Protein AF-A0A416W6F5-F1 (afdb_monomer_lite)

Structure (mmCIF, N/CA/C/O backbone):
data_AF-A0A416W6F5-F1
#
_entry.id   AF-A0A416W6F5-F1
#
loop_
_atom_site.group_PDB
_atom_site.id
_atom_site.type_symbol
_atom_site.label_atom_id
_atom_site.label_alt_id
_atom_site.label_comp_id
_atom_site.label_asym_id
_atom_site.label_entity_id
_atom_site.label_seq_id
_atom_site.pdbx_PDB_ins_code
_atom_site.Cartn_x
_atom_site.Cartn_y
_atom_site.Cartn_z
_atom_site.occupancy
_atom_site.B_iso_or_equiv
_atom_site.auth_seq_id
_atom_site.auth_comp_id
_atom_site.auth_asym_id
_atom_site.auth_atom_id
_atom_site.pdbx_PDB_model_num
ATOM 1 N N . MET A 1 1 ? 25.056 21.861 11.283 1.00 52.28 1 MET A N 1
ATOM 2 C CA . MET A 1 1 ? 23.736 22.136 10.680 1.00 52.28 1 MET A CA 1
ATOM 3 C C . MET A 1 1 ? 23.470 21.045 9.670 1.00 52.28 1 MET A C 1
ATOM 5 O O . MET A 1 1 ? 24.350 20.784 8.857 1.00 52.28 1 MET A O 1
ATOM 9 N N . THR A 1 2 ? 22.323 20.380 9.765 1.00 74.88 2 THR A N 1
ATOM 10 C CA . THR A 1 2 ? 21.880 19.419 8.751 1.00 74.88 2 THR A CA 1
ATOM 11 C C . THR A 1 2 ? 21.651 20.170 7.442 1.00 74.88 2 THR A C 1
ATOM 13 O O . THR A 1 2 ? 21.053 21.245 7.451 1.00 74.88 2 THR A O 1
ATOM 16 N N . ARG A 1 3 ? 22.188 19.660 6.330 1.00 89.06 3 ARG A N 1
ATOM 17 C CA . ARG A 1 3 ? 21.991 20.269 5.010 1.00 89.06 3 ARG A CA 1
ATOM 18 C C . ARG A 1 3 ? 20.520 20.140 4.618 1.00 89.06 3 ARG A C 1
ATOM 20 O O . ARG A 1 3 ? 19.964 19.050 4.715 1.00 89.06 3 ARG A O 1
ATOM 27 N N . LEU A 1 4 ? 19.943 21.233 4.132 1.00 92.75 4 LEU A N 1
ATOM 28 C CA . LEU A 1 4 ? 18.636 21.233 3.489 1.00 92.75 4 LEU A CA 1
ATOM 29 C C . LEU A 1 4 ? 18.836 21.306 1.976 1.00 92.75 4 LEU A C 1
ATOM 31 O O . LEU A 1 4 ? 19.620 22.122 1.491 1.00 92.75 4 LEU A O 1
ATOM 35 N N . PHE A 1 5 ? 18.185 20.401 1.257 1.00 96.81 5 PHE A N 1
ATOM 36 C CA . PHE A 1 5 ? 18.238 20.298 -0.200 1.00 96.81 5 PHE A CA 1
ATOM 37 C C . PHE A 1 5 ? 17.055 21.037 -0.842 1.00 96.81 5 PHE A C 1
ATOM 39 O O . PHE A 1 5 ? 16.103 21.410 -0.155 1.00 96.81 5 PHE A O 1
ATOM 46 N N . THR A 1 6 ? 17.101 21.222 -2.160 1.00 96.69 6 THR A N 1
ATOM 47 C CA . THR A 1 6 ? 15.914 21.569 -2.960 1.00 96.69 6 THR A CA 1
ATOM 48 C C . THR A 1 6 ? 15.275 20.307 -3.542 1.00 96.69 6 THR A C 1
ATOM 50 O O . THR A 1 6 ? 15.926 19.262 -3.647 1.00 96.69 6 THR A O 1
ATOM 53 N N . ILE A 1 7 ? 14.015 20.396 -3.977 1.00 96.88 7 ILE A N 1
ATOM 54 C CA . ILE A 1 7 ? 13.319 19.279 -4.638 1.00 96.88 7 ILE A CA 1
ATOM 55 C C . ILE A 1 7 ? 14.081 18.807 -5.889 1.00 96.88 7 ILE A C 1
ATOM 57 O O . ILE A 1 7 ? 14.289 17.607 -6.074 1.00 96.88 7 ILE A O 1
ATOM 61 N N . SER A 1 8 ? 14.557 19.740 -6.720 1.00 96.75 8 SER A N 1
ATOM 62 C CA . SER A 1 8 ? 15.319 19.424 -7.938 1.00 96.75 8 SER A CA 1
ATOM 63 C C . SER A 1 8 ? 16.635 18.695 -7.633 1.00 96.75 8 SER A C 1
ATOM 65 O O . SER A 1 8 ? 16.950 17.688 -8.273 1.00 96.75 8 SER A O 1
ATOM 67 N N . GLU A 1 9 ? 17.369 19.133 -6.600 1.00 96.94 9 GLU A N 1
ATOM 68 C CA . GLU A 1 9 ? 18.589 18.448 -6.153 1.00 96.94 9 GLU A CA 1
ATOM 69 C C . GLU A 1 9 ? 18.305 17.004 -5.721 1.00 96.94 9 GLU A C 1
ATOM 71 O O . GLU A 1 9 ? 19.034 16.094 -6.117 1.00 96.94 9 GLU A O 1
ATOM 76 N N . ILE A 1 10 ? 17.246 16.780 -4.936 1.00 96.81 10 ILE A N 1
ATOM 77 C CA . ILE A 1 10 ? 16.865 15.436 -4.486 1.00 96.81 10 ILE A CA 1
ATOM 78 C C . ILE A 1 10 ? 16.499 14.554 -5.677 1.00 96.81 10 ILE A C 1
ATOM 80 O O . ILE A 1 10 ? 17.023 13.447 -5.784 1.00 96.81 10 ILE A O 1
ATOM 84 N N . LYS A 1 11 ? 15.644 15.030 -6.592 1.00 96.31 11 LYS A N 1
ATOM 85 C CA . LYS A 1 11 ? 15.244 14.253 -7.778 1.00 96.31 11 LYS A CA 1
ATOM 86 C C . LYS A 1 11 ? 16.457 13.826 -8.600 1.00 96.31 11 LYS A C 1
ATOM 88 O O . LYS A 1 11 ? 16.520 12.677 -9.032 1.00 96.31 11 LYS A O 1
ATOM 93 N N . HIS A 1 12 ? 17.441 14.710 -8.764 1.00 96.19 12 HIS A N 1
ATOM 94 C CA . HIS A 1 12 ? 18.685 14.377 -9.451 1.00 96.19 12 HIS A CA 1
ATOM 95 C C . HIS A 1 12 ? 19.497 13.301 -8.710 1.00 96.19 12 HIS A C 1
ATOM 97 O O . HIS A 1 12 ? 19.846 12.290 -9.315 1.00 96.19 12 HIS A O 1
ATOM 103 N N . LEU A 1 13 ? 19.744 13.469 -7.404 1.00 95.88 13 LEU A N 1
ATOM 104 C CA . LEU A 1 13 ? 20.517 12.507 -6.602 1.00 95.88 13 LEU A CA 1
ATOM 105 C C . LEU A 1 13 ? 19.870 11.115 -6.580 1.00 95.88 13 LEU A C 1
ATOM 107 O O . LEU A 1 13 ? 20.551 10.105 -6.750 1.00 95.88 13 LEU A O 1
ATOM 111 N N . VAL A 1 14 ? 18.547 11.058 -6.413 1.00 94.62 14 VAL A N 1
ATOM 112 C CA . VAL A 1 14 ? 17.799 9.795 -6.423 1.00 94.62 14 VAL A CA 1
ATOM 113 C C . VAL A 1 14 ? 17.828 9.148 -7.803 1.00 94.62 14 VAL A C 1
ATOM 115 O O . VAL A 1 14 ? 18.012 7.932 -7.888 1.00 94.62 14 VAL A O 1
ATOM 118 N N . LYS A 1 15 ? 17.682 9.931 -8.882 1.00 92.50 15 LYS A N 1
ATOM 119 C CA . LYS A 1 15 ? 17.741 9.415 -10.255 1.00 92.50 15 LYS A CA 1
ATOM 120 C C . LYS A 1 15 ? 19.101 8.789 -10.559 1.00 92.50 15 LYS A C 1
ATOM 122 O O . LYS A 1 15 ? 19.134 7.654 -11.028 1.00 92.50 15 LYS A O 1
ATOM 127 N N . GLU A 1 16 ? 20.200 9.487 -10.274 1.00 92.12 16 GLU A N 1
ATOM 128 C CA . GLU A 1 16 ? 21.546 8.965 -10.547 1.00 92.12 16 GLU A CA 1
ATOM 129 C C . GLU A 1 16 ? 21.831 7.706 -9.725 1.00 92.12 16 GLU A C 1
ATOM 131 O O . GLU A 1 16 ? 22.212 6.680 -10.285 1.00 92.12 16 GLU A O 1
ATOM 136 N N . SER A 1 17 ? 21.502 7.717 -8.430 1.00 91.75 17 SER A N 1
ATOM 137 C CA . SER A 1 17 ? 21.695 6.531 -7.594 1.00 91.75 17 SER A CA 1
ATOM 138 C C . SER A 1 17 ? 20.823 5.349 -8.047 1.00 91.75 17 SER A C 1
ATOM 140 O O . SER A 1 17 ? 21.248 4.193 -8.026 1.00 91.75 17 SER A O 1
ATOM 142 N N . THR A 1 18 ? 19.595 5.608 -8.502 1.00 91.06 18 THR A N 1
ATOM 143 C CA . THR A 1 18 ? 18.739 4.564 -9.086 1.00 91.06 18 THR A CA 1
ATOM 144 C C . THR A 1 18 ? 19.380 3.989 -10.347 1.00 91.06 18 THR A C 1
ATOM 146 O O . THR A 1 18 ? 19.485 2.769 -10.459 1.00 91.06 18 THR A O 1
ATOM 149 N N . ARG A 1 19 ? 19.874 4.847 -11.253 1.00 90.31 19 ARG A N 1
ATOM 150 C CA . ARG A 1 19 ? 20.526 4.445 -12.509 1.00 90.31 19 ARG A CA 1
ATOM 151 C C . ARG A 1 19 ? 21.710 3.506 -12.271 1.00 90.31 19 ARG A C 1
ATOM 153 O O . ARG A 1 19 ? 21.832 2.516 -12.982 1.00 90.31 19 ARG A O 1
ATOM 160 N N . GLU A 1 20 ? 22.533 3.754 -11.257 1.00 90.00 20 GLU A N 1
ATOM 161 C CA . GLU A 1 20 ? 23.692 2.906 -10.925 1.00 90.00 20 GLU A CA 1
ATOM 162 C C . GLU A 1 20 ? 23.318 1.482 -10.481 1.00 90.00 20 GLU A C 1
ATOM 164 O O . GLU A 1 20 ? 24.139 0.571 -10.581 1.00 90.00 20 GLU A O 1
ATOM 169 N N . ARG A 1 21 ? 22.080 1.270 -10.011 1.00 89.56 21 ARG A N 1
ATOM 170 C CA . ARG A 1 21 ? 21.567 -0.043 -9.575 1.00 89.56 21 ARG A CA 1
ATOM 171 C C . ARG A 1 21 ? 20.670 -0.723 -10.602 1.00 89.56 21 ARG A C 1
ATOM 173 O O . ARG A 1 21 ? 20.240 -1.852 -10.371 1.00 89.56 21 ARG A O 1
ATOM 180 N N . LEU A 1 22 ? 20.379 -0.059 -11.716 1.00 88.38 22 LEU A N 1
ATOM 181 C CA . LEU A 1 22 ? 19.685 -0.674 -12.837 1.00 88.38 22 LEU A CA 1
ATOM 182 C C . LEU A 1 22 ? 20.607 -1.654 -13.567 1.00 88.38 22 LEU A C 1
ATOM 184 O O . LEU A 1 22 ? 21.832 -1.487 -13.603 1.00 88.38 22 LEU A O 1
ATOM 188 N N . LEU A 1 23 ? 20.004 -2.667 -14.193 1.00 83.50 23 LEU A N 1
ATOM 189 C CA . LEU A 1 23 ? 20.734 -3.574 -15.074 1.00 83.50 23 LEU A CA 1
ATOM 190 C C . LEU A 1 23 ? 21.365 -2.780 -16.219 1.00 83.50 23 LEU A C 1
ATOM 192 O O . LEU A 1 23 ? 20.811 -1.779 -16.660 1.00 83.50 23 LEU A O 1
ATOM 196 N N . PHE A 1 24 ? 22.509 -3.234 -16.736 1.00 81.31 24 PHE A N 1
ATOM 197 C CA . PHE A 1 24 ? 23.293 -2.479 -17.725 1.00 81.31 24 PHE A CA 1
ATOM 198 C C . PHE A 1 24 ? 22.464 -1.991 -18.928 1.00 81.31 24 PHE A C 1
ATOM 200 O O . PHE A 1 24 ? 22.608 -0.851 -19.367 1.00 81.31 24 PHE A O 1
ATOM 207 N N . TYR A 1 25 ? 21.543 -2.820 -19.430 1.00 80.38 25 TYR A N 1
ATOM 208 C CA . TYR A 1 25 ? 20.679 -2.446 -20.550 1.00 80.38 25 TYR A CA 1
ATOM 209 C C . TYR A 1 25 ? 19.592 -1.419 -20.174 1.00 80.38 25 TYR A C 1
ATOM 211 O O . TYR A 1 25 ? 19.029 -0.802 -21.066 1.00 80.38 25 TYR A O 1
ATOM 219 N N . GLU A 1 26 ? 19.312 -1.181 -18.895 1.00 82.88 26 GLU A N 1
ATOM 220 C CA . GLU A 1 26 ? 18.326 -0.210 -18.387 1.00 82.88 26 GLU A CA 1
ATOM 221 C C . GLU A 1 26 ? 18.980 1.119 -17.964 1.00 82.88 26 GLU A C 1
ATOM 223 O O . GLU A 1 26 ? 18.292 2.059 -17.576 1.00 82.88 26 GLU A O 1
ATOM 228 N N . GLN A 1 27 ? 20.311 1.242 -18.031 1.00 85.50 27 GLN A N 1
ATOM 229 C CA . GLN A 1 27 ? 21.011 2.450 -17.568 1.00 85.50 27 GLN A CA 1
ATOM 230 C C . GLN A 1 27 ? 20.898 3.635 -18.536 1.00 85.50 27 GLN A C 1
ATOM 232 O O . GLN A 1 27 ? 21.020 4.787 -18.114 1.00 85.50 27 GLN A O 1
ATOM 237 N N . SER A 1 28 ? 20.676 3.375 -19.828 1.00 87.31 28 SER A N 1
ATOM 238 C CA . SER A 1 28 ? 20.566 4.438 -20.831 1.00 87.31 28 SER A CA 1
ATOM 239 C C . SER A 1 28 ? 19.187 5.101 -20.801 1.00 87.31 28 SER A C 1
ATOM 241 O O . SER A 1 28 ? 18.170 4.418 -20.687 1.00 87.31 28 SER A O 1
ATOM 243 N N . ASP A 1 29 ? 19.141 6.426 -20.973 1.00 86.44 29 ASP A N 1
ATOM 244 C CA . ASP A 1 29 ? 17.873 7.175 -21.005 1.00 86.44 29 ASP A CA 1
ATOM 245 C C . ASP A 1 29 ? 16.937 6.687 -22.125 1.00 86.44 29 ASP A C 1
ATOM 247 O O . ASP A 1 29 ? 15.725 6.638 -21.942 1.00 86.44 29 ASP A O 1
ATOM 251 N N . ILE A 1 30 ? 17.497 6.262 -23.264 1.00 88.44 30 ILE A N 1
ATOM 252 C CA . ILE A 1 30 ? 16.727 5.708 -24.387 1.00 88.44 30 ILE A CA 1
ATOM 253 C C . ILE A 1 30 ? 16.018 4.419 -23.967 1.00 88.44 30 ILE A C 1
ATOM 255 O O . ILE A 1 30 ? 14.827 4.265 -24.217 1.00 88.44 30 ILE A O 1
ATOM 259 N N . ASN A 1 31 ? 16.723 3.500 -23.305 1.00 85.75 31 ASN A N 1
ATOM 260 C CA . ASN A 1 31 ? 16.126 2.232 -22.892 1.00 85.75 31 ASN A CA 1
ATOM 261 C C . ASN A 1 31 ? 15.125 2.416 -21.748 1.00 85.75 31 ASN A C 1
ATOM 263 O O . ASN A 1 31 ? 14.120 1.712 -21.714 1.00 85.75 31 ASN A O 1
ATOM 267 N N . GLN A 1 32 ? 15.357 3.382 -20.854 1.00 83.38 32 GLN A N 1
ATOM 268 C CA . GLN A 1 32 ? 14.374 3.761 -19.835 1.00 83.38 32 GLN A CA 1
ATOM 269 C C . GLN A 1 32 ? 13.100 4.306 -20.476 1.00 83.38 32 GLN A C 1
ATOM 271 O O . GLN A 1 32 ? 12.011 3.881 -20.105 1.00 83.38 32 GLN A O 1
ATOM 276 N N . GLN A 1 33 ? 13.223 5.182 -21.478 1.00 86.44 33 GLN A N 1
ATOM 277 C CA . GLN A 1 33 ? 12.061 5.694 -22.199 1.00 86.44 33 GLN A CA 1
ATOM 278 C C . GLN A 1 33 ? 11.308 4.574 -22.923 1.00 86.44 33 GLN A C 1
ATOM 280 O O . GLN A 1 33 ? 10.092 4.493 -22.814 1.00 86.44 33 GLN A O 1
ATOM 285 N N . ILE A 1 34 ? 12.023 3.658 -23.584 1.00 87.88 34 ILE A N 1
ATOM 286 C CA . ILE A 1 34 ? 11.416 2.479 -24.217 1.00 87.88 34 ILE A CA 1
ATOM 287 C C . ILE A 1 34 ? 10.666 1.626 -23.181 1.00 87.88 34 ILE A C 1
ATOM 289 O O . ILE A 1 34 ? 9.560 1.169 -23.450 1.00 87.88 34 ILE A O 1
ATOM 293 N N . ALA A 1 35 ? 11.234 1.402 -21.995 1.00 83.56 35 ALA A N 1
ATOM 294 C CA . ALA A 1 35 ? 10.545 0.661 -20.940 1.00 83.56 35 ALA A CA 1
ATOM 295 C C . ALA A 1 35 ? 9.256 1.371 -20.488 1.00 83.56 35 ALA A C 1
ATOM 297 O O . ALA A 1 35 ? 8.227 0.712 -20.357 1.00 83.56 35 ALA A O 1
ATOM 298 N N . LEU A 1 36 ? 9.297 2.697 -20.318 1.00 84.12 36 LEU A N 1
ATOM 299 C CA . LEU A 1 36 ? 8.137 3.517 -19.949 1.00 84.12 36 LEU A CA 1
ATOM 300 C C . LEU A 1 36 ? 7.042 3.501 -21.025 1.00 84.12 36 LEU A C 1
ATOM 302 O O . LEU A 1 36 ? 5.870 3.333 -20.701 1.00 84.12 36 LEU A O 1
ATOM 306 N N . ASP A 1 37 ? 7.409 3.611 -22.304 1.00 87.62 37 ASP A N 1
ATOM 307 C CA . ASP A 1 37 ? 6.463 3.622 -23.432 1.00 87.62 37 ASP A CA 1
ATOM 308 C C . ASP A 1 37 ? 5.710 2.287 -23.593 1.00 87.62 37 ASP A C 1
ATOM 310 O O . ASP A 1 37 ? 4.645 2.229 -24.215 1.00 87.62 37 ASP A O 1
ATOM 314 N N . HIS A 1 38 ? 6.265 1.206 -23.041 1.00 87.31 38 HIS A N 1
ATOM 315 C CA . HIS A 1 38 ? 5.719 -0.147 -23.101 1.00 87.31 38 HIS A CA 1
ATOM 316 C C . HIS A 1 38 ? 5.168 -0.656 -21.754 1.00 87.31 38 HIS A C 1
ATOM 318 O O . HIS A 1 38 ? 4.710 -1.801 -21.689 1.00 87.31 38 HIS A O 1
ATOM 324 N N . GLU A 1 39 ? 5.182 0.163 -20.698 1.00 85.50 39 GLU A N 1
ATOM 325 C CA . GLU A 1 39 ? 4.667 -0.205 -19.377 1.00 85.50 39 GLU A CA 1
ATOM 326 C C . GLU A 1 39 ? 3.134 -0.366 -19.412 1.00 85.50 39 GLU A C 1
ATOM 328 O O . GLU A 1 39 ? 2.397 0.493 -19.896 1.00 85.50 39 GLU A O 1
ATOM 333 N N . LEU A 1 40 ? 2.629 -1.481 -18.871 1.00 88.38 40 LEU A N 1
ATOM 334 C CA . LEU A 1 40 ? 1.183 -1.707 -18.715 1.00 88.38 40 LEU A CA 1
ATOM 335 C C . LEU A 1 40 ? 0.622 -1.104 -17.417 1.00 88.38 40 LEU A C 1
ATOM 337 O O . LEU A 1 40 ? -0.576 -0.858 -17.328 1.00 88.38 40 LEU A O 1
ATOM 341 N N . GLY A 1 41 ? 1.481 -0.844 -16.432 1.00 90.62 41 GLY A N 1
ATOM 342 C CA . GLY A 1 41 ? 1.151 -0.234 -15.143 1.00 90.62 41 GLY A CA 1
ATOM 343 C C . GLY A 1 41 ? 1.293 -1.205 -13.974 1.00 90.62 41 GLY A C 1
ATOM 344 O O . GLY A 1 41 ? 1.845 -0.831 -12.944 1.00 90.62 41 GLY A O 1
ATOM 345 N N . PHE A 1 42 ? 0.834 -2.452 -14.133 1.00 94.31 42 PHE A N 1
ATOM 346 C CA . PHE A 1 42 ? 0.965 -3.486 -13.106 1.00 94.31 42 PHE A CA 1
ATOM 347 C C . PHE A 1 42 ? 1.390 -4.829 -13.690 1.00 94.31 42 PHE A C 1
ATOM 349 O O . PHE A 1 42 ? 0.870 -5.262 -14.719 1.00 94.31 42 PHE A O 1
ATOM 356 N N . GLU A 1 43 ? 2.268 -5.544 -12.989 1.00 94.69 43 GLU A N 1
ATOM 357 C CA . GLU A 1 43 ? 2.624 -6.920 -13.335 1.00 94.69 43 GLU A CA 1
ATOM 358 C C . GLU A 1 43 ? 2.043 -7.922 -12.335 1.00 94.69 43 GLU A C 1
ATOM 360 O O . GLU A 1 43 ? 2.193 -7.791 -11.120 1.00 94.69 43 GLU A O 1
ATOM 365 N N . ALA A 1 44 ? 1.416 -8.976 -12.858 1.00 95.75 44 ALA A N 1
ATOM 366 C CA . ALA A 1 44 ? 1.064 -10.152 -12.081 1.00 95.75 44 ALA A CA 1
ATOM 367 C C . ALA A 1 44 ? 2.321 -10.995 -11.790 1.00 95.75 44 ALA A C 1
ATOM 369 O O . ALA A 1 44 ? 2.913 -11.576 -12.702 1.00 95.75 44 ALA A O 1
ATOM 370 N N . ILE A 1 45 ? 2.698 -11.091 -10.515 1.00 94.62 45 ILE A N 1
ATOM 371 C CA . ILE A 1 45 ? 3.901 -11.794 -10.042 1.00 94.62 45 ILE A CA 1
ATOM 372 C C . ILE A 1 45 ? 3.505 -12.919 -9.091 1.00 94.62 45 ILE A C 1
ATOM 374 O O . ILE A 1 45 ? 2.717 -12.702 -8.173 1.00 94.62 45 ILE A O 1
ATOM 378 N N . LEU A 1 46 ? 4.091 -14.105 -9.261 1.00 95.38 46 LEU A N 1
ATOM 379 C CA . LEU A 1 46 ? 3.889 -15.230 -8.347 1.00 95.38 46 LEU A CA 1
ATOM 380 C C . LEU A 1 46 ? 4.569 -14.987 -6.996 1.00 95.38 46 LEU A C 1
ATOM 382 O O . LEU A 1 46 ? 5.761 -14.660 -6.930 1.00 95.38 46 LEU A O 1
ATOM 386 N N . THR A 1 47 ? 3.833 -15.235 -5.911 1.00 91.75 47 THR A N 1
ATOM 387 C CA . THR A 1 47 ? 4.345 -15.081 -4.539 1.00 91.75 47 THR A CA 1
ATOM 388 C C . THR A 1 47 ? 5.232 -16.249 -4.103 1.00 91.75 47 THR A C 1
ATOM 390 O O . THR A 1 47 ? 5.996 -16.131 -3.146 1.00 91.75 47 THR A O 1
ATOM 393 N N . GLY A 1 48 ? 5.169 -17.379 -4.812 1.00 88.50 48 GLY A N 1
ATOM 394 C CA . GLY A 1 48 ? 5.804 -18.641 -4.419 1.00 88.50 48 GLY A CA 1
ATOM 395 C C . GLY A 1 48 ? 4.921 -19.522 -3.526 1.00 88.50 48 GLY A C 1
ATOM 396 O O . GLY A 1 48 ? 5.308 -20.649 -3.231 1.00 88.50 48 GLY A O 1
ATOM 397 N N . ASN A 1 49 ? 3.729 -19.051 -3.145 1.00 89.81 49 ASN A N 1
ATOM 398 C CA . ASN A 1 49 ? 2.716 -19.845 -2.451 1.00 89.81 49 ASN A CA 1
ATOM 399 C C . ASN A 1 49 ? 1.721 -20.424 -3.467 1.00 89.81 49 ASN A C 1
ATOM 401 O O . ASN A 1 49 ? 0.631 -19.893 -3.668 1.00 89.81 49 ASN A O 1
ATOM 405 N N . GLY A 1 50 ? 2.110 -21.511 -4.137 1.00 92.38 50 GLY A N 1
ATOM 406 C CA . GLY A 1 50 ? 1.292 -22.101 -5.200 1.00 92.38 50 GLY A CA 1
ATOM 407 C C . GLY A 1 50 ? 1.136 -21.147 -6.389 1.00 92.38 50 GLY A C 1
ATOM 408 O O . GLY A 1 50 ? 2.128 -20.621 -6.891 1.00 92.38 50 GLY A O 1
ATOM 409 N N . ASP A 1 51 ? -0.100 -20.929 -6.837 1.00 94.75 51 ASP A N 1
ATOM 410 C CA . ASP A 1 51 ? -0.441 -20.020 -7.935 1.00 94.75 51 ASP A CA 1
ATOM 411 C C . ASP A 1 51 ? -0.902 -18.629 -7.459 1.00 94.75 51 ASP A C 1
ATOM 413 O O . ASP A 1 51 ? -1.434 -17.863 -8.266 1.00 94.75 51 ASP A O 1
ATOM 417 N N . GLU A 1 52 ? -0.706 -18.283 -6.181 1.00 96.38 52 GLU A N 1
ATOM 418 C CA . GLU A 1 52 ? -1.038 -16.957 -5.647 1.00 96.38 52 GLU A CA 1
ATOM 419 C C . GLU A 1 52 ? -0.183 -15.879 -6.323 1.00 96.38 52 GLU A C 1
ATOM 421 O O . GLU A 1 52 ? 1.039 -16.010 -6.475 1.00 96.38 52 GLU A O 1
ATOM 426 N N . LYS A 1 53 ? -0.841 -14.794 -6.735 1.00 95.94 53 LYS A N 1
ATOM 427 C CA . LYS A 1 53 ? -0.231 -13.675 -7.450 1.00 95.94 53 LYS A CA 1
ATOM 428 C C . LYS A 1 53 ? -0.469 -12.366 -6.710 1.00 95.94 53 LYS A C 1
ATOM 430 O O . LYS A 1 53 ? -1.540 -12.139 -6.157 1.00 95.94 53 LYS A O 1
ATOM 435 N N . ILE A 1 54 ? 0.504 -11.471 -6.767 1.00 95.00 54 ILE A N 1
ATOM 436 C CA . ILE A 1 54 ? 0.330 -10.051 -6.437 1.00 95.00 54 ILE A CA 1
ATOM 437 C C . ILE A 1 54 ? 0.305 -9.226 -7.725 1.00 95.00 54 ILE A C 1
ATOM 439 O O . ILE A 1 54 ? 0.836 -9.662 -8.746 1.00 95.00 54 ILE A O 1
ATOM 443 N N . LEU A 1 55 ? -0.283 -8.033 -7.664 1.00 95.38 55 LEU A N 1
ATOM 444 C CA . LEU A 1 55 ? -0.275 -7.059 -8.756 1.00 95.38 55 LEU A CA 1
ATOM 445 C C . LEU A 1 55 ? 0.707 -5.932 -8.407 1.00 95.38 55 LEU A C 1
ATOM 447 O O . LEU A 1 55 ? 0.346 -4.969 -7.731 1.00 95.38 55 LEU A O 1
ATOM 451 N N . LEU A 1 56 ? 1.966 -6.094 -8.813 1.00 93.50 56 LEU A N 1
ATOM 452 C CA . LEU A 1 56 ? 3.066 -5.180 -8.497 1.00 93.50 56 LEU A CA 1
ATOM 453 C C . LEU A 1 56 ? 2.904 -3.857 -9.278 1.00 93.50 56 LEU A C 1
ATOM 455 O O . LEU A 1 56 ? 2.677 -3.934 -10.480 1.00 93.50 56 LEU A O 1
ATOM 459 N N . PRO A 1 57 ? 3.039 -2.668 -8.655 1.00 88.19 57 PRO A N 1
ATOM 460 C CA . PRO A 1 57 ? 2.812 -1.348 -9.283 1.00 88.19 57 PRO A CA 1
ATOM 461 C C . PRO A 1 57 ? 3.894 -0.873 -10.273 1.00 88.19 57 PRO A C 1
ATOM 463 O O . PRO A 1 57 ? 3.972 0.316 -10.590 1.00 88.19 57 PRO A O 1
ATOM 466 N N . GLU A 1 58 ? 4.763 -1.781 -10.709 1.00 78.81 58 GLU A N 1
ATOM 467 C CA . GLU A 1 58 ? 5.920 -1.503 -11.555 1.00 78.81 58 GLU A CA 1
ATOM 468 C C . GLU A 1 58 ? 6.111 -2.679 -12.518 1.00 78.81 58 GLU A C 1
ATOM 470 O O . GLU A 1 58 ? 6.029 -3.839 -12.104 1.00 78.81 58 GLU A O 1
ATOM 475 N N . ASP A 1 59 ? 6.416 -2.387 -13.782 1.00 64.62 59 ASP A N 1
ATOM 476 C CA . ASP A 1 59 ? 6.819 -3.402 -14.767 1.00 64.62 59 ASP A CA 1
ATOM 477 C C . ASP A 1 59 ? 8.348 -3.692 -14.713 1.00 64.62 59 ASP A C 1
ATOM 479 O O . ASP A 1 59 ? 8.864 -4.589 -15.380 1.00 64.62 59 ASP A O 1
ATOM 483 N N . GLY A 1 60 ? 9.091 -2.960 -13.866 1.00 67.62 60 GLY A N 1
ATOM 484 C CA . GLY A 1 60 ? 10.557 -2.988 -13.747 1.00 67.62 60 GLY A CA 1
ATOM 485 C C . GLY A 1 60 ? 11.110 -3.349 -12.358 1.00 67.62 60 GLY A C 1
ATOM 486 O O . GLY A 1 60 ? 10.427 -3.917 -11.504 1.00 67.62 60 GLY A O 1
ATOM 487 N N . THR A 1 61 ? 12.396 -3.055 -12.140 1.00 74.75 61 THR A N 1
ATOM 488 C CA . THR A 1 61 ? 13.096 -3.344 -10.876 1.00 74.75 61 THR A CA 1
ATOM 489 C C . THR A 1 61 ? 12.836 -2.252 -9.838 1.00 74.75 61 THR A C 1
ATOM 491 O O . THR A 1 61 ? 13.197 -1.095 -10.032 1.00 74.75 61 THR A O 1
ATOM 494 N N . VAL A 1 62 ? 12.285 -2.632 -8.683 1.00 83.88 62 VAL A N 1
ATOM 495 C CA . VAL A 1 62 ? 12.061 -1.716 -7.555 1.00 83.88 62 VAL A CA 1
ATOM 496 C C . VAL A 1 62 ? 13.368 -1.497 -6.788 1.00 83.88 62 VAL A C 1
ATOM 498 O O . VAL A 1 62 ? 13.752 -2.320 -5.955 1.00 83.88 62 VAL A O 1
ATOM 501 N N . ILE A 1 63 ? 14.055 -0.384 -7.059 1.00 88.19 63 ILE A N 1
ATOM 502 C CA . ILE A 1 63 ? 15.319 -0.035 -6.384 1.00 88.19 63 ILE A CA 1
ATOM 503 C C . ILE A 1 63 ? 15.065 0.629 -5.028 1.00 88.19 63 ILE A C 1
ATOM 505 O O . ILE A 1 63 ? 15.627 0.218 -4.007 1.00 88.19 63 ILE A O 1
ATOM 509 N N . TYR A 1 64 ? 14.199 1.642 -5.023 1.00 91.50 64 TYR A N 1
ATOM 510 C CA . TYR A 1 64 ? 13.832 2.410 -3.843 1.00 91.50 64 TYR A CA 1
ATOM 511 C C . TYR A 1 64 ? 12.319 2.497 -3.697 1.00 91.50 64 TYR A C 1
ATOM 513 O O . TYR A 1 64 ? 11.580 2.596 -4.672 1.00 91.50 64 TYR A O 1
ATOM 521 N N . LEU A 1 65 ? 11.887 2.496 -2.445 1.00 94.31 65 LEU A N 1
ATOM 522 C CA . LEU A 1 65 ? 10.571 2.926 -2.018 1.00 94.31 65 LEU A CA 1
ATOM 523 C C . LEU A 1 65 ? 10.724 4.210 -1.213 1.00 94.31 65 LEU A C 1
ATOM 525 O O . LEU A 1 65 ? 11.705 4.401 -0.491 1.00 94.31 65 LEU A O 1
ATOM 529 N N . PHE A 1 66 ? 9.736 5.078 -1.325 1.00 95.88 66 PHE A N 1
ATOM 530 C CA . PHE A 1 66 ? 9.771 6.434 -0.823 1.00 95.88 66 PHE A CA 1
ATOM 531 C C . PHE A 1 66 ? 8.659 6.667 0.187 1.00 95.88 66 PHE A C 1
ATOM 533 O O . PHE A 1 66 ? 7.565 6.109 0.085 1.00 95.88 66 PHE A O 1
ATOM 540 N N . ARG A 1 67 ? 8.928 7.551 1.143 1.00 95.50 67 ARG A N 1
ATOM 541 C CA . ARG A 1 67 ? 7.904 8.151 1.996 1.00 95.50 67 ARG A CA 1
ATOM 542 C C . ARG A 1 67 ? 8.231 9.617 2.192 1.00 95.50 67 ARG A C 1
ATOM 544 O O . ARG A 1 67 ? 9.277 9.935 2.749 1.00 95.50 67 ARG A O 1
ATOM 551 N N . GLY A 1 68 ? 7.339 10.493 1.760 1.00 96.00 68 GLY A N 1
ATOM 552 C CA . GLY A 1 68 ? 7.452 11.919 2.020 1.00 96.00 68 GLY A CA 1
ATOM 553 C C . GLY A 1 68 ? 6.583 12.346 3.194 1.00 96.00 68 GLY A C 1
ATOM 554 O O . GLY A 1 68 ? 5.505 11.789 3.407 1.00 96.00 68 GLY A O 1
ATOM 555 N N . GLN A 1 69 ? 7.075 13.298 3.985 1.00 93.94 69 GLN A N 1
ATOM 556 C CA . GLN A 1 69 ? 6.320 13.921 5.069 1.00 93.94 69 GLN A CA 1
ATOM 557 C C . GLN A 1 69 ? 6.625 15.419 5.135 1.00 93.94 69 GLN A C 1
ATOM 559 O O . GLN A 1 69 ? 7.783 15.824 5.041 1.00 93.94 69 GLN A O 1
ATOM 564 N N . ASN A 1 70 ? 5.580 16.219 5.349 1.00 92.19 70 ASN A N 1
ATOM 565 C CA . ASN A 1 70 ? 5.666 17.669 5.559 1.00 92.19 70 ASN A CA 1
ATOM 566 C C . ASN A 1 70 ? 6.218 18.059 6.940 1.00 92.19 70 ASN A C 1
ATOM 568 O O . ASN A 1 70 ? 6.384 19.233 7.242 1.00 92.19 70 ASN A O 1
ATOM 572 N N . GLN A 1 71 ? 6.469 17.073 7.799 1.00 86.12 71 GLN A N 1
ATOM 573 C CA . GLN A 1 71 ? 7.204 17.230 9.043 1.00 86.12 71 GLN A CA 1
ATOM 574 C C . GLN A 1 71 ? 7.823 15.896 9.460 1.00 86.12 71 GLN A C 1
ATOM 576 O O . GLN A 1 71 ? 7.272 14.815 9.217 1.00 86.12 71 GLN A O 1
ATOM 581 N N . GLU A 1 72 ? 8.965 15.971 10.136 1.00 84.75 72 GLU A N 1
ATOM 582 C CA . GLU A 1 72 ? 9.648 14.797 10.661 1.00 84.75 72 GLU A CA 1
ATOM 583 C C . GLU A 1 72 ? 9.003 14.342 11.977 1.00 84.75 72 GLU A C 1
ATOM 585 O O . GLU A 1 72 ? 9.130 14.977 13.024 1.00 84.75 72 GLU A O 1
ATOM 590 N N . HIS A 1 73 ? 8.323 13.198 11.939 1.00 80.75 73 HIS A N 1
ATOM 591 C CA . HIS A 1 73 ? 7.814 12.545 13.140 1.00 80.75 73 HIS A CA 1
ATOM 592 C C . HIS A 1 73 ? 8.876 11.595 13.692 1.00 80.75 73 HIS A C 1
ATOM 594 O O . HIS A 1 73 ? 9.078 10.514 13.144 1.00 80.75 73 HIS A O 1
ATOM 600 N N . MET A 1 74 ? 9.551 11.984 14.775 1.00 80.88 74 MET A N 1
ATOM 601 C CA . MET A 1 74 ? 10.610 11.178 15.389 1.00 80.88 74 MET A CA 1
ATOM 602 C C . MET A 1 74 ? 10.081 10.359 16.582 1.00 80.88 74 MET A C 1
ATOM 604 O O . MET A 1 74 ? 9.587 10.959 17.537 1.00 80.88 74 MET A O 1
ATOM 608 N N . PRO A 1 75 ? 10.229 9.017 16.596 1.00 79.44 75 PRO A N 1
ATOM 609 C CA . PRO A 1 75 ? 10.662 8.148 15.495 1.00 79.44 75 PRO A CA 1
ATOM 610 C C . PRO A 1 75 ? 9.554 7.934 14.446 1.00 79.44 75 PRO A C 1
ATOM 612 O O . PRO A 1 75 ? 8.365 7.980 14.768 1.00 79.44 75 PRO A O 1
ATOM 615 N N . CYS A 1 76 ? 9.943 7.630 13.201 1.00 79.69 76 CYS A N 1
ATOM 616 C CA . CYS A 1 76 ? 8.989 7.360 12.120 1.00 79.69 76 CYS A CA 1
ATOM 617 C C . CYS A 1 76 ? 8.223 6.054 12.399 1.00 79.69 76 CYS A C 1
ATOM 619 O O . CYS A 1 76 ? 8.762 4.952 12.253 1.00 79.69 76 CYS A O 1
ATOM 621 N N . TYR A 1 77 ? 6.975 6.192 12.858 1.00 83.44 77 TYR A N 1
ATOM 622 C CA . TYR A 1 77 ? 6.114 5.089 13.282 1.00 83.44 77 TYR A CA 1
ATOM 623 C C . TYR A 1 77 ? 4.784 5.021 12.528 1.00 83.44 77 TYR A C 1
ATOM 625 O O . TYR A 1 77 ? 4.197 6.067 12.207 1.00 83.44 77 TYR A O 1
ATOM 633 N N . PRO A 1 78 ? 4.245 3.793 12.364 1.00 84.75 78 PRO A N 1
ATOM 634 C CA . PRO A 1 78 ? 2.859 3.580 11.978 1.00 84.75 78 PRO A CA 1
ATOM 635 C C . PRO A 1 78 ? 1.905 4.339 12.889 1.00 84.75 78 PRO A C 1
ATOM 637 O O . PRO A 1 78 ? 2.158 4.493 14.089 1.00 84.75 78 PRO A O 1
ATOM 640 N N . SER A 1 79 ? 0.778 4.767 12.329 1.00 81.19 79 SER A N 1
ATOM 641 C CA . SER A 1 79 ? -0.228 5.565 13.032 1.00 81.19 79 SER A CA 1
ATOM 642 C C . SER A 1 79 ? -0.722 4.892 14.325 1.00 81.19 79 SER A C 1
ATOM 644 O O . SER A 1 79 ? -0.908 5.576 15.329 1.00 81.19 79 SER A O 1
ATOM 646 N N . LEU A 1 80 ? -0.811 3.555 14.354 1.00 86.44 80 LEU A N 1
ATOM 647 C CA . LEU A 1 80 ? -1.191 2.758 15.531 1.00 86.44 80 LEU A CA 1
ATOM 648 C C . LEU A 1 80 ? -0.214 2.859 16.717 1.00 86.44 80 LEU A C 1
ATOM 650 O O . LEU A 1 80 ? -0.605 2.613 17.859 1.00 86.44 80 LEU A O 1
ATOM 654 N N . TYR A 1 81 ? 1.058 3.175 16.465 1.00 85.25 81 TYR A N 1
ATOM 655 C CA . TYR A 1 81 ? 2.117 3.197 17.482 1.00 85.25 81 TYR A CA 1
ATOM 656 C C . TYR A 1 81 ? 2.707 4.585 17.720 1.00 85.25 81 TYR A C 1
ATOM 658 O O . TYR A 1 81 ? 3.673 4.704 18.474 1.00 85.25 81 TYR A O 1
ATOM 666 N N . ARG A 1 82 ? 2.134 5.632 17.114 1.00 80.69 82 ARG A N 1
ATOM 667 C CA . ARG A 1 82 ? 2.557 7.012 17.368 1.00 80.69 82 ARG A CA 1
ATOM 668 C C . ARG A 1 82 ? 2.384 7.365 18.844 1.00 80.69 82 ARG A C 1
ATOM 670 O O . ARG A 1 82 ? 1.433 6.952 19.503 1.00 80.69 82 ARG A O 1
ATOM 677 N N . GLU A 1 83 ? 3.331 8.146 19.350 1.00 76.12 83 GLU A N 1
ATOM 678 C CA . GLU A 1 83 ? 3.387 8.537 20.762 1.00 76.12 83 GLU A CA 1
ATOM 679 C C . GLU A 1 83 ? 2.667 9.868 21.036 1.00 76.12 83 GLU A C 1
ATOM 681 O O . GLU A 1 83 ? 2.558 10.279 22.186 1.00 76.12 83 GLU A O 1
ATOM 686 N N . THR A 1 84 ? 2.130 10.525 20.003 1.00 67.75 84 THR A N 1
ATOM 687 C CA . THR A 1 84 ? 1.454 11.828 20.093 1.00 67.75 84 THR A CA 1
ATOM 688 C C . THR A 1 84 ? -0.054 11.676 19.838 1.00 67.75 84 THR A C 1
ATOM 690 O O . THR A 1 84 ? -0.418 11.103 18.811 1.00 67.75 84 THR A O 1
ATOM 693 N N . PRO A 1 85 ? -0.946 12.183 20.719 1.00 76.69 85 PRO A N 1
ATOM 694 C CA . PRO A 1 85 ? -0.660 12.894 21.974 1.00 76.69 85 PRO A CA 1
ATOM 695 C C . PRO A 1 85 ? -0.216 11.971 23.123 1.00 76.69 85 PRO A C 1
ATOM 697 O O . PRO A 1 85 ? 0.358 12.447 24.097 1.00 76.69 85 PRO A O 1
ATOM 700 N N . ARG A 1 86 ? -0.485 10.664 23.021 1.00 89.25 86 ARG A N 1
ATOM 701 C CA . ARG A 1 86 ? 0.055 9.621 23.903 1.00 89.25 86 ARG A CA 1
ATOM 702 C C . ARG A 1 86 ? 0.088 8.273 23.175 1.00 89.25 86 ARG A C 1
ATOM 704 O O . ARG A 1 86 ? -0.721 8.070 22.269 1.00 89.25 86 ARG A O 1
ATOM 711 N N . PRO A 1 87 ? 0.916 7.313 23.616 1.00 87.38 87 PRO A N 1
ATOM 712 C CA . PRO A 1 87 ? 0.819 5.935 23.151 1.00 87.38 87 PRO A CA 1
ATOM 713 C C . PRO A 1 87 ? -0.553 5.312 23.455 1.00 87.38 87 PRO A C 1
ATOM 715 O O . PRO A 1 87 ? -1.146 5.555 24.515 1.00 87.38 87 PRO A O 1
ATOM 718 N N . LEU A 1 88 ? -1.027 4.451 22.551 1.00 91.25 88 LEU A N 1
ATOM 719 C CA . LEU A 1 88 ? -2.238 3.657 22.763 1.00 91.25 88 LEU A CA 1
ATOM 720 C C . LEU A 1 88 ? -2.015 2.529 23.787 1.00 91.25 88 LEU A C 1
ATOM 722 O O . LEU A 1 88 ? -0.961 1.872 23.819 1.00 91.25 88 LEU A O 1
ATOM 726 N N . THR A 1 89 ? -3.034 2.265 24.606 1.00 92.62 89 THR A N 1
ATOM 727 C CA . THR A 1 89 ? -3.074 1.128 25.532 1.00 92.62 89 THR A CA 1
ATOM 728 C C . THR A 1 89 ? -3.138 -0.198 24.762 1.00 92.62 89 THR A C 1
ATOM 730 O O . THR A 1 89 ? -3.373 -0.255 23.554 1.00 92.62 89 THR A O 1
ATOM 733 N N . ILE A 1 90 ? -2.919 -1.317 25.459 1.00 93.31 90 ILE A N 1
ATOM 734 C CA . ILE A 1 90 ? -3.062 -2.648 24.845 1.00 93.31 90 ILE A CA 1
ATOM 735 C C . ILE A 1 90 ? -4.505 -2.887 24.373 1.00 93.31 90 ILE A C 1
ATOM 737 O O . ILE A 1 90 ? -4.698 -3.499 23.325 1.00 93.31 90 ILE A O 1
ATOM 741 N N . SER A 1 91 ? -5.500 -2.425 25.130 1.00 95.06 91 SER A N 1
ATOM 742 C CA . SER A 1 91 ? -6.919 -2.557 24.795 1.00 95.06 91 SER A CA 1
ATOM 743 C C . SER A 1 91 ? -7.330 -1.637 23.646 1.00 95.06 91 SER A C 1
ATOM 745 O O . SER A 1 91 ? -8.010 -2.115 22.746 1.00 95.06 91 SER A O 1
ATOM 747 N N . GLU A 1 92 ? -6.808 -0.411 23.559 1.00 95.19 92 GLU A N 1
ATOM 748 C CA . GLU A 1 92 ? -7.021 0.473 22.404 1.00 95.19 92 GLU A CA 1
ATOM 749 C C . GLU A 1 92 ? -6.431 -0.121 21.120 1.00 95.19 92 GLU A C 1
ATOM 751 O O . GLU A 1 92 ? -7.101 -0.169 20.089 1.00 95.19 92 GLU A O 1
ATOM 756 N N . ILE A 1 93 ? -5.200 -0.645 21.185 1.00 95.19 93 ILE A N 1
ATOM 757 C CA . ILE A 1 93 ? -4.584 -1.359 20.055 1.00 95.19 93 ILE A CA 1
ATOM 758 C C . ILE A 1 93 ? -5.446 -2.562 19.661 1.00 95.19 93 ILE A C 1
ATOM 760 O O . ILE A 1 93 ? -5.685 -2.789 18.478 1.00 95.19 93 ILE A O 1
ATOM 764 N N . PHE A 1 94 ? -5.931 -3.330 20.639 1.00 96.69 94 PHE A N 1
ATOM 765 C CA . PHE A 1 94 ? -6.798 -4.473 20.375 1.00 96.69 94 PHE A CA 1
ATOM 766 C C . PHE A 1 94 ? -8.140 -4.057 19.751 1.00 96.69 94 PHE A C 1
ATOM 768 O O . PHE A 1 94 ? -8.630 -4.742 18.860 1.00 96.69 94 PHE A O 1
ATOM 775 N N . THR A 1 95 ? -8.702 -2.911 20.136 1.00 97.06 95 THR A N 1
ATOM 776 C CA . THR A 1 95 ? -9.900 -2.334 19.509 1.00 97.06 95 THR A CA 1
ATOM 777 C C . THR A 1 95 ? -9.670 -2.031 18.031 1.00 97.06 95 THR A C 1
ATOM 779 O O . THR A 1 95 ? -10.504 -2.386 17.201 1.00 97.06 95 THR A O 1
ATOM 782 N N . TRP A 1 96 ? -8.517 -1.466 17.659 1.00 96.75 96 TRP A N 1
ATOM 783 C CA . TRP A 1 96 ? -8.159 -1.285 16.245 1.00 96.75 96 TRP A CA 1
ATOM 784 C C . TRP A 1 96 ? -7.968 -2.612 15.501 1.00 96.75 96 TRP A C 1
ATOM 786 O O . TRP A 1 96 ? -8.366 -2.722 14.345 1.00 96.75 96 TRP A O 1
ATOM 796 N N . ARG A 1 97 ? -7.466 -3.661 16.167 1.00 96.62 97 ARG A N 1
ATOM 797 C CA . ARG A 1 97 ? -7.423 -5.020 15.594 1.00 96.62 97 ARG A CA 1
ATOM 798 C C . ARG A 1 97 ? -8.816 -5.617 15.375 1.00 96.62 97 ARG A C 1
ATOM 800 O O . ARG A 1 97 ? -9.035 -6.269 14.356 1.00 96.62 97 ARG A O 1
ATOM 807 N N . MET A 1 98 ? -9.772 -5.356 16.269 1.00 97.31 98 MET A N 1
ATOM 808 C CA . MET A 1 98 ? -11.169 -5.752 16.050 1.00 97.31 98 MET A CA 1
ATOM 809 C C . MET A 1 98 ? -11.769 -5.001 14.856 1.00 97.31 98 MET A C 1
ATOM 811 O O . MET A 1 98 ? -12.421 -5.616 14.020 1.00 97.31 98 MET A O 1
ATOM 815 N N . LYS A 1 99 ? -11.482 -3.700 14.709 1.00 97.75 99 LYS A N 1
ATOM 816 C CA . LYS A 1 99 ? -11.894 -2.905 13.536 1.00 97.75 99 LYS A CA 1
ATOM 817 C C . LYS A 1 99 ? -11.298 -3.438 12.231 1.00 97.75 99 LYS A C 1
ATOM 819 O O . LYS A 1 99 ? -12.024 -3.570 11.254 1.00 97.75 99 LYS A O 1
ATOM 824 N N . LEU A 1 100 ? -10.017 -3.812 12.227 1.00 97.12 100 LEU A N 1
ATOM 825 C CA . LEU A 1 100 ? -9.380 -4.475 11.084 1.00 97.12 100 LEU A CA 1
ATOM 826 C C . LEU A 1 100 ? -10.060 -5.813 10.746 1.00 97.12 100 LEU A C 1
ATOM 828 O O . LEU A 1 100 ? -10.253 -6.122 9.576 1.00 97.12 100 LEU A O 1
ATOM 832 N N . THR A 1 101 ? -10.458 -6.586 11.759 1.00 96.69 101 THR A N 1
ATOM 833 C CA . THR A 1 101 ? -11.192 -7.847 11.559 1.00 96.69 101 THR A CA 1
ATOM 834 C C . THR A 1 101 ? -12.547 -7.597 10.892 1.00 96.69 101 THR A C 1
ATOM 836 O O . THR A 1 101 ? -12.856 -8.240 9.895 1.00 96.69 101 THR A O 1
ATOM 839 N N . LEU A 1 102 ? -13.308 -6.597 11.355 1.00 97.12 102 LEU A N 1
ATOM 840 C CA . LEU A 1 102 ? -14.569 -6.203 10.712 1.00 97.12 102 LEU A CA 1
ATOM 841 C C . LEU A 1 102 ? -14.364 -5.692 9.278 1.00 97.12 102 LEU A C 1
ATOM 843 O O . LEU A 1 102 ? -15.166 -5.992 8.399 1.00 97.12 102 LEU A O 1
ATOM 847 N N . PHE A 1 103 ? -13.288 -4.940 9.028 1.00 97.81 103 PHE A N 1
ATOM 848 C CA . PHE A 1 103 ? -12.929 -4.473 7.687 1.00 97.81 103 PHE A CA 1
ATOM 849 C C . PHE A 1 103 ? -12.651 -5.641 6.736 1.00 97.81 103 PHE A C 1
ATOM 851 O O . PHE A 1 103 ? -13.149 -5.637 5.613 1.00 97.81 103 PHE A O 1
ATOM 858 N N . ARG A 1 104 ? -11.912 -6.659 7.193 1.00 96.69 104 ARG A N 1
ATOM 859 C CA . ARG A 1 104 ? -11.661 -7.892 6.431 1.00 96.69 104 ARG A CA 1
ATOM 860 C C . ARG A 1 104 ? -12.959 -8.620 6.105 1.00 96.69 104 ARG A C 1
ATOM 862 O O . ARG A 1 104 ? -13.233 -8.848 4.932 1.00 96.69 104 ARG A O 1
ATOM 869 N N . ASP A 1 105 ? -13.783 -8.878 7.120 1.00 95.31 105 ASP A N 1
ATOM 870 C CA . ASP A 1 105 ? -15.068 -9.567 6.955 1.00 95.31 105 ASP A CA 1
ATOM 871 C C . ASP A 1 105 ? -15.984 -8.847 5.958 1.00 95.31 105 ASP A C 1
ATOM 873 O O . ASP A 1 105 ? -16.633 -9.475 5.127 1.00 95.31 105 ASP A O 1
ATOM 877 N N . MET A 1 106 ? -16.044 -7.517 6.033 1.00 97.19 106 MET A N 1
ATOM 878 C CA . MET A 1 106 ? -16.816 -6.702 5.105 1.00 97.19 106 MET A CA 1
ATOM 879 C C . MET A 1 106 ? -16.248 -6.796 3.684 1.00 97.19 106 MET A C 1
ATOM 881 O O . MET A 1 106 ? -17.000 -7.047 2.740 1.00 97.19 106 MET A O 1
ATOM 885 N N . LEU A 1 107 ? -14.939 -6.586 3.521 1.00 97.50 107 LEU A N 1
ATOM 886 C CA . LEU A 1 107 ? -14.286 -6.551 2.215 1.00 97.50 107 LEU A CA 1
ATOM 887 C C . LEU A 1 107 ? -14.342 -7.914 1.511 1.00 97.50 107 LEU A C 1
ATOM 889 O O . LEU A 1 107 ? -14.527 -7.959 0.298 1.00 97.50 107 LEU A O 1
ATOM 893 N N . ASP A 1 108 ? -14.300 -9.014 2.263 1.00 96.06 108 ASP A N 1
ATOM 894 C CA . ASP A 1 108 ? -14.449 -10.380 1.747 1.00 96.06 108 ASP A CA 1
ATOM 895 C C . ASP A 1 108 ? -15.782 -10.647 1.047 1.00 96.06 108 ASP A C 1
ATOM 897 O O . ASP A 1 108 ? -15.864 -11.551 0.211 1.00 96.06 108 ASP A O 1
ATOM 901 N N . THR A 1 109 ? -16.814 -9.863 1.372 1.00 95.56 109 THR A N 1
ATOM 902 C CA . THR A 1 109 ? -18.140 -9.942 0.740 1.00 95.56 109 THR A CA 1
ATOM 903 C C . THR A 1 109 ? -18.284 -9.047 -0.491 1.00 95.56 109 THR A C 1
ATOM 905 O O . THR A 1 109 ? -19.329 -9.074 -1.146 1.00 95.56 109 THR A O 1
ATOM 908 N N . TYR A 1 110 ? -17.273 -8.232 -0.810 1.00 97.56 110 TYR A N 1
ATOM 909 C CA . TYR A 1 110 ? -17.316 -7.343 -1.965 1.00 97.56 110 TYR A CA 1
ATOM 910 C C . TYR A 1 110 ? -17.214 -8.160 -3.266 1.00 97.56 110 TYR A C 1
ATOM 912 O O . TYR A 1 110 ? -16.295 -8.970 -3.389 1.00 97.56 110 TYR A O 1
ATOM 920 N N . PRO A 1 111 ? -18.089 -7.960 -4.273 1.00 97.06 111 PRO A N 1
ATOM 921 C CA . PRO A 1 111 ? -18.149 -8.845 -5.438 1.00 97.06 111 PRO A CA 1
ATOM 922 C C . PRO A 1 111 ? -16.848 -8.934 -6.233 1.00 97.06 111 PRO A C 1
ATOM 924 O O . PRO A 1 111 ? -16.544 -9.988 -6.779 1.00 97.06 111 PRO A O 1
ATOM 927 N N . ILE A 1 112 ? -16.059 -7.858 -6.285 1.00 97.81 112 ILE A N 1
ATOM 928 C CA . ILE A 1 112 ? -14.780 -7.864 -7.007 1.00 97.81 112 ILE A CA 1
ATOM 929 C C . ILE A 1 112 ? -13.741 -8.696 -6.249 1.00 97.81 112 ILE A C 1
ATOM 931 O O . ILE A 1 112 ? -12.983 -9.447 -6.858 1.00 97.81 112 ILE A O 1
ATOM 935 N N . VAL A 1 113 ? -13.753 -8.647 -4.915 1.00 98.00 113 VAL A N 1
ATOM 936 C CA . VAL A 1 113 ? -12.921 -9.528 -4.084 1.00 98.00 113 VAL A CA 1
ATOM 937 C C . VAL A 1 113 ? -13.354 -10.978 -4.282 1.00 98.00 113 VAL A C 1
ATOM 939 O O . VAL A 1 113 ? -12.554 -11.830 -4.667 1.00 98.00 113 VAL A O 1
ATOM 942 N N . ASP A 1 114 ? -14.639 -11.247 -4.065 1.00 96.75 114 ASP A N 1
ATOM 943 C CA . ASP A 1 114 ? -15.176 -12.600 -4.013 1.00 96.75 114 ASP A CA 1
ATOM 944 C C . ASP A 1 114 ? -15.176 -13.307 -5.373 1.00 96.75 114 ASP A C 1
ATOM 946 O O . ASP A 1 114 ? -14.756 -14.457 -5.481 1.00 96.75 114 ASP A O 1
ATOM 950 N N . LYS A 1 115 ? -15.609 -12.615 -6.432 1.00 96.62 115 LYS A N 1
ATOM 951 C CA . LYS A 1 115 ? -15.836 -13.224 -7.747 1.00 96.62 115 LYS A CA 1
ATOM 952 C C . LYS A 1 115 ? -14.688 -13.009 -8.736 1.00 96.62 115 LYS A C 1
ATOM 954 O O . LYS A 1 115 ? -14.621 -13.790 -9.686 1.00 96.62 115 LYS A O 1
ATOM 959 N N . PHE A 1 116 ? -13.808 -12.019 -8.545 1.00 97.31 116 PHE A N 1
ATOM 960 C CA . PHE A 1 116 ? -12.672 -11.747 -9.444 1.00 97.31 116 PHE A CA 1
ATOM 961 C C . PHE A 1 116 ? -11.313 -12.046 -8.793 1.00 97.31 116 PHE A C 1
ATOM 963 O O . PHE A 1 116 ? -10.599 -12.919 -9.284 1.00 97.31 116 PHE A O 1
ATOM 970 N N . PHE A 1 117 ? -10.965 -11.413 -7.666 1.00 97.69 117 PHE A N 1
ATOM 971 C CA . PHE A 1 117 ? -9.654 -11.621 -7.026 1.00 97.69 117 PHE A CA 1
ATOM 972 C C . PHE A 1 117 ? -9.437 -13.079 -6.610 1.00 97.69 117 PHE A C 1
ATOM 974 O O . PHE A 1 117 ? -8.423 -13.669 -6.980 1.00 97.69 117 PHE A O 1
ATOM 981 N N . LYS A 1 118 ? -10.413 -13.698 -5.927 1.00 96.62 118 LYS A N 1
ATOM 982 C CA . LYS A 1 118 ? -10.324 -15.120 -5.545 1.00 96.62 118 LYS A CA 1
ATOM 983 C C . LYS A 1 118 ? -10.241 -16.047 -6.764 1.00 96.62 118 LYS A C 1
ATOM 985 O O . LYS A 1 118 ? -9.488 -17.013 -6.735 1.00 96.62 118 LYS A O 1
ATOM 990 N N . ARG A 1 119 ? -10.966 -15.743 -7.851 1.00 95.75 119 ARG A N 1
ATOM 991 C CA . ARG A 1 119 ? -10.968 -16.547 -9.093 1.00 95.75 119 ARG A CA 1
ATOM 992 C C . ARG A 1 119 ? -9.595 -16.576 -9.767 1.00 95.75 119 ARG A C 1
ATOM 994 O O . ARG A 1 119 ? -9.188 -17.621 -10.259 1.00 95.75 119 ARG A O 1
ATOM 1001 N N . HIS A 1 120 ? -8.893 -15.443 -9.779 1.00 96.06 120 HIS A N 1
ATOM 1002 C CA . HIS A 1 120 ? -7.564 -15.303 -10.399 1.00 96.06 120 HIS A CA 1
ATOM 1003 C C . HIS A 1 120 ? -6.398 -15.594 -9.443 1.00 96.06 120 HIS A C 1
ATOM 1005 O O . HIS A 1 120 ? -5.225 -15.536 -9.836 1.00 96.06 120 HIS A O 1
ATOM 1011 N N . ASN A 1 121 ? -6.730 -15.925 -8.195 1.00 97.06 121 ASN A N 1
ATOM 1012 C CA . ASN A 1 121 ? -5.818 -16.049 -7.068 1.00 97.06 121 ASN A CA 1
ATOM 1013 C C . ASN A 1 121 ? -4.912 -14.813 -6.899 1.00 97.06 121 ASN A C 1
ATOM 1015 O O . ASN A 1 121 ? -3.694 -14.921 -6.745 1.00 97.06 121 ASN A O 1
ATOM 1019 N N . PHE A 1 122 ? -5.514 -13.621 -6.990 1.00 97.19 122 PHE A N 1
ATOM 1020 C CA . PHE A 1 122 ? -4.858 -12.362 -6.650 1.00 97.19 122 PHE A CA 1
ATOM 1021 C C . PHE A 1 122 ? -4.961 -12.106 -5.149 1.00 97.19 122 PHE A C 1
ATOM 1023 O O . PHE A 1 122 ? -6.055 -12.071 -4.581 1.00 97.19 122 PHE A O 1
ATOM 1030 N N . LYS A 1 123 ? -3.814 -11.882 -4.511 1.00 95.50 123 LYS A N 1
ATOM 1031 C CA . LYS A 1 123 ? -3.721 -11.580 -3.087 1.00 95.50 123 LYS A CA 1
ATOM 1032 C C . LYS A 1 123 ? -4.284 -10.190 -2.789 1.00 95.50 123 LYS A C 1
ATOM 1034 O O . LYS A 1 123 ? -3.848 -9.194 -3.367 1.00 95.50 123 LYS A O 1
ATOM 1039 N N . VAL A 1 124 ? -5.193 -10.129 -1.819 1.00 96.12 124 VAL A N 1
ATOM 1040 C CA . VAL A 1 124 ? -5.698 -8.874 -1.252 1.00 96.12 124 VAL A CA 1
ATOM 1041 C C . VAL A 1 124 ? -4.905 -8.534 0.010 1.00 96.12 124 VAL A C 1
ATOM 1043 O O . VAL A 1 124 ? -4.886 -9.315 0.964 1.00 96.12 124 VAL A O 1
ATOM 1046 N N . ASP A 1 125 ? -4.247 -7.373 0.040 1.00 94.81 125 ASP A N 1
ATOM 1047 C CA . ASP A 1 125 ? -3.583 -6.873 1.253 1.00 94.81 125 ASP A CA 1
ATOM 1048 C C . ASP A 1 125 ? -4.583 -6.078 2.102 1.00 94.81 125 ASP A C 1
ATOM 1050 O O . ASP A 1 125 ? -4.695 -4.855 2.004 1.00 94.81 125 ASP A O 1
ATOM 1054 N N . TYR A 1 126 ? -5.354 -6.789 2.928 1.00 95.44 126 TYR A N 1
ATOM 1055 C CA . TYR A 1 126 ? -6.391 -6.174 3.761 1.00 95.44 126 TYR A CA 1
ATOM 1056 C C . TYR A 1 126 ? -5.845 -5.155 4.763 1.00 95.44 126 TYR A C 1
ATOM 1058 O O . TYR A 1 126 ? -6.544 -4.200 5.088 1.00 95.44 126 TYR A O 1
ATOM 1066 N N . GLU A 1 127 ? -4.642 -5.371 5.302 1.00 94.12 127 GLU A N 1
ATOM 1067 C CA . GLU A 1 127 ? -4.068 -4.470 6.304 1.00 94.12 127 GLU A CA 1
ATOM 1068 C C . GLU A 1 127 ? -3.508 -3.206 5.646 1.00 94.12 127 GLU A C 1
ATOM 1070 O O . GLU A 1 127 ? -3.789 -2.108 6.125 1.00 94.12 127 GLU A O 1
ATOM 1075 N N . GLY A 1 128 ? -2.825 -3.347 4.503 1.00 93.75 128 GLY A N 1
ATOM 1076 C CA . GLY A 1 128 ? -2.415 -2.217 3.670 1.00 93.75 128 GLY A CA 1
ATOM 1077 C C . GLY A 1 128 ? -3.609 -1.403 3.163 1.00 93.75 128 GLY A C 1
ATOM 1078 O O . GLY A 1 128 ? -3.623 -0.181 3.282 1.00 93.75 128 GLY A O 1
ATOM 1079 N N . LEU A 1 129 ? -4.673 -2.060 2.684 1.00 95.19 129 LEU A N 1
ATOM 1080 C CA . LEU A 1 129 ? -5.912 -1.376 2.300 1.00 95.19 129 LEU A CA 1
ATOM 1081 C C . LEU A 1 129 ? -6.534 -0.626 3.479 1.00 95.19 129 LEU A C 1
ATOM 1083 O O . LEU A 1 129 ? -6.814 0.563 3.368 1.00 95.19 129 LEU A O 1
ATOM 1087 N N . ALA A 1 130 ? -6.715 -1.289 4.621 1.00 95.56 130 ALA A N 1
ATOM 1088 C CA . ALA A 1 130 ? -7.262 -0.659 5.819 1.00 95.56 130 ALA A CA 1
ATOM 1089 C C . ALA A 1 130 ? -6.494 0.618 6.206 1.00 95.56 130 ALA A C 1
ATOM 1091 O O . ALA A 1 130 ? -7.118 1.624 6.551 1.00 95.56 130 ALA A O 1
ATOM 1092 N N . GLN A 1 131 ? -5.163 0.593 6.106 1.00 93.44 131 GLN A N 1
ATOM 1093 C CA . GLN A 1 131 ? -4.300 1.746 6.354 1.00 93.44 131 GLN A CA 1
ATOM 1094 C C . GLN A 1 131 ? -4.558 2.892 5.356 1.00 93.44 131 GLN A C 1
ATOM 1096 O O . GLN A 1 131 ? -4.816 4.016 5.789 1.00 93.44 131 GLN A O 1
ATOM 1101 N N . HIS A 1 132 ? -4.591 2.613 4.046 1.00 92.25 132 HIS A N 1
ATOM 1102 C CA . HIS A 1 132 ? -4.872 3.608 2.991 1.00 92.25 132 HIS A CA 1
ATOM 1103 C C . HIS A 1 132 ? -6.270 4.255 3.091 1.00 92.25 132 HIS A C 1
ATOM 1105 O O . HIS A 1 132 ? -6.494 5.351 2.567 1.00 92.25 132 HIS A O 1
ATOM 1111 N N . TYR A 1 133 ? -7.223 3.586 3.748 1.00 93.88 133 TYR A N 1
ATOM 1112 C CA . TYR A 1 133 ? -8.572 4.107 4.008 1.00 93.88 133 TYR A CA 1
ATOM 1113 C C . TYR A 1 133 ? -8.761 4.652 5.434 1.00 93.88 133 TYR A C 1
ATOM 1115 O O . TYR A 1 133 ? -9.877 5.000 5.822 1.00 93.88 133 TYR A O 1
ATOM 1123 N N . GLY A 1 134 ? -7.677 4.788 6.205 1.00 91.19 134 GLY A N 1
ATOM 1124 C CA . GLY A 1 134 ? -7.657 5.557 7.451 1.00 91.19 134 GLY A CA 1
ATOM 1125 C C . GLY A 1 134 ? -7.885 4.763 8.740 1.00 91.19 134 GLY A C 1
ATOM 1126 O O . GLY A 1 134 ? -8.066 5.377 9.794 1.00 91.19 134 GLY A O 1
ATOM 1127 N N . LEU A 1 135 ? -7.862 3.424 8.718 1.00 94.62 135 LEU A N 1
ATOM 1128 C CA . LEU A 1 135 ? -7.757 2.658 9.966 1.00 94.62 135 LEU A CA 1
ATOM 1129 C C . LEU A 1 135 ? -6.341 2.764 10.534 1.00 94.62 135 LEU A C 1
ATOM 1131 O O . LEU A 1 135 ? -5.361 2.805 9.797 1.00 94.62 135 LEU A O 1
ATOM 1135 N N . LEU A 1 136 ? -6.218 2.773 11.864 1.00 93.88 136 LEU A N 1
ATOM 1136 C CA . LEU A 1 136 ? -4.902 2.696 12.496 1.00 93.88 136 LEU A CA 1
ATOM 1137 C C . LEU A 1 136 ? -4.374 1.260 12.424 1.00 93.88 136 LEU A C 1
ATOM 1139 O O . LEU A 1 136 ? -4.953 0.349 13.022 1.00 93.88 136 LEU A O 1
ATOM 1143 N N . THR A 1 137 ? -3.250 1.069 11.738 1.00 93.88 137 THR A N 1
ATOM 1144 C CA . THR A 1 137 ? -2.594 -0.235 11.559 1.00 93.88 137 THR A CA 1
ATOM 1145 C C . THR A 1 137 ? -1.086 -0.135 11.894 1.00 93.88 137 THR A C 1
ATOM 1147 O O . THR A 1 137 ? -0.568 0.970 12.092 1.00 93.88 137 THR A O 1
ATOM 1150 N N . PRO A 1 138 ? -0.342 -1.254 12.016 1.00 90.62 138 PRO A N 1
ATOM 1151 C CA . PRO A 1 138 ? 1.116 -1.248 12.172 1.00 90.62 138 PRO A CA 1
ATOM 1152 C C . PRO A 1 138 ? 1.864 -0.975 10.848 1.00 90.62 138 PRO A C 1
ATOM 1154 O O . PRO A 1 138 ? 3.076 -1.191 10.791 1.00 90.62 138 PRO A O 1
ATOM 1157 N N . VAL A 1 139 ? 1.163 -0.548 9.795 1.00 91.50 139 VAL A N 1
ATOM 1158 C CA . VAL A 1 139 ? 1.721 -0.295 8.465 1.00 91.50 139 VAL A CA 1
ATOM 1159 C C . VAL A 1 139 ? 2.117 1.174 8.316 1.00 91.50 139 VAL A C 1
ATOM 1161 O O . VAL A 1 139 ? 1.405 2.085 8.745 1.00 91.50 139 VAL A O 1
ATOM 1164 N N . LEU A 1 140 ? 3.272 1.405 7.698 1.00 90.75 140 LEU A N 1
ATOM 1165 C CA . LEU A 1 140 ? 3.638 2.675 7.084 1.00 90.75 140 LEU A CA 1
ATOM 1166 C C . LEU A 1 140 ? 3.434 2.592 5.574 1.00 90.75 140 LEU A C 1
ATOM 1168 O O . LEU A 1 140 ? 3.960 1.684 4.933 1.00 90.75 140 LEU A O 1
ATOM 1172 N N . ASP A 1 141 ? 2.742 3.583 5.023 1.00 92.44 141 ASP A N 1
ATOM 1173 C CA . ASP A 1 141 ? 2.575 3.710 3.578 1.00 92.44 141 ASP A CA 1
ATOM 1174 C C . ASP A 1 141 ? 3.890 4.172 2.942 1.00 92.44 141 ASP A C 1
ATOM 1176 O O . ASP A 1 141 ? 4.473 5.191 3.350 1.00 92.44 141 ASP A O 1
ATOM 1180 N N . LEU A 1 142 ? 4.346 3.400 1.960 1.00 94.44 142 LEU A N 1
ATOM 1181 C CA . LEU A 1 142 ? 5.444 3.709 1.055 1.00 94.44 142 LEU A CA 1
ATOM 1182 C C . LEU A 1 142 ? 4.915 3.761 -0.386 1.00 94.44 142 LEU A C 1
ATOM 1184 O O . LEU A 1 142 ? 3.880 3.176 -0.702 1.00 94.44 142 LEU A O 1
ATOM 1188 N N . THR A 1 143 ? 5.655 4.407 -1.278 1.00 95.94 143 THR A N 1
ATOM 1189 C CA . THR A 1 143 ? 5.365 4.444 -2.719 1.00 95.94 143 THR A CA 1
ATOM 1190 C C . THR A 1 143 ? 6.626 4.169 -3.529 1.00 95.94 143 THR A C 1
ATOM 1192 O O . THR A 1 143 ? 7.719 4.525 -3.098 1.00 95.94 143 THR A O 1
ATOM 1195 N N . SER A 1 144 ? 6.515 3.547 -4.702 1.00 94.56 144 SER A N 1
ATOM 1196 C CA . SER A 1 144 ? 7.649 3.433 -5.635 1.00 94.56 144 SER A CA 1
ATOM 1197 C C . SER A 1 144 ? 7.884 4.697 -6.471 1.00 94.56 144 SER A C 1
ATOM 1199 O O . SER A 1 144 ? 8.875 4.772 -7.190 1.00 94.56 144 SER A O 1
ATOM 1201 N N . ASN A 1 145 ? 7.025 5.718 -6.365 1.00 94.81 145 ASN A N 1
ATOM 1202 C CA . ASN A 1 145 ? 7.130 6.946 -7.152 1.00 94.81 145 ASN A CA 1
ATOM 1203 C C . ASN A 1 145 ? 7.559 8.147 -6.291 1.00 94.81 145 ASN A C 1
ATOM 1205 O O . ASN A 1 145 ? 6.895 8.511 -5.319 1.00 94.81 145 ASN A O 1
ATOM 1209 N N . ILE A 1 146 ? 8.662 8.795 -6.678 1.00 96.44 146 ILE A N 1
ATOM 1210 C CA . ILE A 1 146 ? 9.207 9.948 -5.952 1.00 96.44 146 ILE A CA 1
ATOM 1211 C C . ILE A 1 146 ? 8.267 11.161 -5.957 1.00 96.44 146 ILE A C 1
ATOM 1213 O O . ILE A 1 146 ? 8.176 11.843 -4.942 1.00 96.44 146 ILE A O 1
ATOM 1217 N N . ASP A 1 147 ? 7.539 11.416 -7.045 1.00 97.56 147 ASP A N 1
ATOM 1218 C CA . ASP A 1 147 ? 6.636 12.565 -7.150 1.00 97.56 147 ASP A CA 1
ATOM 1219 C C . ASP A 1 147 ? 5.397 12.387 -6.262 1.00 97.56 147 ASP A C 1
ATOM 1221 O O . ASP A 1 147 ? 4.960 13.336 -5.616 1.00 97.56 147 ASP A O 1
ATOM 1225 N N . ILE A 1 148 ? 4.891 11.155 -6.132 1.00 97.69 148 ILE A N 1
ATOM 1226 C CA . ILE A 1 148 ? 3.826 10.820 -5.170 1.00 97.69 148 ILE A CA 1
ATOM 1227 C C . ILE A 1 148 ? 4.317 11.036 -3.734 1.00 97.69 148 ILE A C 1
ATOM 1229 O O . ILE A 1 148 ? 3.603 11.597 -2.902 1.00 97.69 148 ILE A O 1
ATOM 1233 N N . ALA A 1 149 ? 5.546 10.616 -3.420 1.00 98.06 149 ALA A N 1
ATOM 1234 C CA . ALA A 1 149 ? 6.119 10.861 -2.101 1.00 98.06 149 ALA A CA 1
ATOM 1235 C C . ALA A 1 149 ? 6.278 12.363 -1.831 1.00 98.06 149 ALA A C 1
ATOM 1237 O O . ALA A 1 149 ? 5.934 12.820 -0.744 1.00 98.06 149 ALA A O 1
ATOM 1238 N N . LEU A 1 150 ? 6.758 13.129 -2.813 1.00 98.31 150 LEU A N 1
ATOM 1239 C CA . LEU A 1 150 ? 6.917 14.574 -2.695 1.00 98.31 150 LEU A CA 1
ATOM 1240 C C . LEU A 1 150 ? 5.571 15.280 -2.518 1.00 98.31 150 LEU A C 1
ATOM 1242 O O . LEU A 1 150 ? 5.490 16.110 -1.624 1.00 98.31 150 LEU A O 1
ATOM 1246 N N . PHE A 1 151 ? 4.502 14.866 -3.206 1.00 98.31 151 PHE A N 1
ATOM 1247 C CA . PHE A 1 151 ? 3.143 15.359 -2.938 1.00 98.31 151 PHE A CA 1
ATOM 1248 C C . PHE A 1 151 ? 2.757 15.221 -1.457 1.00 98.31 151 PHE A C 1
ATOM 1250 O O . PHE A 1 151 ? 2.338 16.188 -0.827 1.00 98.31 151 PHE A O 1
ATOM 1257 N N . PHE A 1 152 ? 2.964 14.047 -0.850 1.00 97.19 152 PHE A N 1
ATOM 1258 C CA . PHE A 1 152 ? 2.678 13.854 0.580 1.00 97.19 152 PHE A CA 1
ATOM 1259 C C . PHE A 1 152 ? 3.629 14.622 1.513 1.00 97.19 152 PHE A C 1
ATOM 1261 O O . PHE A 1 152 ? 3.327 14.790 2.698 1.00 97.19 152 PHE A O 1
ATOM 1268 N N . ALA A 1 153 ? 4.780 15.072 1.010 1.00 97.50 153 ALA A N 1
ATOM 1269 C CA . ALA A 1 153 ? 5.707 15.917 1.751 1.00 97.50 153 ALA A CA 1
ATOM 1270 C C . ALA A 1 153 ? 5.431 17.416 1.595 1.00 97.50 153 ALA A C 1
ATOM 1272 O O . ALA A 1 153 ? 5.787 18.180 2.486 1.00 97.50 153 ALA A O 1
ATOM 1273 N N . THR A 1 154 ? 4.820 17.841 0.491 1.00 97.88 154 THR A N 1
ATOM 1274 C CA . THR A 1 154 ? 4.610 19.255 0.165 1.00 97.88 154 THR A CA 1
ATOM 1275 C C . THR A 1 154 ? 3.157 19.689 0.284 1.00 97.88 154 THR A C 1
ATOM 1277 O O . THR A 1 154 ? 2.903 20.886 0.287 1.00 97.88 154 THR A O 1
ATOM 1280 N N . CYS A 1 155 ? 2.199 18.772 0.410 1.00 97.56 155 CYS A N 1
ATOM 1281 C CA . CYS A 1 155 ? 0.790 19.068 0.676 1.00 97.56 155 CYS A CA 1
ATOM 1282 C C . CYS A 1 155 ? 0.398 18.606 2.087 1.00 97.56 155 CYS A C 1
ATOM 1284 O O . CYS A 1 155 ? 0.993 17.686 2.655 1.00 97.56 155 CYS A O 1
ATOM 1286 N N . TRP A 1 156 ? -0.623 19.231 2.671 1.00 95.62 156 TRP A N 1
ATOM 1287 C CA . TRP A 1 156 ? -1.165 18.847 3.976 1.00 95.62 156 TRP A CA 1
ATOM 1288 C C . TRP A 1 156 ? -2.581 18.292 3.829 1.00 95.62 156 TRP A C 1
ATOM 1290 O O . TRP A 1 156 ? -3.304 18.641 2.902 1.00 95.62 156 TRP A O 1
ATOM 1300 N N . TYR A 1 157 ? -2.960 17.382 4.722 1.00 94.25 157 TYR A N 1
ATOM 1301 C CA . TYR A 1 157 ? -4.281 16.758 4.712 1.00 94.25 157 TYR A CA 1
ATOM 1302 C C . TYR A 1 157 ? -5.237 17.519 5.631 1.00 94.25 157 TYR A C 1
ATOM 1304 O O . TYR A 1 157 ? -4.931 17.707 6.812 1.00 94.25 157 TYR A O 1
ATOM 1312 N N . ASP A 1 158 ? -6.388 17.914 5.096 1.00 94.62 158 ASP A N 1
ATOM 1313 C CA . ASP A 1 158 ? -7.496 18.517 5.821 1.00 94.62 158 ASP A CA 1
ATOM 1314 C C . ASP A 1 158 ? -8.489 17.428 6.271 1.00 94.62 158 ASP A C 1
ATOM 1316 O O . ASP A 1 158 ? -9.207 16.857 5.445 1.00 94.62 158 ASP A O 1
ATOM 1320 N N . PRO A 1 159 ? -8.554 17.110 7.577 1.00 90.19 159 PRO A N 1
ATOM 1321 C CA . PRO A 1 159 ? -9.460 16.090 8.086 1.00 90.19 159 PRO A CA 1
ATOM 1322 C C . PRO A 1 159 ? -10.934 16.517 8.107 1.00 90.19 159 PRO A C 1
ATOM 1324 O O . PRO A 1 159 ? -11.787 15.636 8.227 1.00 90.19 159 PRO A O 1
ATOM 1327 N N . GLU A 1 160 ? -11.244 17.817 8.048 1.00 91.81 160 GLU A N 1
ATOM 1328 C CA . GLU A 1 160 ? -12.625 18.316 8.044 1.00 91.81 160 GLU A CA 1
ATOM 1329 C C . GLU A 1 160 ? -13.254 18.138 6.660 1.00 91.81 160 GLU A C 1
ATOM 1331 O O . GLU A 1 160 ? -14.369 17.626 6.551 1.00 91.81 160 GLU A O 1
ATOM 1336 N N . GLU A 1 161 ? -12.494 18.469 5.615 1.00 91.38 161 GLU A N 1
ATOM 1337 C CA . GLU A 1 161 ? -12.917 18.362 4.212 1.00 91.38 161 GLU A CA 1
ATOM 1338 C C . GLU A 1 161 ? -12.548 17.012 3.556 1.00 91.38 161 GLU A C 1
ATOM 1340 O O . GLU A 1 161 ? -12.979 16.730 2.440 1.00 91.38 161 GLU A O 1
ATOM 1345 N N . ASP A 1 162 ? -11.777 16.152 4.241 1.00 90.81 162 ASP A N 1
ATOM 1346 C CA . ASP A 1 162 ? -11.271 14.859 3.733 1.00 90.81 162 ASP A CA 1
ATOM 1347 C C . ASP A 1 162 ? -10.531 14.988 2.388 1.00 90.81 162 ASP A C 1
ATOM 1349 O O . ASP A 1 162 ? -10.727 14.206 1.454 1.00 90.81 162 ASP A O 1
ATOM 1353 N N . CYS A 1 163 ? -9.666 15.997 2.285 1.00 94.25 163 CYS A N 1
ATOM 1354 C CA . CYS A 1 163 ? -8.893 16.284 1.081 1.00 94.25 163 CYS A CA 1
ATOM 1355 C C . CYS A 1 163 ? -7.483 16.784 1.410 1.00 94.25 163 CYS A C 1
ATOM 1357 O O . CYS A 1 163 ? -7.174 17.140 2.546 1.00 94.25 163 CYS A O 1
ATOM 1359 N N . TYR A 1 164 ? -6.600 16.793 0.415 1.00 96.50 164 TYR A N 1
ATOM 1360 C CA . TYR A 1 164 ? -5.302 17.452 0.536 1.00 96.50 164 TYR A CA 1
ATOM 1361 C C . TYR A 1 164 ? -5.414 18.912 0.108 1.00 96.50 164 TYR A C 1
ATOM 1363 O O . TYR A 1 164 ? -6.249 19.253 -0.722 1.00 96.50 164 TYR A O 1
ATOM 1371 N N . LYS A 1 165 ? -4.559 19.768 0.665 1.00 97.75 165 LYS A N 1
ATOM 1372 C CA . LYS A 1 165 ? -4.460 21.189 0.334 1.00 97.75 165 LYS A CA 1
ATOM 1373 C C . LYS A 1 165 ? -2.991 21.599 0.182 1.00 97.75 165 LYS A C 1
ATOM 1375 O O . LYS A 1 165 ? -2.120 21.035 0.861 1.00 97.75 165 LYS A O 1
ATOM 1380 N N . PRO A 1 166 ? -2.688 22.566 -0.699 1.00 97.81 166 PRO A N 1
ATOM 1381 C CA . PRO A 1 166 ? -1.368 23.176 -0.751 1.00 97.81 166 PRO A CA 1
ATOM 1382 C C . PRO A 1 166 ? -1.161 24.119 0.445 1.00 97.81 166 PRO A C 1
ATOM 1384 O O . PRO A 1 166 ? -2.113 24.532 1.112 1.00 97.81 166 PRO A O 1
ATOM 1387 N N . PHE A 1 167 ? 0.091 24.473 0.721 1.00 97.38 167 PHE A N 1
ATOM 1388 C CA . PHE A 1 167 ? 0.419 25.557 1.645 1.00 97.38 167 PHE A CA 1
ATOM 1389 C C . PHE A 1 167 ? 0.270 26.914 0.944 1.00 97.38 167 PHE A C 1
ATOM 1391 O O . PHE A 1 167 ? 0.792 27.115 -0.150 1.00 97.38 167 PHE A O 1
ATOM 1398 N N . ASP A 1 168 ? -0.417 27.857 1.590 1.00 96.00 168 ASP A N 1
ATOM 1399 C CA . ASP A 1 168 ? -0.730 29.190 1.056 1.00 96.00 168 ASP A CA 1
ATOM 1400 C C . ASP A 1 168 ? -0.385 30.341 2.032 1.00 96.00 168 ASP A C 1
ATOM 1402 O O . ASP A 1 168 ? -0.758 31.493 1.822 1.00 96.00 168 ASP A O 1
ATOM 1406 N N . ASP A 1 169 ? 0.419 30.066 3.065 1.00 96.50 169 ASP A N 1
ATOM 1407 C CA . ASP A 1 169 ? 0.728 30.998 4.162 1.00 96.50 169 ASP A CA 1
ATOM 1408 C C . ASP A 1 169 ? 1.892 31.991 3.921 1.00 96.50 169 ASP A C 1
ATOM 1410 O O . ASP A 1 169 ? 2.304 32.702 4.844 1.00 96.50 169 ASP A O 1
ATOM 1414 N N . GLY A 1 170 ? 2.427 32.058 2.698 1.00 94.25 170 GLY A N 1
ATOM 1415 C CA . GLY A 1 170 ? 3.555 32.902 2.298 1.00 94.25 170 GLY A CA 1
ATOM 1416 C C . GLY A 1 170 ? 4.913 32.553 2.922 1.00 94.25 170 GLY A C 1
ATOM 1417 O O . GLY A 1 170 ? 5.787 33.423 2.945 1.00 94.25 170 GLY A O 1
ATOM 1418 N N . LYS A 1 171 ? 5.105 31.343 3.466 1.00 95.62 171 LYS A N 1
ATOM 1419 C CA . LYS A 1 171 ? 6.353 30.944 4.141 1.00 95.62 171 LYS A CA 1
ATOM 1420 C C . LYS A 1 171 ? 7.078 29.819 3.413 1.00 95.62 171 LYS A C 1
ATOM 1422 O O . LYS A 1 171 ? 6.512 29.077 2.627 1.00 95.62 171 LYS A O 1
ATOM 1427 N N . GLU A 1 172 ? 8.364 29.699 3.710 1.00 95.19 172 GLU A N 1
ATOM 1428 C CA . GLU A 1 172 ? 9.146 28.525 3.337 1.00 95.19 172 GLU A CA 1
ATOM 1429 C C . GLU A 1 172 ? 8.888 27.406 4.352 1.00 95.19 172 GLU A C 1
ATOM 1431 O O . GLU A 1 172 ? 8.893 27.648 5.564 1.00 95.19 172 GLU A O 1
ATOM 1436 N N . HIS A 1 173 ? 8.685 26.190 3.853 1.00 96.06 173 HIS A N 1
ATOM 1437 C CA . HIS A 1 173 ? 8.406 24.997 4.647 1.00 96.06 173 HIS A CA 1
ATOM 1438 C C . HIS A 1 173 ? 9.549 23.990 4.525 1.00 96.06 173 HIS A C 1
ATOM 1440 O O . HIS A 1 173 ? 10.365 24.056 3.603 1.00 96.06 173 HIS A O 1
ATOM 1446 N N . GLU A 1 174 ? 9.615 23.046 5.461 1.00 95.75 174 GLU A N 1
ATOM 1447 C CA . GLU A 1 174 ? 10.595 21.960 5.447 1.00 95.75 174 GLU A CA 1
ATOM 1448 C C . GLU A 1 174 ? 9.893 20.610 5.314 1.00 95.75 174 GLU A C 1
ATOM 1450 O O . GLU A 1 174 ? 8.879 20.356 5.955 1.00 95.75 174 GLU A O 1
ATOM 1455 N N . GLY A 1 175 ? 10.453 19.730 4.490 1.00 95.88 175 GLY A N 1
ATOM 1456 C CA . GLY A 1 175 ? 9.975 18.370 4.283 1.00 95.88 175 GLY A CA 1
ATOM 1457 C C . GLY A 1 175 ? 11.086 17.347 4.488 1.00 95.88 175 GLY A C 1
ATOM 1458 O O . GLY A 1 175 ? 12.282 17.661 4.475 1.00 95.88 175 GLY A O 1
ATOM 1459 N N . ILE A 1 176 ? 10.689 16.090 4.656 1.00 96.00 176 ILE A N 1
ATOM 1460 C CA . ILE A 1 176 ? 11.603 14.950 4.688 1.00 96.00 176 ILE A CA 1
ATOM 1461 C C . ILE A 1 176 ? 11.153 13.885 3.690 1.00 96.00 176 ILE A C 1
ATOM 1463 O O . ILE A 1 176 ? 9.982 13.506 3.646 1.00 96.00 176 ILE A O 1
ATOM 1467 N N . LEU A 1 177 ? 12.100 13.401 2.888 1.00 96.69 177 LEU A N 1
ATOM 1468 C CA . LEU A 1 177 ? 11.927 12.266 1.991 1.00 96.69 177 LEU A CA 1
ATOM 1469 C C . LEU A 1 177 ? 12.754 11.097 2.521 1.00 96.69 177 LEU A C 1
ATOM 1471 O O . LEU A 1 177 ? 13.983 11.158 2.520 1.00 96.69 177 LEU A O 1
ATOM 1475 N N . TYR A 1 178 ? 12.084 10.033 2.948 1.00 94.62 178 TYR A N 1
ATOM 1476 C CA . TYR A 1 178 ? 12.708 8.771 3.327 1.00 94.62 178 TYR A CA 1
ATOM 1477 C C . TYR A 1 178 ? 12.847 7.851 2.118 1.00 94.62 178 TYR A C 1
ATOM 1479 O O . TYR A 1 178 ? 11.935 7.760 1.295 1.00 94.62 178 TYR A O 1
ATOM 1487 N N . LEU A 1 179 ? 13.970 7.139 2.057 1.00 93.69 179 LEU A N 1
ATOM 1488 C CA . LEU A 1 179 ? 14.304 6.160 1.034 1.00 93.69 179 LEU A CA 1
ATOM 1489 C C . LEU A 1 179 ? 14.572 4.809 1.690 1.00 93.69 179 LEU A C 1
ATOM 1491 O O . LEU A 1 179 ? 15.447 4.662 2.549 1.00 93.69 179 LEU A O 1
ATOM 1495 N N . PHE A 1 180 ? 13.837 3.809 1.231 1.00 89.69 180 PHE A N 1
ATOM 1496 C CA . PHE A 1 180 ? 13.948 2.425 1.653 1.00 89.69 180 PHE A CA 1
ATOM 1497 C C . PHE A 1 180 ? 14.400 1.610 0.454 1.00 89.69 180 PHE A C 1
ATOM 1499 O O . PHE A 1 180 ? 13.707 1.549 -0.554 1.00 89.69 180 PHE A O 1
ATOM 1506 N N . CYS A 1 181 ? 15.552 0.959 0.549 1.00 85.25 181 CYS A N 1
ATOM 1507 C CA . CYS A 1 181 ? 15.881 -0.091 -0.408 1.00 85.25 181 CYS A CA 1
ATOM 1508 C C . CYS A 1 181 ? 15.178 -1.372 0.073 1.00 85.25 181 CYS A C 1
ATOM 1510 O O . CYS A 1 181 ? 15.428 -1.778 1.209 1.00 85.25 181 CYS A O 1
ATOM 1512 N N . PRO A 1 182 ? 14.305 -2.025 -0.717 1.00 82.81 182 PRO A N 1
ATOM 1513 C CA . PRO A 1 182 ? 13.551 -3.194 -0.249 1.00 82.81 182 PRO A CA 1
ATOM 1514 C C . PRO A 1 182 ? 14.430 -4.356 0.235 1.00 82.81 182 PRO A C 1
ATOM 1516 O O . PRO A 1 182 ? 14.061 -5.065 1.166 1.00 82.81 182 PRO A O 1
ATOM 1519 N N . LEU A 1 183 ? 15.638 -4.496 -0.324 1.00 77.19 183 LEU A N 1
ATOM 1520 C CA . LEU A 1 183 ? 16.652 -5.456 0.134 1.00 77.19 183 LEU A CA 1
ATOM 1521 C C . LEU A 1 183 ? 17.359 -5.051 1.437 1.00 77.19 183 LEU A C 1
ATOM 1523 O O . LEU A 1 183 ? 18.089 -5.843 2.021 1.00 77.19 183 LEU A O 1
ATOM 1527 N N . ARG A 1 184 ? 17.202 -3.805 1.884 1.00 70.06 184 ARG A N 1
ATOM 1528 C CA . ARG A 1 184 ? 17.931 -3.205 3.014 1.00 70.06 184 ARG A CA 1
ATOM 1529 C C . ARG A 1 184 ? 17.049 -2.548 4.053 1.00 70.06 184 ARG A C 1
ATOM 1531 O O . ARG A 1 184 ? 17.553 -2.126 5.090 1.00 70.06 184 ARG A O 1
ATOM 1538 N N . ALA A 1 185 ? 15.738 -2.537 3.849 1.00 56.09 185 ALA A N 1
ATOM 1539 C CA . ALA A 1 185 ? 14.772 -2.081 4.839 1.00 56.09 185 ALA A CA 1
ATOM 1540 C C . ALA A 1 185 ? 14.868 -2.850 6.180 1.00 56.09 185 ALA A C 1
ATOM 1542 O O . ALA A 1 185 ? 14.218 -2.470 7.147 1.00 56.09 185 ALA A O 1
ATOM 1543 N N . ASN A 1 186 ? 15.742 -3.868 6.250 1.00 53.66 186 ASN A N 1
ATOM 1544 C CA . ASN A 1 186 ? 16.101 -4.670 7.416 1.00 53.66 186 ASN A CA 1
ATOM 1545 C C . ASN A 1 186 ? 17.623 -4.675 7.756 1.00 53.66 186 ASN A C 1
ATOM 1547 O O . ASN A 1 186 ? 18.116 -5.674 8.273 1.00 53.66 186 ASN A O 1
ATOM 1551 N N . GLU A 1 187 ? 18.407 -3.623 7.463 1.00 53.78 187 GLU A N 1
ATOM 1552 C CA . GLU A 1 187 ? 19.886 -3.656 7.586 1.00 53.78 187 GLU A CA 1
ATOM 1553 C C . GLU A 1 187 ? 20.484 -4.033 8.969 1.00 53.78 187 GLU A C 1
ATOM 1555 O O . GLU A 1 187 ? 20.047 -3.459 9.984 1.00 53.78 187 GLU A O 1
ATOM 1560 N N . PRO A 1 188 ? 21.591 -4.837 9.011 1.00 47.66 188 PRO A N 1
ATOM 1561 C CA . PRO A 1 188 ? 22.309 -5.400 7.859 1.00 47.66 188 PRO A CA 1
ATOM 1562 C C . PRO A 1 188 ? 22.020 -6.895 7.590 1.00 47.66 188 PRO A C 1
ATOM 1564 O O . PRO A 1 188 ? 21.802 -7.687 8.506 1.00 47.66 188 PRO A O 1
ATOM 1567 N N . ILE A 1 189 ? 22.029 -7.213 6.291 1.00 50.78 189 ILE A N 1
ATOM 1568 C CA . ILE A 1 189 ? 21.709 -8.455 5.550 1.00 50.78 189 ILE A CA 1
ATOM 1569 C C . ILE A 1 189 ? 22.449 -9.690 6.114 1.00 50.78 189 ILE A C 1
ATOM 1571 O O . ILE A 1 189 ? 23.641 -9.600 6.416 1.00 50.78 189 ILE A O 1
ATOM 1575 N N . PRO A 1 190 ? 21.753 -10.835 6.287 1.00 49.56 190 PRO A N 1
ATOM 1576 C CA . PRO A 1 190 ? 21.240 -11.626 5.167 1.00 49.56 190 PRO A CA 1
ATOM 1577 C C . PRO A 1 190 ? 19.733 -11.854 5.224 1.00 49.56 190 PRO A C 1
ATOM 1579 O O . PRO A 1 190 ? 19.243 -12.685 5.992 1.00 49.56 190 PRO A O 1
ATOM 1582 N N . LEU A 1 191 ? 19.008 -11.149 4.350 1.00 56.56 191 LEU A N 1
ATOM 1583 C CA . LEU A 1 191 ? 17.709 -11.628 3.889 1.00 56.56 191 LEU A CA 1
ATOM 1584 C C . LEU A 1 191 ? 17.908 -12.994 3.238 1.00 56.56 191 LEU A C 1
ATOM 1586 O O . LEU A 1 191 ? 18.832 -13.174 2.440 1.00 56.56 191 LEU A O 1
ATOM 1590 N N . LYS A 1 192 ? 17.002 -13.933 3.510 1.00 67.00 192 LYS A N 1
ATOM 1591 C CA . LYS A 1 192 ? 16.779 -14.976 2.519 1.00 67.00 192 LYS A CA 1
ATOM 1592 C C . LYS A 1 192 ? 16.141 -14.275 1.336 1.00 67.00 192 LYS A C 1
ATOM 1594 O O . LYS A 1 192 ? 15.153 -13.565 1.493 1.00 67.00 192 LYS A O 1
ATOM 1599 N N . ILE A 1 193 ? 16.722 -14.458 0.160 1.00 72.38 193 ILE A N 1
ATOM 1600 C CA . ILE A 1 193 ? 16.193 -13.899 -1.085 1.00 72.38 193 ILE A CA 1
ATOM 1601 C C . ILE A 1 193 ? 14.710 -14.260 -1.287 1.00 72.38 193 ILE A C 1
ATOM 1603 O O . ILE A 1 193 ? 13.936 -13.481 -1.836 1.00 72.38 193 ILE A O 1
ATOM 1607 N N . ASP A 1 194 ? 14.309 -15.405 -0.732 1.00 72.62 194 ASP A N 1
ATOM 1608 C CA . ASP A 1 194 ? 12.944 -15.913 -0.726 1.00 72.62 194 ASP A CA 1
ATOM 1609 C C . ASP A 1 194 ? 11.951 -15.057 0.079 1.00 72.62 194 ASP A C 1
ATOM 1611 O O . ASP A 1 194 ? 10.752 -15.192 -0.160 1.00 72.62 194 ASP A O 1
ATOM 1615 N N . ASP A 1 195 ? 12.408 -14.175 0.975 1.00 75.62 195 ASP A N 1
ATOM 1616 C CA . ASP A 1 195 ? 11.567 -13.317 1.831 1.00 75.62 195 ASP A CA 1
ATOM 1617 C C . ASP A 1 195 ? 11.312 -11.924 1.207 1.00 75.62 195 ASP A C 1
ATOM 1619 O O . ASP A 1 195 ? 10.538 -11.118 1.736 1.00 75.62 195 ASP A O 1
ATOM 1623 N N . PHE A 1 196 ? 11.944 -11.624 0.064 1.00 83.44 196 PHE A N 1
ATOM 1624 C CA . PHE A 1 196 ? 11.796 -10.352 -0.648 1.00 83.44 196 PHE A CA 1
ATOM 1625 C C . PHE A 1 196 ? 10.329 -10.048 -0.958 1.00 83.44 196 PHE A C 1
ATOM 1627 O O . PHE A 1 196 ? 9.645 -10.840 -1.605 1.00 83.44 196 PHE A O 1
ATOM 1634 N N . MET A 1 197 ? 9.860 -8.875 -0.519 1.00 84.81 197 MET A N 1
ATOM 1635 C CA . MET A 1 197 ? 8.484 -8.402 -0.715 1.00 84.81 197 MET A CA 1
ATOM 1636 C C . MET A 1 197 ? 7.389 -9.310 -0.100 1.00 84.81 197 MET A C 1
ATOM 1638 O O . MET A 1 197 ? 6.224 -9.223 -0.495 1.00 84.81 197 MET A O 1
ATOM 1642 N N . LYS A 1 198 ? 7.741 -10.195 0.853 1.00 78.75 198 LYS A N 1
ATOM 1643 C CA . LYS A 1 198 ? 6.796 -11.110 1.533 1.00 78.75 198 LYS A CA 1
ATOM 1644 C C . LYS A 1 198 ? 6.578 -10.817 3.014 1.00 78.75 198 LYS A C 1
ATOM 1646 O O . LYS A 1 198 ? 5.536 -11.198 3.542 1.00 78.75 198 LYS A O 1
ATOM 1651 N N . GLU A 1 199 ? 7.551 -10.190 3.673 1.00 77.19 199 GLU A N 1
ATOM 1652 C CA . GLU A 1 199 ? 7.533 -9.949 5.120 1.00 77.19 199 GLU A CA 1
ATOM 1653 C C . GLU A 1 199 ? 7.306 -8.469 5.461 1.00 77.19 199 GLU A C 1
ATOM 1655 O O . GLU A 1 199 ? 6.183 -7.978 5.408 1.00 77.19 199 GLU A O 1
ATOM 1660 N N . ASN A 1 200 ? 8.371 -7.750 5.837 1.00 80.56 200 ASN A N 1
ATOM 1661 C CA . ASN A 1 200 ? 8.266 -6.394 6.373 1.00 80.56 200 ASN A CA 1
ATOM 1662 C C . ASN A 1 200 ? 7.801 -5.392 5.326 1.00 80.56 200 ASN A C 1
ATOM 1664 O O . ASN A 1 200 ? 7.096 -4.457 5.673 1.00 80.56 200 ASN A O 1
ATOM 1668 N N . ILE A 1 201 ? 8.194 -5.574 4.068 1.00 87.81 201 ILE A N 1
ATOM 1669 C CA . ILE A 1 201 ? 7.669 -4.786 2.958 1.00 87.81 201 ILE A CA 1
ATOM 1670 C C . ILE A 1 201 ? 6.800 -5.705 2.117 1.00 87.81 201 ILE A C 1
ATOM 1672 O O . ILE A 1 201 ? 7.283 -6.743 1.669 1.00 87.81 201 ILE A O 1
ATOM 1676 N N . THR A 1 202 ? 5.549 -5.319 1.887 1.00 89.75 202 THR A N 1
ATOM 1677 C CA . THR A 1 202 ? 4.642 -6.008 0.965 1.00 89.75 202 THR A CA 1
ATOM 1678 C C . THR A 1 202 ? 4.091 -5.029 -0.066 1.00 89.75 202 THR A C 1
ATOM 1680 O O . THR A 1 202 ? 3.729 -3.904 0.282 1.00 89.75 202 THR A O 1
ATOM 1683 N N . PRO A 1 203 ? 4.014 -5.407 -1.351 1.00 91.81 203 PRO A N 1
ATOM 1684 C CA . PRO A 1 203 ? 3.333 -4.594 -2.344 1.00 91.81 203 PRO A CA 1
ATOM 1685 C C . PRO A 1 203 ? 1.840 -4.573 -2.039 1.00 91.81 203 PRO A C 1
ATOM 1687 O O . PRO A 1 203 ? 1.223 -5.631 -1.908 1.00 91.81 203 PRO A O 1
ATOM 1690 N N . ILE A 1 204 ? 1.266 -3.375 -1.959 1.00 92.12 204 ILE A N 1
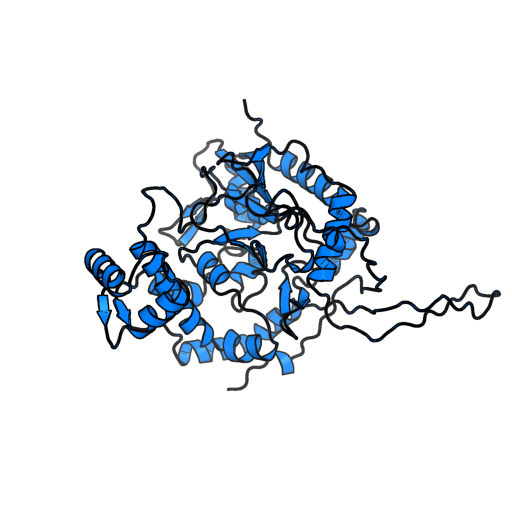ATOM 1691 C CA . ILE A 1 204 ? -0.188 -3.216 -1.938 1.00 92.12 204 ILE A CA 1
ATOM 1692 C C . ILE A 1 204 ? -0.646 -3.191 -3.395 1.00 92.12 204 ILE A C 1
ATOM 1694 O O . ILE A 1 204 ? -1.461 -4.015 -3.793 1.00 92.12 204 ILE A O 1
ATOM 1698 N N . GLY A 1 205 ? -0.040 -2.332 -4.221 1.00 85.38 205 GLY A N 1
ATOM 1699 C CA . GLY A 1 205 ? -0.226 -2.342 -5.671 1.00 85.38 205 GLY A CA 1
ATOM 1700 C C . GLY A 1 205 ? -1.685 -2.181 -6.107 1.00 85.38 205 GLY A C 1
ATOM 1701 O O . GLY A 1 205 ? -2.445 -1.419 -5.504 1.00 85.38 205 GLY A O 1
ATOM 1702 N N . LEU A 1 206 ? -2.076 -2.882 -7.175 1.00 94.31 206 LEU A N 1
ATOM 1703 C CA . LEU A 1 206 ? -3.456 -2.865 -7.660 1.00 94.31 206 LEU A CA 1
ATOM 1704 C C . LEU A 1 206 ? -4.324 -3.807 -6.820 1.00 94.31 206 LEU A C 1
ATOM 1706 O O . LEU A 1 206 ? -4.127 -5.018 -6.783 1.00 94.31 206 LEU A O 1
ATOM 1710 N N . GLN A 1 207 ? -5.299 -3.218 -6.139 1.00 95.44 207 GLN A N 1
ATOM 1711 C CA . GLN A 1 207 ? -6.225 -3.875 -5.221 1.00 95.44 207 GLN A CA 1
ATOM 1712 C C . GLN A 1 207 ? -7.666 -3.723 -5.746 1.00 95.44 207 GLN A C 1
ATOM 1714 O O . GLN A 1 207 ? -7.868 -3.034 -6.745 1.00 95.44 207 GLN A O 1
ATOM 1719 N N . PRO A 1 208 ? -8.694 -4.329 -5.116 1.00 95.75 208 PRO A N 1
ATOM 1720 C CA . PRO A 1 208 ? -10.084 -4.228 -5.587 1.00 95.75 208 PRO A CA 1
ATOM 1721 C C . PRO A 1 208 ? -10.623 -2.793 -5.699 1.00 95.75 208 PRO A C 1
ATOM 1723 O O . PRO A 1 208 ? -11.648 -2.569 -6.338 1.00 95.75 208 PRO A O 1
ATOM 1726 N N . PHE A 1 209 ? -9.933 -1.835 -5.077 1.00 95.38 209 PHE A N 1
ATOM 1727 C CA . PHE A 1 209 ? -10.176 -0.403 -5.173 1.00 95.38 209 PHE A CA 1
ATOM 1728 C C . PHE A 1 209 ? -8.900 0.302 -5.650 1.00 95.38 209 PHE A C 1
ATOM 1730 O O . PHE A 1 209 ? -7.792 -0.105 -5.299 1.00 95.38 209 PHE A O 1
ATOM 1737 N N . LEU A 1 210 ? -9.049 1.375 -6.431 1.00 92.75 210 LEU A N 1
ATOM 1738 C CA . LEU A 1 210 ? -7.944 1.994 -7.177 1.00 92.75 210 LEU A CA 1
ATOM 1739 C C . LEU A 1 210 ? -7.015 2.883 -6.339 1.00 92.75 210 LEU A C 1
ATOM 1741 O O . LEU A 1 210 ? -5.924 3.206 -6.806 1.00 92.75 210 LEU A O 1
ATOM 1745 N N . ARG A 1 211 ? -7.402 3.284 -5.120 1.00 94.31 211 ARG A N 1
ATOM 1746 C CA . ARG A 1 211 ? -6.612 4.229 -4.310 1.00 94.31 211 ARG A CA 1
ATOM 1747 C C . ARG A 1 211 ? -5.152 3.783 -4.097 1.00 94.31 211 ARG A C 1
ATOM 1749 O O . ARG A 1 211 ? -4.263 4.571 -4.417 1.00 94.31 211 ARG A O 1
ATOM 1756 N N . PRO A 1 212 ? -4.842 2.546 -3.653 1.00 94.31 212 PRO A N 1
ATOM 1757 C CA . PRO A 1 212 ? -3.446 2.128 -3.497 1.00 94.31 212 PRO A CA 1
ATOM 1758 C C . PRO A 1 212 ? -2.707 1.994 -4.833 1.00 94.31 212 PRO A C 1
ATOM 1760 O O . PRO A 1 212 ? -1.504 2.239 -4.896 1.00 94.31 212 PRO A O 1
ATOM 1763 N N . ALA A 1 213 ? -3.434 1.665 -5.905 1.00 94.38 213 ALA A N 1
ATOM 1764 C CA . ALA A 1 213 ? -2.888 1.559 -7.251 1.00 94.38 213 ALA A CA 1
ATOM 1765 C C . ALA A 1 213 ? -2.369 2.919 -7.739 1.00 94.38 213 ALA A C 1
ATOM 1767 O O . ALA A 1 213 ? -1.228 3.026 -8.181 1.00 94.38 213 ALA A O 1
ATOM 1768 N N . ARG A 1 214 ? -3.177 3.979 -7.588 1.00 94.25 214 ARG A N 1
ATOM 1769 C CA . ARG A 1 214 ? -2.784 5.350 -7.951 1.00 94.25 214 ARG A CA 1
ATOM 1770 C C . ARG A 1 214 ? -1.632 5.883 -7.118 1.00 94.25 214 ARG A C 1
ATOM 1772 O O . ARG A 1 214 ? -0.825 6.643 -7.631 1.00 94.25 214 ARG A O 1
ATOM 1779 N N . GLN A 1 215 ? -1.530 5.445 -5.868 1.00 95.06 215 GLN A N 1
ATOM 1780 C CA . GLN A 1 215 ? -0.424 5.803 -4.984 1.00 95.06 215 GLN A CA 1
ATOM 1781 C C . GLN A 1 215 ? 0.836 4.945 -5.205 1.00 95.06 215 GLN A C 1
ATOM 1783 O O . GLN A 1 215 ? 1.844 5.176 -4.537 1.00 95.06 215 GLN A O 1
ATOM 1788 N N . LYS A 1 216 ? 0.798 3.951 -6.111 1.00 95.00 216 LYS A N 1
ATOM 1789 C CA . LYS A 1 216 ? 1.839 2.921 -6.277 1.00 95.00 216 LYS A CA 1
ATOM 1790 C C . LYS A 1 216 ? 2.293 2.335 -4.928 1.00 95.00 216 LYS A C 1
ATOM 1792 O O . LYS A 1 216 ? 3.482 2.297 -4.610 1.00 95.00 216 LYS A O 1
ATOM 1797 N N . GLY A 1 217 ? 1.312 1.958 -4.105 1.00 94.81 217 GLY A N 1
ATOM 1798 C CA . GLY A 1 217 ? 1.482 1.721 -2.672 1.00 94.81 217 GLY A CA 1
ATOM 1799 C C . GLY A 1 217 ? 2.216 0.430 -2.301 1.00 94.81 217 GLY A C 1
ATOM 1800 O O . GLY A 1 217 ? 1.996 -0.634 -2.890 1.00 94.81 217 GLY A O 1
ATOM 1801 N N . TYR A 1 218 ? 3.033 0.521 -1.253 1.00 94.56 218 TYR A N 1
ATOM 1802 C CA . TYR A 1 218 ? 3.672 -0.585 -0.542 1.00 94.56 218 TYR A CA 1
ATOM 1803 C C . TYR A 1 218 ? 3.461 -0.407 0.964 1.00 94.56 218 TYR A C 1
ATOM 1805 O O . TYR A 1 218 ? 3.515 0.707 1.484 1.00 94.56 218 TYR A O 1
ATOM 1813 N N . ALA A 1 219 ? 3.265 -1.512 1.671 1.00 92.50 219 ALA A N 1
ATOM 1814 C CA . ALA A 1 219 ? 3.135 -1.549 3.116 1.00 92.50 219 ALA A CA 1
ATOM 1815 C C . ALA A 1 219 ? 4.493 -1.858 3.749 1.00 92.50 219 ALA A C 1
ATOM 1817 O O . ALA A 1 219 ? 5.088 -2.886 3.438 1.00 92.50 219 ALA A O 1
ATOM 1818 N N . LEU A 1 220 ? 4.959 -1.009 4.667 1.00 91.06 220 LEU A N 1
ATOM 1819 C CA . LEU A 1 220 ? 6.063 -1.320 5.578 1.00 91.06 220 LEU A CA 1
ATOM 1820 C C . LEU A 1 220 ? 5.515 -1.651 6.972 1.00 91.06 220 LEU A C 1
ATOM 1822 O O . LEU A 1 220 ? 5.097 -0.768 7.723 1.00 91.06 220 LEU A O 1
ATOM 1826 N N . HIS A 1 221 ? 5.538 -2.929 7.328 1.00 87.75 221 HIS A N 1
ATOM 1827 C CA . HIS A 1 221 ? 5.095 -3.467 8.609 1.00 87.75 221 HIS A CA 1
ATOM 1828 C C . HIS A 1 221 ? 6.156 -3.247 9.685 1.00 87.75 221 HIS A C 1
ATOM 1830 O O . HIS A 1 221 ? 7.247 -3.817 9.633 1.00 87.75 221 HIS A O 1
ATOM 1836 N N . ILE A 1 222 ? 5.830 -2.449 10.705 1.00 84.06 222 ILE A N 1
ATOM 1837 C CA . ILE A 1 222 ? 6.735 -2.187 11.832 1.00 84.06 222 ILE A CA 1
ATOM 1838 C C . ILE A 1 222 ? 6.111 -2.718 13.124 1.00 84.06 222 ILE A C 1
ATOM 1840 O O . ILE A 1 222 ? 5.116 -2.168 13.600 1.00 84.06 222 ILE A O 1
ATOM 1844 N N . PRO A 1 223 ? 6.697 -3.753 13.758 1.00 80.56 223 PRO A N 1
ATOM 1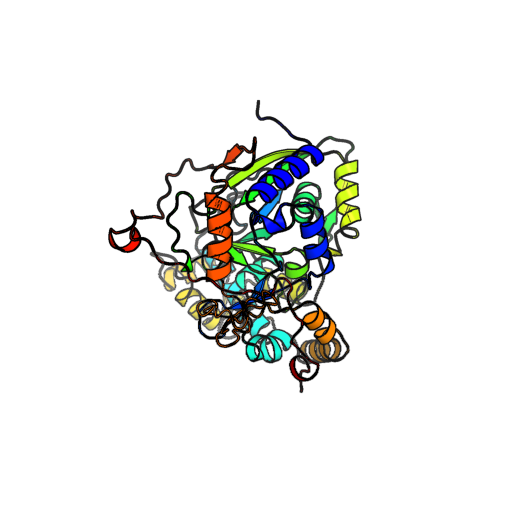845 C CA . PRO A 1 223 ? 6.203 -4.264 15.030 1.00 80.56 223 PRO A CA 1
ATOM 1846 C C . PRO A 1 223 ? 6.265 -3.227 16.156 1.00 80.56 223 PRO A C 1
ATOM 1848 O O . PRO A 1 223 ? 7.165 -2.385 16.214 1.00 80.56 223 PRO A O 1
ATOM 1851 N N . LYS A 1 224 ? 5.362 -3.350 17.138 1.00 80.75 224 LYS A N 1
ATOM 1852 C CA . LYS A 1 224 ? 5.363 -2.485 18.327 1.00 80.75 224 LYS A CA 1
ATOM 1853 C C . LYS A 1 224 ? 6.738 -2.482 19.005 1.00 80.75 224 LYS A C 1
ATOM 1855 O O . LYS A 1 224 ? 7.269 -3.531 19.363 1.00 80.75 224 LYS A O 1
ATOM 1860 N N . GLY A 1 225 ? 7.278 -1.287 19.236 1.00 76.69 225 GLY A N 1
ATOM 1861 C CA . GLY A 1 225 ? 8.568 -1.098 19.901 1.00 76.69 225 GLY A CA 1
ATOM 1862 C C . GLY A 1 225 ? 9.786 -1.223 18.981 1.00 76.69 225 GLY A C 1
ATOM 1863 O O . GLY A 1 225 ? 10.894 -0.929 19.428 1.00 76.69 225 GLY A O 1
ATOM 1864 N N . LYS A 1 226 ? 9.611 -1.573 17.704 1.00 77.94 226 LYS A N 1
ATOM 1865 C CA . LYS A 1 226 ? 10.655 -1.500 16.671 1.00 77.94 226 LYS A CA 1
ATOM 1866 C C . LYS A 1 226 ? 10.535 -0.186 15.901 1.00 77.94 226 LYS A C 1
ATOM 1868 O O . LYS A 1 226 ? 9.478 0.427 15.922 1.00 77.94 226 LYS A O 1
ATOM 1873 N N . SER A 1 227 ? 11.617 0.262 15.272 1.00 76.62 227 SER A N 1
ATOM 1874 C CA . SER A 1 227 ? 11.637 1.415 14.361 1.00 76.62 227 SER A CA 1
ATOM 1875 C C . SER A 1 227 ? 12.312 1.009 13.063 1.00 76.62 227 SER A C 1
ATOM 1877 O O . SER A 1 227 ? 13.227 0.185 13.090 1.00 76.62 227 SER A O 1
ATOM 1879 N N . THR A 1 228 ? 11.904 1.617 11.956 1.00 77.94 228 THR A N 1
ATOM 1880 C CA . THR A 1 228 ? 12.606 1.420 10.689 1.00 77.94 228 THR A CA 1
ATOM 1881 C C . THR A 1 228 ? 13.931 2.175 10.662 1.00 77.94 228 THR A C 1
ATOM 1883 O O . THR A 1 228 ? 14.116 3.162 11.381 1.00 77.94 228 THR A O 1
ATOM 1886 N N . LYS A 1 229 ? 14.842 1.692 9.820 1.00 84.19 229 LYS A N 1
ATOM 1887 C CA . LYS A 1 229 ? 16.035 2.412 9.381 1.00 84.19 229 LYS A CA 1
ATOM 1888 C C . LYS A 1 229 ? 15.870 2.753 7.906 1.00 84.19 229 LYS A C 1
ATOM 1890 O O . LYS A 1 229 ? 15.185 2.026 7.186 1.00 84.19 229 LYS A O 1
ATOM 1895 N N . SER A 1 230 ? 16.448 3.860 7.474 1.00 88.62 230 SER A N 1
ATOM 1896 C CA . SER A 1 230 ? 16.277 4.357 6.108 1.00 88.62 230 SER A CA 1
ATOM 1897 C C . SER A 1 230 ? 17.318 5.410 5.789 1.00 88.62 230 SER A C 1
ATOM 1899 O O . SER A 1 230 ? 17.851 6.046 6.696 1.00 88.62 230 SER A O 1
ATOM 1901 N N . TRP A 1 231 ? 17.527 5.679 4.508 1.00 91.88 231 TRP A N 1
ATOM 1902 C CA . TRP A 1 231 ? 18.152 6.934 4.106 1.00 91.88 231 TRP A CA 1
ATOM 1903 C C . TRP A 1 231 ? 17.112 8.049 4.100 1.00 91.88 231 TRP A C 1
ATOM 1905 O O . TRP A 1 231 ? 15.918 7.781 3.958 1.00 91.88 231 TRP A O 1
ATOM 1915 N N . ALA A 1 232 ? 17.543 9.293 4.263 1.00 94.19 232 ALA A N 1
ATOM 1916 C CA . ALA A 1 232 ? 16.656 10.438 4.172 1.00 94.19 232 ALA A CA 1
ATOM 1917 C C . ALA A 1 232 ? 17.345 11.680 3.605 1.00 94.19 232 ALA A C 1
ATOM 1919 O O . ALA A 1 232 ? 18.528 11.930 3.851 1.00 94.19 232 ALA A O 1
ATOM 1920 N N . TYR A 1 233 ? 16.554 12.494 2.912 1.00 96.06 233 TYR A N 1
ATOM 1921 C CA . TYR A 1 233 ? 16.883 13.874 2.582 1.00 96.06 233 TYR A CA 1
ATOM 1922 C C . TYR A 1 233 ? 15.910 14.809 3.294 1.00 96.06 233 TYR A C 1
ATOM 1924 O O . TYR A 1 233 ? 14.697 14.611 3.228 1.00 96.06 233 TYR A O 1
ATOM 1932 N N . ARG A 1 234 ? 16.437 15.849 3.943 1.00 96.31 234 ARG A N 1
ATOM 1933 C CA . ARG A 1 234 ? 15.637 16.978 4.434 1.00 96.31 234 ARG A CA 1
ATOM 1934 C C . ARG A 1 234 ? 15.717 18.111 3.429 1.00 96.31 234 ARG A C 1
ATOM 1936 O O . ARG A 1 234 ? 16.799 18.402 2.923 1.00 96.31 234 ARG A O 1
ATOM 1943 N N . PHE A 1 235 ? 14.602 18.744 3.120 1.00 96.50 235 PHE A N 1
ATOM 1944 C CA . PHE A 1 235 ? 14.547 19.758 2.077 1.00 96.50 235 PHE A CA 1
ATOM 1945 C C . PHE A 1 235 ? 13.645 20.907 2.452 1.00 96.50 235 PHE A C 1
ATOM 1947 O O . PHE A 1 235 ? 12.833 20.795 3.366 1.00 96.50 235 PHE A O 1
ATOM 1954 N N . LYS A 1 236 ? 13.814 22.004 1.725 1.00 96.50 236 LYS A N 1
ATOM 1955 C CA . LYS A 1 236 ? 12.907 23.139 1.780 1.00 96.50 236 LYS A CA 1
ATOM 1956 C C . LYS A 1 236 ? 12.044 23.187 0.535 1.00 96.50 236 LYS A C 1
ATOM 1958 O O . LYS A 1 236 ? 12.491 22.760 -0.531 1.00 96.50 236 LYS A O 1
ATOM 1963 N N . PHE A 1 237 ? 10.842 23.718 0.687 1.00 97.19 237 PHE A N 1
ATOM 1964 C CA . PHE A 1 237 ? 9.923 23.956 -0.415 1.00 97.19 237 PHE A CA 1
ATOM 1965 C C . PHE A 1 237 ? 9.115 25.231 -0.168 1.00 97.19 237 PHE A C 1
ATOM 1967 O O . PHE A 1 237 ? 8.867 25.612 0.982 1.00 97.19 237 PHE A O 1
ATOM 1974 N N . SER A 1 238 ? 8.737 25.908 -1.248 1.00 97.19 238 SER A N 1
ATOM 1975 C CA . SER A 1 238 ? 7.887 27.094 -1.197 1.00 97.19 238 SER A CA 1
ATOM 1976 C C . SER A 1 238 ? 6.404 26.754 -1.371 1.00 97.19 238 SER A C 1
ATOM 1978 O O . SER A 1 238 ? 6.015 25.620 -1.664 1.00 97.19 238 SER A O 1
ATOM 1980 N N . ASN A 1 239 ? 5.555 27.765 -1.221 1.00 97.75 239 ASN A N 1
ATOM 1981 C CA . ASN A 1 239 ? 4.135 27.665 -1.542 1.00 97.75 239 ASN A CA 1
ATOM 1982 C C . ASN A 1 239 ? 3.900 27.359 -3.028 1.00 97.75 239 ASN A C 1
ATOM 1984 O O . ASN A 1 239 ? 2.971 26.629 -3.363 1.00 97.75 239 ASN A O 1
ATOM 1988 N N . GLU A 1 240 ? 4.752 27.876 -3.917 1.00 97.88 240 GLU A N 1
ATOM 1989 C CA . GLU A 1 240 ? 4.714 27.561 -5.346 1.00 97.88 240 GLU A CA 1
ATOM 1990 C C . GLU A 1 240 ? 5.039 26.085 -5.602 1.00 97.88 240 GLU A C 1
ATOM 1992 O O . GLU A 1 240 ? 4.292 25.439 -6.332 1.00 97.88 240 GLU A O 1
ATOM 1997 N N . ASP A 1 241 ? 6.069 25.528 -4.948 1.00 97.56 241 ASP A N 1
ATOM 1998 C CA . ASP A 1 241 ? 6.377 24.090 -5.027 1.00 97.56 241 ASP A CA 1
ATOM 1999 C C . ASP A 1 241 ? 5.187 23.241 -4.534 1.00 97.56 241 ASP A C 1
ATOM 2001 O O . ASP A 1 241 ? 4.805 22.246 -5.152 1.00 97.56 241 ASP A O 1
ATOM 2005 N N . SER A 1 242 ? 4.573 23.640 -3.412 1.00 98.19 242 SER A N 1
ATOM 2006 C CA . SER A 1 242 ? 3.394 22.970 -2.849 1.00 98.19 242 SER A CA 1
ATOM 2007 C C . SER A 1 242 ? 2.208 22.980 -3.819 1.00 98.19 242 SER A C 1
ATOM 2009 O O . SER A 1 242 ? 1.579 21.943 -4.044 1.00 98.19 242 SER A O 1
ATOM 2011 N N . LEU A 1 243 ? 1.930 24.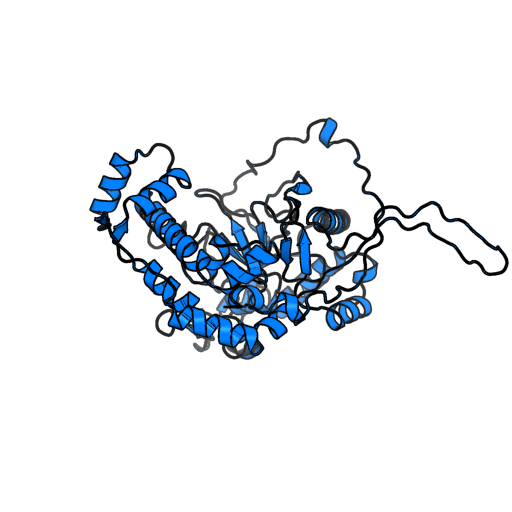135 -4.430 1.00 98.38 243 LEU A N 1
ATOM 2012 C CA . LEU A 1 243 ? 0.868 24.3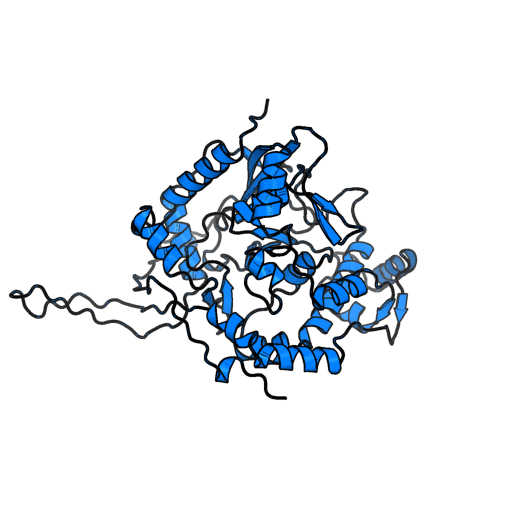02 -5.417 1.00 98.38 243 LEU A CA 1
ATOM 2013 C C . LEU A 1 243 ? 1.152 23.521 -6.709 1.00 98.38 243 LEU A C 1
ATOM 2015 O O . LEU A 1 243 ? 0.227 22.958 -7.293 1.00 98.38 243 LEU A O 1
ATOM 2019 N N . GLU A 1 244 ? 2.409 23.447 -7.149 1.00 98.00 244 GLU A N 1
ATOM 2020 C CA . GLU A 1 244 ? 2.809 22.663 -8.320 1.00 98.00 244 GLU A CA 1
ATOM 2021 C C . GLU A 1 244 ? 2.494 21.176 -8.124 1.00 98.00 244 GLU A C 1
ATOM 2023 O O . GLU A 1 244 ? 1.810 20.588 -8.962 1.00 98.00 244 GLU A O 1
ATOM 2028 N N . TYR A 1 245 ? 2.900 20.581 -6.997 1.00 97.81 245 TYR A N 1
ATOM 2029 C CA . TYR A 1 245 ? 2.577 19.180 -6.696 1.00 97.81 245 TYR A CA 1
ATOM 2030 C C . TYR A 1 245 ? 1.081 18.950 -6.490 1.00 97.81 245 TYR A C 1
ATOM 2032 O O . TYR A 1 245 ? 0.554 17.928 -6.930 1.00 97.81 245 TYR A O 1
ATOM 2040 N N . TYR A 1 246 ? 0.380 19.891 -5.857 1.00 98.25 246 TYR A N 1
ATOM 2041 C CA . TYR A 1 246 ? -1.071 19.815 -5.713 1.00 98.25 246 TYR A CA 1
ATOM 2042 C C . TYR A 1 246 ? -1.770 19.737 -7.079 1.00 98.25 246 TYR A C 1
ATOM 2044 O O . TYR A 1 246 ? -2.600 18.856 -7.307 1.00 98.25 246 TYR A O 1
ATOM 2052 N N . ASN A 1 247 ? -1.370 20.595 -8.021 1.00 98.31 247 ASN A N 1
ATOM 2053 C CA . ASN A 1 247 ? -1.916 20.622 -9.378 1.00 98.31 247 ASN A CA 1
ATOM 2054 C C . ASN A 1 247 ? -1.470 19.419 -10.224 1.00 98.31 247 ASN A C 1
ATOM 2056 O O . ASN A 1 247 ? -2.253 18.926 -11.037 1.00 98.31 247 ASN A O 1
ATOM 2060 N N . LEU A 1 248 ? -0.243 18.921 -10.024 1.00 97.94 248 LEU A N 1
ATOM 2061 C CA . LEU A 1 248 ? 0.294 17.746 -10.721 1.00 97.94 248 LEU A CA 1
ATOM 2062 C C . LEU A 1 248 ? -0.611 16.517 -10.553 1.00 97.94 248 LEU A C 1
ATOM 2064 O O . LEU A 1 248 ? -0.761 15.741 -11.494 1.00 97.94 248 LEU A O 1
ATOM 2068 N N . PHE A 1 249 ? -1.238 16.373 -9.384 1.00 97.50 249 PHE A N 1
ATOM 2069 C CA . PHE A 1 249 ? -2.135 15.263 -9.046 1.00 97.50 249 PHE A CA 1
ATOM 2070 C C . PHE A 1 249 ? -3.616 15.664 -9.018 1.00 97.50 249 PHE A C 1
ATOM 2072 O O . PHE A 1 249 ? -4.389 15.119 -8.224 1.00 97.50 249 PHE A O 1
ATOM 2079 N N . GLN A 1 250 ? -4.006 16.625 -9.866 1.00 97.00 250 GLN A N 1
ATOM 2080 C CA . GLN A 1 250 ? -5.392 17.083 -10.028 1.00 97.00 250 GLN A CA 1
ATOM 2081 C C . GLN A 1 250 ? -6.035 17.450 -8.690 1.00 97.00 250 GLN A C 1
ATOM 2083 O O . GLN A 1 250 ? -7.052 16.880 -8.299 1.00 97.00 250 GLN A O 1
ATOM 2088 N N . GLU A 1 251 ? -5.400 18.358 -7.947 1.00 96.25 251 GLU A N 1
ATOM 2089 C CA . GLU A 1 251 ? -5.906 18.815 -6.648 1.00 96.25 251 GLU A CA 1
ATOM 2090 C C . GLU A 1 251 ? -5.981 17.676 -5.606 1.00 96.25 251 GLU A C 1
ATOM 2092 O O . GLU A 1 251 ? -6.795 17.660 -4.686 1.00 96.25 251 GLU A O 1
ATOM 2097 N N . GLY A 1 252 ? -5.117 16.670 -5.771 1.00 94.38 252 GLY A N 1
ATOM 2098 C CA . GLY A 1 252 ? -5.076 15.460 -4.955 1.00 94.38 252 GLY A CA 1
ATOM 2099 C C . GLY A 1 252 ? -6.108 14.395 -5.336 1.00 94.38 252 GLY A C 1
ATOM 2100 O O . GLY A 1 252 ? -6.032 13.290 -4.795 1.00 94.38 252 GLY A O 1
ATOM 2101 N N . HIS A 1 253 ? -7.030 14.654 -6.271 1.00 94.75 253 HIS A N 1
ATOM 2102 C CA . HIS A 1 253 ? -8.062 13.690 -6.671 1.00 94.75 253 HIS A CA 1
ATOM 2103 C C . HIS A 1 253 ? -7.495 12.425 -7.322 1.00 94.75 253 HIS A C 1
ATOM 2105 O O . HIS A 1 253 ? -8.095 11.354 -7.192 1.00 94.75 253 HIS A O 1
ATOM 2111 N N . ASP A 1 254 ? -6.322 12.515 -7.953 1.00 94.81 254 ASP A N 1
ATOM 2112 C CA . ASP A 1 254 ? -5.663 11.346 -8.536 1.00 94.81 254 ASP A CA 1
ATOM 2113 C C . ASP A 1 254 ? -5.163 10.371 -7.464 1.00 94.81 254 ASP A C 1
ATOM 2115 O O . ASP A 1 254 ? -5.154 9.160 -7.687 1.00 94.81 254 ASP A O 1
ATOM 2119 N N . LEU A 1 255 ? -4.766 10.874 -6.290 1.00 94.94 255 LEU A N 1
ATOM 2120 C CA . LEU A 1 255 ? -4.162 10.078 -5.218 1.00 94.94 255 LEU A CA 1
ATOM 2121 C C . LEU A 1 255 ? -5.147 9.769 -4.082 1.00 94.94 255 LEU A C 1
ATOM 2123 O O . LEU A 1 255 ? -5.085 8.685 -3.499 1.00 94.94 255 LEU A O 1
ATOM 2127 N N . TRP A 1 256 ? -6.066 10.681 -3.765 1.00 93.81 256 TRP A N 1
ATOM 2128 C CA . TRP A 1 256 ? -7.051 10.563 -2.684 1.00 93.81 256 TRP A CA 1
ATOM 2129 C C . TRP A 1 256 ? -8.456 10.279 -3.232 1.00 93.81 256 TRP A C 1
ATOM 2131 O O . TRP A 1 256 ? -9.395 11.054 -3.069 1.00 93.81 256 TRP A O 1
ATOM 2141 N N . ILE A 1 257 ? -8.600 9.139 -3.914 1.00 91.25 257 ILE A N 1
ATOM 2142 C CA . ILE A 1 257 ? -9.855 8.751 -4.575 1.00 91.25 257 ILE A CA 1
ATOM 2143 C C . ILE A 1 257 ? -10.943 8.464 -3.541 1.00 91.25 257 ILE A C 1
ATOM 2145 O O . ILE A 1 257 ? -10.788 7.552 -2.726 1.00 91.25 257 ILE A O 1
ATOM 2149 N N . TYR A 1 258 ? -12.065 9.178 -3.605 1.00 90.56 258 TYR A N 1
ATOM 2150 C CA . TYR A 1 258 ? -13.260 8.845 -2.833 1.00 90.56 258 TYR A CA 1
ATOM 2151 C C . TYR A 1 258 ? -14.029 7.686 -3.477 1.00 90.56 258 TYR A C 1
ATOM 2153 O O . TYR A 1 258 ? -14.352 7.715 -4.665 1.00 90.56 258 TYR A O 1
ATOM 2161 N N . ASP A 1 259 ? -14.359 6.677 -2.675 1.00 93.38 259 ASP A N 1
ATOM 2162 C CA . ASP A 1 259 ? -15.176 5.541 -3.083 1.00 93.38 259 ASP A CA 1
ATOM 2163 C C . ASP A 1 259 ? -15.977 4.970 -1.902 1.00 93.38 259 ASP A C 1
ATOM 2165 O O . ASP A 1 259 ? -15.876 5.411 -0.753 1.00 93.38 259 ASP A O 1
ATOM 2169 N N . ILE A 1 260 ? -16.799 3.961 -2.192 1.00 94.81 260 ILE A N 1
ATOM 2170 C CA . ILE A 1 260 ? -17.646 3.305 -1.196 1.00 94.81 260 ILE A CA 1
ATOM 2171 C C . ILE A 1 260 ? -16.842 2.640 -0.066 1.00 94.81 260 ILE A C 1
ATOM 2173 O O . ILE A 1 260 ? -17.346 2.526 1.053 1.00 94.81 260 ILE A O 1
ATOM 2177 N N . LEU A 1 261 ? -15.595 2.219 -0.306 1.00 96.25 261 LEU A N 1
ATOM 2178 C CA . LEU A 1 261 ? -14.766 1.629 0.740 1.00 96.25 261 LEU A CA 1
ATOM 2179 C C . LEU A 1 261 ? -14.372 2.686 1.775 1.00 96.25 261 LEU A C 1
ATOM 2181 O O . LEU A 1 261 ? -14.384 2.386 2.972 1.00 96.25 261 LEU A O 1
ATOM 2185 N N . ALA A 1 262 ? -14.118 3.930 1.359 1.00 95.00 262 ALA A N 1
ATOM 2186 C CA . ALA A 1 262 ? -13.855 5.041 2.276 1.00 95.00 262 ALA A CA 1
ATOM 2187 C C . ALA A 1 262 ? -15.021 5.275 3.255 1.00 95.00 262 ALA A C 1
ATOM 2189 O O . ALA A 1 262 ? -14.809 5.351 4.467 1.00 95.00 262 ALA A O 1
ATOM 2190 N N . GLU A 1 263 ? -16.260 5.295 2.758 1.00 94.69 263 GLU A N 1
ATOM 2191 C CA . GLU A 1 263 ? -17.480 5.412 3.575 1.00 94.69 263 GLU A CA 1
ATOM 2192 C C . GLU A 1 263 ? -17.589 4.299 4.624 1.00 94.69 263 GLU A C 1
ATOM 2194 O O . GLU A 1 263 ? -17.802 4.554 5.816 1.00 94.69 263 GLU A O 1
ATOM 2199 N N . LYS A 1 264 ? -17.428 3.041 4.197 1.00 96.62 264 LYS A N 1
ATOM 2200 C CA . LYS A 1 264 ? -17.523 1.889 5.103 1.00 96.62 264 LYS A CA 1
ATOM 2201 C C . LYS A 1 264 ? -16.403 1.902 6.138 1.00 96.62 264 LYS A C 1
ATOM 2203 O O . LYS A 1 264 ? -16.651 1.642 7.315 1.00 96.62 264 LYS A O 1
ATOM 2208 N N . THR A 1 265 ? -15.195 2.280 5.730 1.00 96.56 265 THR A N 1
ATOM 2209 C CA . THR A 1 265 ? -14.037 2.362 6.624 1.00 96.56 265 THR A CA 1
ATOM 2210 C C . THR A 1 265 ? -14.230 3.429 7.694 1.00 96.56 265 THR A C 1
ATOM 2212 O O . THR A 1 265 ? -14.001 3.152 8.872 1.00 96.56 265 THR A O 1
ATOM 2215 N N . LYS A 1 266 ? -14.756 4.609 7.335 1.00 95.12 266 LYS A N 1
ATOM 2216 C CA . LYS A 1 266 ? -15.119 5.662 8.299 1.00 95.12 266 LYS A CA 1
ATOM 2217 C C . LYS A 1 266 ? -16.165 5.188 9.312 1.00 95.12 266 LYS A C 1
ATOM 2219 O O . LYS A 1 266 ? -16.081 5.553 10.485 1.00 95.12 266 LYS A O 1
ATOM 2224 N N . LYS A 1 267 ? -17.138 4.369 8.891 1.00 96.56 267 LYS A N 1
ATOM 2225 C CA . LYS A 1 267 ? -18.121 3.755 9.804 1.00 96.56 267 LYS A CA 1
ATOM 2226 C C . LYS A 1 267 ? -17.441 2.778 10.762 1.00 96.56 267 LYS A C 1
ATOM 2228 O O . LYS A 1 267 ? -17.588 2.926 11.972 1.00 96.56 267 LYS A O 1
ATOM 2233 N N . ILE A 1 268 ? -16.620 1.862 10.244 1.00 97.50 268 ILE A N 1
ATOM 2234 C CA . ILE A 1 268 ? -15.855 0.893 11.049 1.00 97.50 268 ILE A CA 1
ATOM 2235 C C . ILE A 1 268 ? -14.939 1.599 12.058 1.00 97.50 268 ILE A C 1
ATOM 2237 O O . ILE A 1 268 ? -14.876 1.213 13.227 1.00 97.50 268 ILE A O 1
ATOM 2241 N N . ALA A 1 269 ? -14.275 2.679 11.645 1.00 96.12 269 ALA A N 1
ATOM 2242 C CA . ALA A 1 269 ? -13.402 3.478 12.498 1.00 96.12 269 ALA A CA 1
ATOM 2243 C C . ALA A 1 269 ? -14.119 4.046 13.737 1.00 96.12 269 ALA A C 1
ATOM 2245 O O . ALA A 1 269 ? -13.466 4.263 14.760 1.00 96.12 269 ALA A O 1
ATOM 2246 N N . LYS A 1 270 ? -15.442 4.246 13.684 1.00 95.94 270 LYS A N 1
ATOM 2247 C CA . LYS A 1 270 ? -16.258 4.806 14.775 1.00 95.94 270 LYS A CA 1
ATOM 2248 C C . LYS A 1 270 ? -16.918 3.750 15.672 1.00 95.94 270 LYS A C 1
ATOM 2250 O O . LYS A 1 270 ? -17.477 4.118 16.699 1.00 95.94 270 LYS A O 1
ATOM 2255 N N . ILE A 1 271 ? -16.836 2.461 15.330 1.00 96.19 271 ILE A N 1
ATOM 2256 C CA . ILE A 1 271 ? -17.468 1.381 16.104 1.00 96.19 271 ILE A CA 1
ATOM 2257 C C . ILE A 1 271 ? -16.862 1.274 17.508 1.00 96.19 271 ILE A C 1
ATOM 2259 O O . ILE A 1 271 ? -15.637 1.218 17.675 1.00 96.19 271 ILE A O 1
ATOM 2263 N N . THR A 1 272 ? -17.747 1.184 18.502 1.00 96.56 272 THR A N 1
ATOM 2264 C CA . THR A 1 272 ? -17.434 0.916 19.915 1.00 96.56 272 THR A CA 1
ATOM 2265 C C . THR A 1 272 ? -18.156 -0.316 20.472 1.00 96.56 272 THR A C 1
ATOM 2267 O O . THR A 1 272 ? -17.846 -0.751 21.577 1.00 96.56 272 THR A O 1
ATOM 2270 N N . GLU A 1 273 ? -19.067 -0.925 19.712 1.00 97.50 273 GLU A N 1
ATOM 2271 C CA . GLU A 1 273 ? -19.762 -2.163 20.073 1.00 97.50 273 GLU A CA 1
ATOM 2272 C C . GLU A 1 273 ? -19.350 -3.300 19.131 1.00 97.50 273 GLU A C 1
ATOM 2274 O O . GLU A 1 273 ? -19.463 -3.174 17.916 1.00 97.50 273 GLU A O 1
ATOM 2279 N N . PHE A 1 274 ? -18.878 -4.422 19.681 1.00 97.56 274 PHE A N 1
ATOM 2280 C CA . PHE A 1 274 ? -18.409 -5.569 18.895 1.00 97.56 274 PHE A CA 1
ATOM 2281 C C . PHE A 1 274 ? -19.121 -6.861 19.294 1.00 97.56 274 PHE A C 1
ATOM 2283 O O . PHE A 1 274 ? -19.532 -7.044 20.441 1.00 97.56 274 PHE A O 1
ATOM 2290 N N . SER A 1 275 ? -19.216 -7.813 18.365 1.00 97.00 275 SER A N 1
ATOM 2291 C CA . SER A 1 275 ? -19.734 -9.139 18.693 1.00 97.00 275 SER A CA 1
ATOM 2292 C C . SER A 1 275 ? -18.706 -9.961 19.484 1.00 97.00 275 SER A C 1
ATOM 2294 O O . SER A 1 275 ? -17.487 -9.799 19.343 1.00 97.00 275 SER A O 1
ATOM 2296 N N . TYR A 1 276 ? -19.179 -10.908 20.299 1.00 97.00 276 TYR A N 1
ATOM 2297 C CA . TYR A 1 276 ? -18.293 -11.879 20.955 1.00 97.00 276 TYR A CA 1
ATOM 2298 C C . TYR A 1 276 ? -17.472 -12.707 19.958 1.00 97.00 276 TYR A C 1
ATOM 2300 O O . TYR A 1 276 ? -16.364 -13.127 20.293 1.00 97.00 276 TYR A O 1
ATOM 2308 N N . GLU A 1 277 ? -18.001 -12.929 18.756 1.00 95.62 277 GLU A N 1
ATOM 2309 C CA . GLU A 1 277 ? -17.328 -13.647 17.676 1.00 95.62 277 GLU A CA 1
ATOM 2310 C C . GLU A 1 277 ? -16.163 -12.839 17.094 1.00 95.62 277 GLU A C 1
ATOM 2312 O O . GLU A 1 277 ? -15.049 -13.357 17.006 1.00 95.62 277 GLU A O 1
ATOM 2317 N N . ALA A 1 278 ? -16.379 -11.554 16.787 1.00 95.94 278 ALA A N 1
ATOM 2318 C CA . ALA A 1 278 ? -15.321 -10.658 16.326 1.00 95.94 278 ALA A CA 1
ATOM 2319 C C . ALA A 1 278 ? -14.191 -10.574 17.364 1.00 95.94 278 ALA A C 1
ATOM 2321 O O . ALA A 1 278 ? -13.016 -10.719 17.022 1.00 95.94 278 ALA A O 1
ATOM 2322 N N . PHE A 1 279 ? -14.538 -10.449 18.652 1.00 97.75 279 PHE A N 1
ATOM 2323 C CA . PHE A 1 279 ? -13.560 -10.499 19.741 1.00 97.75 279 PHE A CA 1
ATOM 2324 C C . PHE A 1 279 ? -12.779 -11.822 19.760 1.00 97.75 279 PHE A C 1
ATOM 2326 O O . PHE A 1 279 ? -11.562 -11.813 19.946 1.00 97.75 279 PHE A O 1
ATOM 2333 N N . ALA A 1 280 ? -13.463 -12.963 19.617 1.00 96.81 280 ALA A N 1
ATOM 2334 C CA . ALA A 1 280 ? -12.838 -14.280 19.694 1.00 96.81 280 ALA A CA 1
ATOM 2335 C C . ALA A 1 280 ? -11.811 -14.485 18.575 1.00 96.81 280 ALA A C 1
ATOM 2337 O O . ALA A 1 280 ? -10.659 -14.793 18.889 1.00 96.81 280 ALA A O 1
ATOM 2338 N N . ARG A 1 281 ? -12.197 -14.211 17.321 1.00 96.00 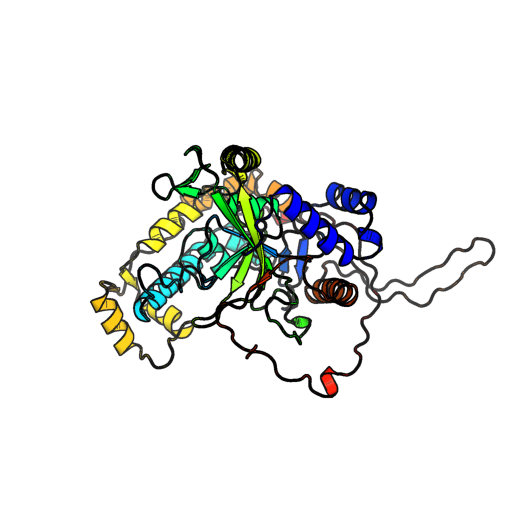281 ARG A N 1
ATOM 2339 C CA . ARG A 1 281 ? -11.310 -14.296 16.149 1.00 96.00 281 ARG A CA 1
ATOM 2340 C C . ARG A 1 281 ? -10.131 -13.332 16.261 1.00 96.00 281 ARG A C 1
ATOM 2342 O O . ARG A 1 281 ? -8.981 -13.747 16.145 1.00 96.00 281 ARG A O 1
ATOM 2349 N N . THR A 1 282 ? -10.395 -12.077 16.634 1.00 97.19 282 THR A N 1
ATOM 2350 C CA . THR A 1 282 ? -9.332 -11.078 16.847 1.00 97.19 282 THR A CA 1
ATOM 2351 C C . THR A 1 282 ? -8.346 -11.528 17.928 1.00 97.19 282 THR A C 1
ATOM 2353 O O . THR A 1 282 ? -7.143 -11.316 17.807 1.00 97.19 282 THR A O 1
ATOM 2356 N N . TYR A 1 283 ? -8.825 -12.149 19.011 1.00 97.19 283 TYR A N 1
ATOM 2357 C CA . TYR A 1 283 ? -7.958 -12.620 20.092 1.00 97.19 283 TYR A CA 1
ATOM 2358 C C . TYR A 1 283 ? -7.110 -13.826 19.690 1.00 97.19 283 TYR A C 1
ATOM 2360 O O . TYR A 1 283 ? -6.026 -14.000 20.240 1.00 97.19 283 TYR A O 1
ATOM 2368 N N . GLU A 1 284 ? -7.594 -14.672 18.787 1.00 96.12 284 GLU A N 1
ATOM 2369 C CA . GLU A 1 284 ? -6.833 -15.811 18.268 1.00 96.12 284 GLU A CA 1
ATOM 2370 C C . GLU A 1 284 ? -5.682 -15.349 17.379 1.00 96.12 284 GLU A C 1
ATOM 2372 O O . GLU A 1 284 ? -4.560 -15.820 17.557 1.00 96.12 284 GLU A O 1
ATOM 2377 N N . GLU A 1 285 ? -5.932 -14.366 16.516 1.00 94.88 285 GLU A N 1
ATOM 2378 C CA . GLU A 1 285 ? -4.925 -13.830 15.600 1.00 94.88 285 GLU A CA 1
ATOM 2379 C C . GLU A 1 285 ? -3.960 -12.845 16.286 1.00 94.88 285 GLU A C 1
ATOM 2381 O O . GLU A 1 285 ? -2.741 -12.958 16.171 1.00 94.88 285 GLU A O 1
ATOM 2386 N N . PHE A 1 286 ? -4.484 -11.895 17.065 1.00 93.69 286 PHE A N 1
ATOM 2387 C CA . PHE A 1 286 ? -3.728 -10.757 17.605 1.00 93.69 286 PHE A CA 1
ATOM 2388 C C . PHE A 1 286 ? -3.560 -10.804 19.124 1.00 93.69 286 PHE A C 1
ATOM 2390 O O . PHE A 1 286 ? -3.540 -9.764 19.792 1.00 93.69 286 PHE A O 1
ATOM 2397 N N . ARG A 1 287 ? -3.456 -12.007 19.701 1.00 93.81 287 ARG A N 1
ATOM 2398 C CA . ARG A 1 287 ? -3.363 -12.202 21.153 1.00 93.81 287 ARG A CA 1
ATOM 2399 C C . ARG A 1 287 ? -2.274 -11.319 21.785 1.00 93.81 287 ARG A C 1
ATOM 2401 O O . ARG A 1 287 ? -1.084 -11.568 21.569 1.00 93.81 287 ARG A O 1
ATOM 2408 N N . PRO A 1 288 ? -2.622 -10.368 22.673 1.00 91.56 288 PRO A N 1
ATOM 2409 C CA . PRO A 1 288 ? -1.602 -9.591 23.362 1.00 91.56 288 PRO A CA 1
ATOM 2410 C C . PRO A 1 288 ? -0.811 -10.473 24.339 1.00 91.56 288 PRO A C 1
ATOM 2412 O O . PRO A 1 288 ? -1.391 -11.214 25.144 1.00 91.56 288 PRO A O 1
ATOM 2415 N N . LYS A 1 289 ? 0.526 -10.383 24.298 1.00 89.50 289 LYS A N 1
ATOM 2416 C CA . LYS A 1 289 ? 1.415 -11.152 25.187 1.00 89.50 289 LYS A CA 1
ATOM 2417 C C . LYS A 1 289 ? 1.066 -10.891 26.658 1.00 89.50 289 LYS A C 1
ATOM 2419 O O . LYS A 1 289 ? 0.994 -9.746 27.093 1.00 89.50 289 LYS A O 1
ATOM 2424 N N . GLY A 1 290 ? 0.853 -11.962 27.426 1.00 90.81 290 GLY A N 1
ATOM 2425 C CA . GLY A 1 290 ? 0.597 -11.888 28.871 1.00 90.81 290 GLY A CA 1
ATOM 2426 C C . GLY A 1 290 ? -0.788 -11.365 29.288 1.00 90.81 290 GLY A C 1
ATOM 2427 O O . GLY A 1 290 ? -1.011 -11.138 30.476 1.00 90.81 290 GLY A O 1
ATOM 2428 N N . VAL A 1 291 ? -1.737 -11.181 28.361 1.00 93.62 291 VAL A N 1
ATOM 2429 C CA . VAL A 1 291 ? -3.085 -10.670 28.679 1.00 93.62 291 VAL A CA 1
ATOM 2430 C C . VAL A 1 291 ? -4.139 -11.746 28.434 1.00 93.62 291 VAL A C 1
ATOM 2432 O O . VAL A 1 291 ? -4.270 -12.245 27.321 1.00 93.62 291 VAL A O 1
ATOM 2435 N N . SER A 1 292 ? -4.914 -12.112 29.460 1.00 95.69 292 SER A N 1
ATOM 2436 C CA . SER A 1 292 ? -6.027 -13.067 29.335 1.00 95.69 292 SER A CA 1
ATOM 2437 C C . SER A 1 292 ? -7.273 -12.427 28.708 1.00 95.69 292 SER A C 1
ATOM 2439 O O . SER A 1 292 ? -7.470 -11.215 28.816 1.00 95.69 292 SER A O 1
ATOM 2441 N N . ARG A 1 293 ? -8.165 -13.246 28.126 1.00 96.62 293 ARG A N 1
ATOM 2442 C CA . ARG A 1 293 ? -9.467 -12.785 27.600 1.00 96.62 293 ARG A CA 1
ATOM 2443 C C . ARG A 1 293 ? -10.255 -11.993 28.648 1.00 96.62 293 ARG A C 1
ATOM 2445 O O . ARG A 1 293 ? -10.747 -10.913 28.352 1.00 96.62 293 ARG A O 1
ATOM 2452 N N . THR A 1 294 ? -10.325 -12.486 29.886 1.00 96.38 294 THR A N 1
ATOM 2453 C CA . THR A 1 294 ? -11.047 -11.822 30.985 1.00 96.38 294 THR A CA 1
ATOM 2454 C C . THR A 1 294 ? -10.464 -10.453 31.324 1.00 96.38 294 THR A C 1
ATOM 2456 O O . THR A 1 294 ? -11.217 -9.501 31.513 1.00 96.38 294 THR A O 1
ATOM 2459 N N . LYS A 1 295 ? -9.129 -10.331 31.385 1.00 96.38 295 LYS A N 1
ATOM 2460 C CA . LYS A 1 295 ? -8.464 -9.049 31.659 1.00 96.38 295 LYS A CA 1
ATOM 2461 C C . LYS A 1 295 ? -8.718 -8.050 30.531 1.00 96.38 295 LYS A C 1
ATOM 2463 O O . LYS A 1 295 ? -9.017 -6.895 30.807 1.00 96.38 295 LYS A O 1
ATOM 2468 N N . LEU A 1 296 ? -8.651 -8.514 29.284 1.00 97.06 296 LEU A N 1
ATOM 2469 C CA . LEU A 1 296 ? -8.880 -7.680 28.111 1.00 97.06 296 LEU A CA 1
ATOM 2470 C C . LEU A 1 296 ? -10.327 -7.183 28.032 1.00 97.06 296 LEU A C 1
ATOM 2472 O O . LEU A 1 296 ? -10.536 -5.992 27.872 1.00 97.06 296 LEU A O 1
ATOM 2476 N N . LYS A 1 297 ? -11.321 -8.055 28.253 1.00 97.12 297 LYS A N 1
ATOM 2477 C CA . LYS A 1 297 ? -12.741 -7.662 28.300 1.00 97.12 297 LYS A CA 1
ATOM 2478 C C . LYS A 1 297 ? -13.022 -6.586 29.354 1.00 97.12 297 LYS A C 1
ATOM 2480 O O . LYS A 1 297 ? -13.771 -5.657 29.086 1.00 97.12 297 LYS A O 1
ATOM 2485 N N . LYS A 1 298 ? -12.402 -6.689 30.537 1.00 96.88 298 LYS A N 1
ATOM 2486 C CA . LYS A 1 298 ? -12.517 -5.657 31.583 1.00 96.88 298 LYS A CA 1
ATOM 2487 C C . LYS A 1 298 ? -11.906 -4.324 31.143 1.00 96.88 298 LYS A C 1
ATOM 2489 O O . LYS A 1 298 ? -12.512 -3.291 31.383 1.00 96.88 298 LYS A O 1
ATOM 2494 N N . ALA A 1 299 ? -10.732 -4.354 30.510 1.00 97.00 299 ALA A N 1
ATOM 2495 C CA . ALA A 1 299 ? -10.076 -3.147 30.007 1.00 97.00 299 ALA A CA 1
ATOM 2496 C C . ALA A 1 299 ? -10.892 -2.471 28.892 1.00 97.00 299 ALA A C 1
ATOM 2498 O O . ALA A 1 299 ? -11.110 -1.269 28.954 1.00 97.00 299 ALA A O 1
ATOM 2499 N N . LEU A 1 300 ? -11.428 -3.255 27.950 1.00 97.25 300 LEU A N 1
ATOM 2500 C CA . LEU A 1 300 ? -12.323 -2.771 26.895 1.00 97.25 300 LEU A CA 1
ATOM 2501 C C . LEU A 1 300 ? -13.562 -2.070 27.473 1.00 97.25 300 LEU A C 1
ATOM 2503 O O . LEU A 1 300 ? -13.883 -0.962 27.061 1.00 97.25 300 LEU A O 1
ATOM 2507 N N . ALA A 1 301 ? -14.209 -2.662 28.482 1.00 96.69 301 ALA A N 1
ATOM 2508 C CA . ALA A 1 301 ? -15.373 -2.051 29.124 1.00 96.69 301 ALA A CA 1
ATOM 2509 C C . ALA A 1 301 ? -15.047 -0.710 29.811 1.00 96.69 301 ALA A C 1
ATOM 2511 O O . ALA A 1 301 ? -15.859 0.210 29.770 1.00 96.69 301 ALA A O 1
ATOM 2512 N N . ILE A 1 302 ? -13.859 -0.579 30.418 1.00 96.31 302 ILE A N 1
ATOM 2513 C CA . ILE A 1 302 ? -13.383 0.686 31.011 1.00 96.31 302 ILE A CA 1
ATOM 2514 C C . ILE A 1 302 ? -13.180 1.760 29.930 1.00 96.31 302 ILE A C 1
ATOM 2516 O O . ILE A 1 302 ? -13.429 2.934 30.180 1.00 96.31 302 ILE A O 1
ATOM 2520 N N . GLU A 1 303 ? -12.769 1.357 28.728 1.00 94.44 303 GLU A N 1
ATOM 2521 C CA . GLU A 1 303 ? -12.585 2.230 27.560 1.00 94.44 303 GLU A CA 1
ATOM 2522 C C . GLU A 1 303 ? -13.894 2.514 26.799 1.00 94.44 303 GLU A C 1
ATOM 2524 O O . GLU A 1 303 ? -13.867 3.116 25.728 1.00 94.44 303 GLU A O 1
ATOM 2529 N N . GLY A 1 304 ? -15.048 2.094 27.332 1.00 95.88 304 GLY A N 1
ATOM 2530 C CA . GLY A 1 304 ? -16.353 2.318 26.705 1.00 95.88 304 GLY A CA 1
ATOM 2531 C C . GLY A 1 304 ? -16.653 1.391 25.524 1.00 95.88 304 GLY A C 1
ATOM 2532 O O . GLY A 1 304 ? -17.564 1.675 24.751 1.00 95.88 304 GLY A O 1
ATOM 2533 N N . ILE A 1 305 ? -15.912 0.289 25.381 1.00 97.38 305 ILE A N 1
ATOM 2534 C CA . ILE A 1 305 ? -16.135 -0.721 24.344 1.00 97.38 305 ILE A CA 1
ATOM 2535 C C . ILE A 1 305 ? -17.048 -1.832 24.882 1.00 97.38 305 ILE A C 1
ATOM 2537 O O . ILE A 1 305 ? -16.708 -2.506 25.862 1.00 97.38 305 ILE A O 1
ATOM 2541 N N . SER A 1 306 ? -18.196 -2.053 24.236 1.00 96.69 306 SER A N 1
ATOM 2542 C CA . SER A 1 306 ? -19.165 -3.094 24.609 1.00 96.69 306 SER A CA 1
ATOM 2543 C C . SER A 1 306 ? -18.993 -4.366 23.771 1.00 96.69 306 SER A C 1
ATOM 2545 O O . SER A 1 306 ? -18.578 -4.329 22.612 1.00 96.69 306 SER A O 1
ATOM 2547 N N . LEU A 1 307 ? -19.307 -5.519 24.377 1.00 97.44 307 LEU A N 1
ATOM 2548 C CA . LEU A 1 307 ? -19.357 -6.810 23.688 1.00 97.44 307 LEU A CA 1
ATOM 2549 C C . LEU A 1 307 ? -20.755 -7.422 23.786 1.00 97.44 307 LEU A C 1
ATOM 2551 O O . LEU A 1 307 ? -21.247 -7.684 24.890 1.00 97.44 307 LEU A O 1
ATOM 2555 N N . THR A 1 308 ? -21.364 -7.714 22.643 1.00 96.69 308 THR A N 1
ATOM 2556 C CA . THR A 1 308 ? -22.732 -8.237 22.546 1.00 96.69 308 THR A CA 1
ATOM 2557 C C . THR A 1 308 ? -22.785 -9.527 21.725 1.00 96.69 308 THR A C 1
ATOM 2559 O O . THR A 1 308 ? -21.811 -9.948 21.098 1.00 96.69 308 THR A O 1
ATOM 2562 N N . LYS A 1 309 ? -23.927 -10.226 21.761 1.00 94.12 309 LYS A N 1
ATOM 2563 C CA . LYS A 1 309 ? -24.147 -11.392 20.889 1.00 94.12 309 LYS A CA 1
ATOM 2564 C C . LYS A 1 309 ? -24.361 -10.961 19.436 1.00 94.12 309 LYS A C 1
ATOM 2566 O O . LYS A 1 309 ? -23.851 -11.614 18.535 1.00 94.12 309 LYS A O 1
ATOM 2571 N N . TYR A 1 310 ? -25.095 -9.869 19.247 1.00 90.94 310 TYR A N 1
ATOM 2572 C CA . TYR A 1 310 ? -25.398 -9.275 17.954 1.00 90.94 310 TYR A CA 1
ATOM 2573 C C . TYR A 1 310 ? -24.962 -7.816 18.015 1.00 90.94 310 TYR A C 1
ATOM 2575 O O . TYR A 1 310 ? -25.533 -7.047 18.785 1.00 90.94 310 TYR A O 1
ATOM 2583 N N . ALA A 1 311 ? -23.927 -7.480 17.254 1.00 90.25 311 ALA A N 1
ATOM 2584 C CA . ALA A 1 311 ? -23.472 -6.111 17.064 1.00 90.25 311 ALA A CA 1
ATOM 2585 C C . ALA A 1 311 ? -23.866 -5.664 15.656 1.00 90.25 311 ALA A C 1
ATOM 2587 O O . ALA A 1 311 ? -23.993 -6.502 14.756 1.00 90.25 311 ALA A O 1
ATOM 2588 N N . GLU A 1 312 ? -24.054 -4.360 15.470 1.00 82.62 312 GLU A N 1
ATOM 2589 C CA . GLU A 1 312 ? -24.230 -3.799 14.136 1.00 82.62 312 GLU A CA 1
ATOM 2590 C C . GLU A 1 312 ? -23.003 -4.130 13.282 1.00 82.62 312 GLU A C 1
ATOM 2592 O O . GLU A 1 312 ? -21.859 -3.913 13.686 1.00 82.62 312 GLU A O 1
ATOM 2597 N N . ALA A 1 313 ? -23.250 -4.692 12.104 1.00 83.25 313 ALA A N 1
ATOM 2598 C CA . ALA A 1 313 ? -22.197 -5.092 11.198 1.00 83.25 313 ALA A CA 1
ATOM 2599 C C . ALA A 1 313 ? -22.176 -4.171 9.982 1.00 83.25 313 ALA A C 1
ATOM 2601 O O . ALA A 1 313 ? -23.213 -3.851 9.399 1.00 83.25 313 ALA A O 1
ATOM 2602 N N . VAL A 1 314 ? -20.976 -3.751 9.593 1.00 93.50 314 VAL A N 1
ATOM 2603 C CA . VAL A 1 314 ? -20.776 -2.947 8.391 1.00 93.50 314 VAL A CA 1
ATOM 2604 C C . VAL A 1 314 ? -20.583 -3.904 7.227 1.00 93.50 314 VAL A C 1
ATOM 2606 O O . VAL A 1 314 ? -19.596 -4.626 7.183 1.00 93.50 314 VAL A O 1
ATOM 2609 N N . TYR A 1 315 ? -21.522 -3.901 6.286 1.00 94.06 315 TYR A N 1
ATOM 2610 C CA . TYR A 1 315 ? -21.459 -4.697 5.061 1.00 94.06 315 TYR A CA 1
ATOM 2611 C C . TYR A 1 315 ? -21.834 -3.857 3.846 1.00 94.06 315 TYR A C 1
ATOM 2613 O O . TYR A 1 315 ? -22.428 -2.778 3.972 1.00 94.06 315 TYR A O 1
ATOM 2621 N N . PHE A 1 316 ? -21.494 -4.371 2.666 1.00 96.19 316 PHE A N 1
ATOM 2622 C CA . PHE A 1 316 ? -22.074 -3.899 1.416 1.00 96.19 316 PHE A CA 1
ATOM 2623 C C . PHE A 1 316 ? -23.515 -4.419 1.303 1.00 96.19 316 PHE A C 1
ATOM 2625 O O . PHE A 1 316 ? -23.743 -5.620 1.465 1.00 96.19 316 PHE A O 1
ATOM 2632 N N . SER A 1 317 ? -24.481 -3.534 1.062 1.00 96.38 317 SER A N 1
ATOM 2633 C CA . SER A 1 317 ? -25.865 -3.916 0.770 1.00 96.38 317 SER A CA 1
ATOM 2634 C C . SER A 1 317 ? -25.950 -4.625 -0.582 1.00 96.38 317 SER A C 1
ATOM 2636 O O . SER A 1 317 ? -25.055 -4.499 -1.418 1.00 96.38 317 SER A O 1
ATOM 2638 N N . GLU A 1 318 ? -27.037 -5.354 -0.827 1.00 96.62 318 GLU A N 1
ATOM 2639 C CA . GLU A 1 318 ? -27.233 -6.006 -2.127 1.00 96.62 318 GLU A CA 1
ATOM 2640 C C . GLU A 1 318 ? -27.297 -4.990 -3.277 1.00 96.62 318 GLU A C 1
ATOM 2642 O O . GLU A 1 318 ? -26.718 -5.241 -4.329 1.00 96.62 318 GLU A O 1
ATOM 2647 N N . ASP A 1 319 ? -27.868 -3.800 -3.055 1.00 97.38 319 ASP A N 1
ATOM 2648 C CA . ASP A 1 319 ? -27.869 -2.719 -4.050 1.00 97.38 319 ASP A CA 1
ATOM 2649 C C . ASP A 1 319 ? -26.453 -2.200 -4.355 1.00 97.38 319 ASP A C 1
ATOM 2651 O O . ASP A 1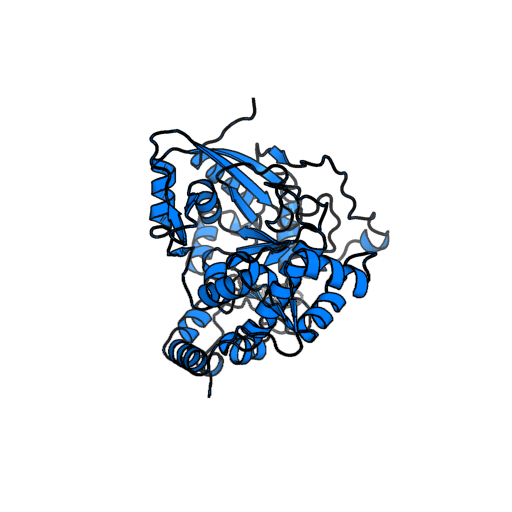 319 ? -26.115 -1.962 -5.515 1.00 97.38 319 ASP A O 1
ATOM 2655 N N . GLU A 1 320 ? -25.606 -2.050 -3.328 1.00 97.69 320 GLU A N 1
ATOM 2656 C CA . GLU A 1 320 ? -24.207 -1.630 -3.483 1.00 97.69 320 GLU A CA 1
ATOM 2657 C C . GLU A 1 320 ? -23.390 -2.692 -4.234 1.00 97.69 320 GLU A C 1
ATOM 2659 O O . GLU A 1 320 ? -22.587 -2.359 -5.109 1.00 97.69 320 GLU A O 1
ATOM 2664 N N . LYS A 1 321 ? -23.615 -3.976 -3.933 1.00 97.62 321 LYS A N 1
ATOM 2665 C CA . LYS A 1 321 ? -22.981 -5.100 -4.638 1.00 97.62 321 LYS A CA 1
ATOM 2666 C C . LYS A 1 321 ? -23.426 -5.170 -6.095 1.00 97.62 321 LYS A C 1
ATOM 2668 O O . LYS A 1 321 ? -22.596 -5.331 -6.988 1.00 97.62 321 LYS A O 1
ATOM 2673 N N . ASP A 1 322 ? -24.723 -5.031 -6.339 1.00 97.44 322 ASP A N 1
ATOM 2674 C CA . ASP A 1 322 ? -25.297 -5.035 -7.677 1.00 97.44 322 ASP A CA 1
ATOM 2675 C C . ASP A 1 322 ? -24.770 -3.876 -8.523 1.00 97.44 322 ASP A C 1
ATOM 2677 O O . ASP A 1 322 ? -24.455 -4.068 -9.698 1.00 97.44 322 ASP A O 1
ATOM 2681 N N . GLU A 1 323 ? -24.641 -2.687 -7.934 1.00 97.38 323 GLU A N 1
ATOM 2682 C CA . GLU A 1 323 ? -24.041 -1.537 -8.603 1.00 97.38 323 GLU A CA 1
ATOM 2683 C C . GLU A 1 323 ? -22.561 -1.764 -8.913 1.00 97.38 323 GLU A C 1
ATOM 2685 O O . GLU A 1 323 ? -22.136 -1.500 -10.036 1.00 97.38 323 GLU A O 1
ATOM 2690 N N . ALA A 1 324 ? -21.789 -2.317 -7.973 1.00 97.25 324 ALA A N 1
ATOM 2691 C CA . ALA A 1 324 ? -20.387 -2.656 -8.212 1.00 97.25 324 ALA A CA 1
ATOM 2692 C C . ALA A 1 324 ? -20.227 -3.638 -9.386 1.00 97.25 324 ALA A C 1
ATOM 2694 O O . ALA A 1 324 ? -19.392 -3.422 -10.261 1.00 97.25 324 ALA A O 1
ATOM 2695 N N . ILE A 1 325 ? -21.067 -4.678 -9.462 1.00 98.06 325 ILE A N 1
ATOM 2696 C CA . ILE A 1 325 ? -21.059 -5.636 -10.581 1.00 98.06 325 ILE A CA 1
ATOM 2697 C C . ILE A 1 325 ? -21.452 -4.954 -11.897 1.00 98.06 325 ILE A C 1
ATOM 2699 O O . ILE A 1 325 ? -20.822 -5.208 -12.925 1.00 98.06 325 ILE A O 1
ATOM 2703 N N . ARG A 1 326 ? -22.478 -4.087 -11.891 1.00 97.75 326 ARG A N 1
ATOM 2704 C CA . ARG A 1 326 ? -22.893 -3.335 -13.087 1.00 97.75 326 ARG A CA 1
ATOM 2705 C C . ARG A 1 326 ? -21.754 -2.472 -13.619 1.00 97.75 326 ARG A C 1
ATOM 2707 O O . ARG A 1 326 ? -21.424 -2.589 -14.797 1.00 97.75 326 ARG A O 1
ATOM 2714 N N . LYS A 1 327 ? -21.138 -1.653 -12.762 1.00 97.12 327 LYS A N 1
ATOM 2715 C CA . LYS A 1 327 ? -20.018 -0.779 -13.138 1.00 97.12 327 LYS A CA 1
ATOM 2716 C C . LYS A 1 327 ? -18.832 -1.578 -13.668 1.00 97.12 327 LYS A C 1
ATOM 2718 O O . LYS A 1 327 ? -18.361 -1.309 -14.776 1.00 97.12 327 LYS A O 1
ATOM 2723 N N . TRP A 1 328 ? -18.453 -2.634 -12.950 1.00 97.50 328 TRP A N 1
ATOM 2724 C CA . TRP A 1 328 ? -17.401 -3.563 -13.350 1.00 97.50 328 TRP A CA 1
ATOM 2725 C C . TRP A 1 328 ? -17.624 -4.145 -14.748 1.00 97.50 328 TRP A C 1
ATOM 2727 O O . TRP A 1 328 ? -16.776 -3.982 -15.627 1.00 97.50 328 TRP A O 1
ATOM 2737 N N . ASN A 1 329 ? -18.790 -4.747 -14.990 1.00 97.50 329 ASN A N 1
ATOM 2738 C CA . ASN A 1 329 ? -19.114 -5.362 -16.278 1.00 97.50 329 ASN A CA 1
ATOM 2739 C C . ASN A 1 329 ? -19.314 -4.332 -17.405 1.00 97.50 329 ASN A C 1
ATOM 2741 O O . ASN A 1 329 ? -19.160 -4.678 -18.571 1.00 97.50 329 ASN A O 1
ATOM 2745 N N . SER A 1 330 ? -19.657 -3.080 -17.082 1.00 96.25 330 SER A N 1
ATOM 2746 C CA . SER A 1 330 ? -19.884 -2.020 -18.076 1.00 96.25 330 SER A CA 1
ATOM 2747 C C . SER A 1 330 ? -18.605 -1.368 -18.613 1.00 96.25 330 SER A C 1
ATOM 2749 O O . SER A 1 330 ? -18.654 -0.684 -19.634 1.00 96.25 330 SER A O 1
ATOM 2751 N N . GLY A 1 331 ? -17.457 -1.579 -17.958 1.00 95.38 331 GLY A N 1
ATOM 2752 C CA . GLY A 1 331 ? -16.177 -1.077 -18.456 1.00 95.38 331 GLY A CA 1
ATOM 2753 C C . GLY A 1 331 ? -15.054 -1.010 -17.428 1.00 95.38 331 GLY A C 1
ATOM 2754 O O . GLY A 1 331 ? -13.895 -1.151 -17.820 1.00 95.38 331 GLY A O 1
ATOM 2755 N N . GLU A 1 332 ? -15.354 -0.852 -16.132 1.00 96.12 332 GLU A N 1
ATOM 2756 C CA . GLU A 1 332 ? -14.304 -0.753 -15.103 1.00 96.12 332 GLU A CA 1
ATOM 2757 C C . GLU A 1 332 ? -13.445 -2.025 -15.054 1.00 96.12 332 GLU A C 1
ATOM 2759 O O . GLU A 1 332 ? -12.224 -1.928 -14.992 1.00 96.12 332 GLU A O 1
ATOM 2764 N N . GLY A 1 333 ? -14.045 -3.213 -15.198 1.00 97.12 333 GLY A N 1
ATOM 2765 C CA . GLY A 1 333 ? -13.313 -4.482 -15.238 1.00 97.12 333 GLY A CA 1
ATOM 2766 C C . GLY A 1 333 ? -12.367 -4.588 -16.435 1.00 97.12 333 GLY A C 1
ATOM 2767 O O . GLY A 1 333 ? -11.243 -5.076 -16.299 1.00 97.12 333 GLY A O 1
ATOM 2768 N N . LYS A 1 334 ? -12.769 -4.046 -17.593 1.00 96.50 334 LYS A N 1
ATOM 2769 C CA . LYS A 1 334 ? -11.904 -3.958 -18.776 1.00 96.50 334 LYS A CA 1
ATOM 2770 C C . LYS A 1 334 ? -10.720 -3.029 -18.521 1.00 96.50 334 LYS A C 1
ATOM 2772 O O . LYS A 1 334 ? -9.588 -3.424 -18.771 1.00 96.50 334 LYS A O 1
ATOM 2777 N N . GLN A 1 335 ? -10.975 -1.820 -18.015 1.00 95.19 335 GLN A N 1
ATOM 2778 C CA . GLN A 1 335 ? -9.927 -0.840 -17.701 1.00 95.19 335 GLN A CA 1
ATOM 2779 C C . GLN A 1 335 ? -8.944 -1.387 -16.661 1.00 95.19 335 GLN A C 1
ATOM 2781 O O . GLN A 1 335 ? -7.735 -1.238 -16.815 1.00 95.19 335 GLN A O 1
ATOM 2786 N N . PHE A 1 336 ? -9.465 -2.076 -15.646 1.00 95.69 336 PHE A N 1
ATOM 2787 C CA . PHE A 1 336 ? -8.685 -2.745 -14.614 1.00 95.69 336 PHE A CA 1
ATOM 2788 C C . PHE A 1 336 ? -7.780 -3.839 -15.193 1.00 95.69 336 PHE A C 1
ATOM 2790 O O . PHE A 1 336 ? -6.612 -3.931 -14.837 1.00 95.69 336 PHE A O 1
ATOM 2797 N N . CYS A 1 337 ? -8.290 -4.661 -16.110 1.00 95.75 337 CYS A N 1
ATOM 2798 C CA . CYS A 1 337 ? -7.503 -5.721 -16.743 1.00 95.75 337 CYS A CA 1
ATOM 2799 C C . CYS A 1 337 ? -6.517 -5.196 -17.792 1.00 95.75 337 CYS A C 1
ATOM 2801 O O . CYS A 1 337 ? -5.458 -5.788 -17.991 1.00 95.75 337 CYS A O 1
ATOM 2803 N N . ASP A 1 338 ? -6.844 -4.085 -18.455 1.00 94.69 338 ASP A N 1
ATOM 2804 C CA . ASP A 1 338 ? -6.016 -3.472 -19.494 1.00 94.69 338 ASP A CA 1
ATOM 2805 C C . ASP A 1 338 ? -4.679 -2.941 -18.971 1.00 94.69 338 ASP A C 1
ATOM 2807 O O . ASP A 1 338 ? -3.752 -2.787 -19.768 1.00 94.69 338 ASP A O 1
ATOM 2811 N N . ILE A 1 339 ? -4.580 -2.689 -17.665 1.00 93.94 339 ILE A N 1
ATOM 2812 C CA . ILE A 1 339 ? -3.355 -2.238 -16.996 1.00 93.94 339 ILE A CA 1
ATOM 2813 C C . ILE A 1 339 ? -2.575 -3.380 -16.327 1.00 93.94 339 ILE A C 1
ATOM 2815 O O . ILE A 1 339 ? -1.567 -3.142 -15.666 1.00 93.94 339 ILE A O 1
ATOM 2819 N N . ILE A 1 340 ? -3.036 -4.629 -16.476 1.00 95.19 340 ILE A N 1
ATOM 2820 C CA . ILE A 1 340 ? -2.389 -5.807 -15.893 1.00 95.19 340 ILE A CA 1
ATOM 2821 C C . ILE A 1 340 ? -1.656 -6.587 -16.981 1.00 95.19 340 ILE A C 1
ATOM 2823 O O . ILE A 1 340 ? -2.239 -7.138 -17.921 1.00 95.19 340 ILE A O 1
ATOM 2827 N N . GLY A 1 341 ? -0.349 -6.689 -16.802 1.00 94.88 341 GLY A N 1
ATOM 2828 C CA . GLY A 1 341 ? 0.547 -7.488 -17.609 1.00 94.88 341 GLY A CA 1
ATOM 2829 C C . GLY A 1 341 ? 1.041 -8.744 -16.900 1.00 94.88 341 GLY A C 1
ATOM 2830 O O . GLY A 1 341 ? 0.952 -8.895 -15.683 1.00 94.88 341 GLY A O 1
ATOM 2831 N N . ARG A 1 342 ? 1.610 -9.658 -17.682 1.00 94.62 342 ARG A N 1
ATOM 2832 C CA . ARG A 1 342 ? 2.517 -10.703 -17.193 1.00 94.62 342 ARG A CA 1
ATOM 2833 C C . ARG A 1 342 ? 3.754 -10.757 -18.077 1.00 94.62 342 ARG A C 1
ATOM 2835 O O . ARG A 1 342 ? 3.639 -10.512 -19.282 1.00 94.62 342 ARG A O 1
ATOM 2842 N N . ARG A 1 343 ? 4.910 -11.122 -17.522 1.00 93.44 343 ARG A N 1
ATOM 2843 C CA . ARG A 1 343 ? 6.140 -11.350 -18.294 1.00 93.44 343 ARG A CA 1
ATOM 2844 C C . ARG A 1 343 ? 6.451 -12.838 -18.389 1.00 93.44 343 ARG A C 1
ATOM 2846 O O . ARG A 1 343 ? 6.946 -13.427 -17.427 1.00 93.44 343 ARG A O 1
ATOM 2853 N N . PRO A 1 344 ? 6.182 -13.452 -19.555 1.00 92.94 344 PRO A N 1
ATOM 2854 C CA . PRO A 1 344 ? 6.630 -14.803 -19.798 1.00 92.94 344 PRO A CA 1
ATOM 2855 C C . PRO A 1 344 ? 8.153 -14.898 -19.805 1.00 92.94 344 PRO A C 1
ATOM 2857 O O . PRO A 1 344 ? 8.837 -13.982 -20.272 1.00 92.94 344 PRO A O 1
ATOM 2860 N N . TRP A 1 345 ? 8.659 -16.026 -19.333 1.00 92.12 345 TRP A N 1
ATOM 2861 C CA . TRP A 1 345 ? 10.075 -16.347 -19.316 1.00 92.12 345 TRP A CA 1
ATOM 2862 C C . TRP A 1 345 ? 10.298 -17.839 -19.559 1.00 92.12 345 TRP A C 1
ATOM 2864 O O . TRP A 1 345 ? 9.369 -18.637 -19.449 1.00 92.12 345 TRP A O 1
ATOM 2874 N N . HIS A 1 346 ? 11.525 -18.213 -19.900 1.00 89.19 346 HIS A N 1
ATOM 2875 C CA . HIS A 1 346 ? 11.923 -19.595 -20.142 1.00 89.19 346 HIS A CA 1
ATOM 2876 C C . HIS A 1 346 ? 13.082 -19.980 -19.227 1.00 89.19 346 HIS A C 1
ATOM 2878 O O . HIS A 1 346 ? 14.039 -19.214 -19.069 1.00 89.19 346 HIS A O 1
ATOM 2884 N N . GLU A 1 347 ? 12.961 -21.159 -18.622 1.00 74.25 347 GLU A N 1
ATOM 2885 C CA . GLU A 1 347 ? 14.039 -21.829 -17.896 1.00 74.25 347 GLU A CA 1
ATOM 2886 C C . GLU A 1 347 ? 14.930 -22.561 -18.907 1.00 74.25 347 GLU A C 1
ATOM 2888 O O . GLU A 1 347 ? 14.411 -23.105 -19.878 1.00 74.25 347 GLU A O 1
ATOM 2893 N N . GLU A 1 348 ? 16.246 -22.551 -18.683 1.00 64.12 348 GLU A N 1
ATOM 2894 C CA . GLU A 1 348 ? 17.250 -23.271 -19.479 1.00 64.12 348 GLU A CA 1
ATOM 2895 C C . GLU A 1 348 ? 17.340 -22.871 -20.971 1.00 64.12 348 GLU A C 1
ATOM 2897 O O . GLU A 1 348 ? 16.487 -23.149 -21.814 1.00 64.12 348 GLU A O 1
ATOM 2902 N N . ILE A 1 349 ? 18.464 -22.237 -21.307 1.00 60.72 349 ILE A N 1
ATOM 2903 C CA . ILE A 1 349 ? 18.965 -22.078 -22.674 1.00 60.72 349 ILE A CA 1
ATOM 2904 C C . ILE A 1 349 ? 19.895 -23.275 -22.892 1.00 60.72 349 ILE A C 1
ATOM 2906 O O . ILE A 1 349 ? 20.977 -23.316 -22.304 1.00 60.72 349 ILE A O 1
ATOM 2910 N N . GLY A 1 350 ? 19.477 -24.266 -23.681 1.00 57.34 350 GLY A N 1
ATOM 2911 C CA . GLY A 1 350 ? 20.357 -25.368 -24.075 1.00 57.34 350 GLY A CA 1
ATOM 2912 C C . GLY A 1 350 ? 21.623 -24.843 -24.764 1.00 57.34 350 GLY A C 1
ATOM 2913 O O . GLY A 1 350 ? 21.612 -23.751 -25.339 1.00 57.34 350 GLY A O 1
ATOM 2914 N N . GLU A 1 351 ? 22.722 -25.603 -24.706 1.00 58.28 351 GLU A N 1
ATOM 2915 C CA . GLU A 1 351 ? 23.992 -25.210 -25.334 1.00 58.28 351 GLU A CA 1
ATOM 2916 C C . GLU A 1 351 ? 23.785 -24.785 -26.798 1.00 58.28 351 GLU A C 1
ATOM 2918 O O . GLU A 1 351 ? 23.033 -25.419 -27.547 1.00 58.28 351 GLU A O 1
ATOM 2923 N N . HIS A 1 352 ? 24.460 -23.707 -27.214 1.00 56.66 352 HIS A N 1
ATOM 2924 C CA . HIS A 1 352 ? 24.393 -23.212 -28.586 1.00 56.66 352 HIS A CA 1
ATOM 2925 C C . HIS A 1 352 ? 24.731 -24.332 -29.577 1.00 56.66 352 HIS A C 1
ATOM 2927 O O . HIS A 1 352 ? 25.865 -24.810 -29.620 1.00 56.66 352 HIS A O 1
ATOM 2933 N N . LYS A 1 353 ? 23.776 -24.706 -30.434 1.00 55.38 353 LYS A N 1
ATOM 2934 C CA . LYS A 1 353 ? 24.062 -25.548 -31.599 1.00 55.38 353 LYS A CA 1
ATOM 2935 C C . LYS A 1 353 ? 24.210 -24.650 -32.820 1.00 55.38 353 LYS A C 1
ATOM 2937 O O . LYS A 1 353 ? 23.240 -24.063 -33.304 1.00 55.38 353 LYS A O 1
ATOM 2942 N N . THR A 1 354 ? 25.441 -24.529 -33.310 1.00 53.16 354 THR A N 1
ATOM 2943 C CA . THR A 1 354 ? 25.726 -23.907 -34.608 1.00 53.16 354 THR A CA 1
ATOM 2944 C C . THR A 1 354 ? 25.271 -24.867 -35.702 1.00 53.16 354 THR A C 1
ATOM 2946 O O . THR A 1 354 ? 25.798 -25.972 -35.802 1.00 53.16 354 THR A O 1
ATOM 2949 N N . ILE A 1 355 ? 24.275 -24.470 -36.500 1.00 56.72 355 ILE A N 1
ATOM 2950 C CA . ILE A 1 355 ? 23.740 -25.324 -37.576 1.00 56.72 355 ILE A CA 1
ATOM 2951 C C . ILE A 1 355 ? 24.481 -25.083 -38.900 1.00 56.72 355 ILE A C 1
ATOM 2953 O O . ILE A 1 355 ? 24.657 -26.017 -39.677 1.00 56.72 355 ILE A O 1
ATOM 2957 N N . SER A 1 356 ? 24.967 -23.862 -39.155 1.00 53.00 356 SER A N 1
ATOM 2958 C CA . SER A 1 356 ? 25.782 -23.562 -40.340 1.00 53.00 356 SER A CA 1
ATOM 2959 C C . SER A 1 356 ? 26.746 -22.401 -40.097 1.00 53.00 356 SER A C 1
ATOM 2961 O O . SER A 1 356 ? 26.310 -21.319 -39.696 1.00 53.00 356 SER A O 1
ATOM 2963 N N . GLU A 1 357 ? 28.027 -22.591 -40.417 1.00 57.78 357 GLU A N 1
ATOM 2964 C CA . GLU A 1 357 ? 29.046 -21.530 -40.374 1.00 57.78 357 GLU A CA 1
ATOM 2965 C C . GLU A 1 357 ? 28.805 -20.438 -41.431 1.00 57.78 357 GLU A C 1
ATOM 2967 O O . GLU A 1 357 ? 29.157 -19.285 -41.207 1.00 57.78 357 GLU A O 1
ATOM 2972 N N . GLU A 1 358 ? 28.136 -20.766 -42.544 1.00 54.50 358 GLU A N 1
ATOM 2973 C CA . GLU A 1 358 ? 27.936 -19.849 -43.680 1.00 54.50 358 GLU A CA 1
ATOM 2974 C C . GLU A 1 358 ? 27.038 -18.638 -43.366 1.00 54.50 358 GLU A C 1
ATOM 2976 O O . GLU A 1 358 ? 27.208 -17.591 -43.983 1.00 54.50 358 GLU A O 1
ATOM 2981 N N . ASN A 1 359 ? 26.128 -18.745 -42.387 1.00 59.19 359 ASN A N 1
ATOM 2982 C CA . ASN A 1 359 ? 25.161 -17.684 -42.057 1.00 59.19 359 ASN A CA 1
ATOM 2983 C C . ASN A 1 359 ? 25.199 -17.220 -40.589 1.00 59.19 359 ASN A C 1
ATOM 2985 O O . ASN A 1 359 ? 24.396 -16.371 -40.204 1.00 59.19 359 ASN A O 1
ATOM 2989 N N . GLY A 1 360 ? 26.069 -17.793 -39.746 1.00 62.59 360 GLY A N 1
ATOM 2990 C CA . GLY A 1 360 ? 26.156 -17.442 -38.319 1.00 62.59 360 GLY A CA 1
ATOM 2991 C C . GLY A 1 360 ? 24.864 -17.669 -37.516 1.00 62.59 360 GLY A C 1
ATOM 2992 O O . GLY A 1 360 ? 24.667 -17.051 -36.473 1.00 62.59 360 GLY A O 1
ATOM 2993 N N . GLN A 1 361 ? 23.947 -18.514 -38.003 1.00 58.47 361 GLN A N 1
ATOM 2994 C CA . GLN A 1 361 ? 22.678 -18.782 -37.327 1.00 58.47 361 GLN A CA 1
ATOM 2995 C C . GLN A 1 361 ? 22.872 -19.791 -36.189 1.00 58.47 361 GLN A C 1
ATOM 2997 O O . GLN A 1 361 ? 23.278 -20.938 -36.405 1.00 58.47 361 GLN A O 1
ATOM 3002 N N . HIS A 1 362 ? 22.539 -19.358 -34.974 1.00 61.91 362 HIS A N 1
ATOM 3003 C CA . HIS A 1 362 ? 22.542 -20.186 -33.772 1.00 61.91 362 HIS A CA 1
ATOM 3004 C C . HIS A 1 362 ? 21.112 -20.599 -33.421 1.00 61.91 362 HIS A C 1
ATOM 3006 O O . HIS A 1 362 ? 20.232 -19.745 -33.312 1.00 61.91 362 HIS A O 1
ATOM 3012 N N . HIS A 1 363 ? 20.888 -21.895 -33.197 1.00 62.47 363 HIS A N 1
ATOM 3013 C CA . HIS A 1 363 ? 19.668 -22.369 -32.551 1.00 62.47 363 HIS A CA 1
ATOM 3014 C C . HIS A 1 363 ? 19.934 -22.621 -31.069 1.00 62.47 363 HIS A C 1
ATOM 3016 O O . HIS A 1 363 ? 20.929 -23.245 -30.692 1.00 62.47 363 HIS A O 1
ATOM 3022 N N . VAL A 1 364 ? 19.014 -22.129 -30.246 1.00 65.19 364 VAL A N 1
ATOM 3023 C CA . VAL A 1 364 ? 18.957 -22.370 -28.808 1.00 65.19 364 VAL A CA 1
ATOM 3024 C C . VAL A 1 364 ? 17.746 -23.256 -28.550 1.00 65.19 364 VAL A C 1
ATOM 3026 O O . VAL A 1 364 ? 16.646 -22.947 -29.012 1.00 65.19 364 VAL A O 1
ATOM 3029 N N . GLU A 1 365 ? 17.945 -24.357 -27.833 1.00 67.62 365 GLU A N 1
ATOM 3030 C CA . GLU A 1 365 ? 16.833 -25.122 -27.276 1.00 67.62 365 GLU A CA 1
ATOM 3031 C C . GLU A 1 365 ? 16.289 -24.346 -26.076 1.00 67.62 365 GLU A C 1
ATOM 3033 O O . GLU A 1 365 ? 17.038 -24.030 -25.154 1.00 67.62 365 GLU A O 1
ATOM 3038 N N . ILE A 1 366 ? 15.015 -23.962 -26.134 1.00 72.44 366 ILE A N 1
ATOM 3039 C CA . ILE A 1 366 ? 14.373 -23.152 -25.099 1.00 72.44 366 ILE A CA 1
ATOM 3040 C C . ILE A 1 366 ? 13.410 -24.056 -24.334 1.00 72.44 366 ILE A C 1
ATOM 3042 O O . ILE A 1 366 ? 12.559 -24.704 -24.949 1.00 72.44 366 ILE A O 1
ATOM 3046 N N . GLY A 1 367 ? 13.532 -24.078 -23.006 1.00 76.19 367 GLY A N 1
ATOM 3047 C CA . GLY A 1 367 ? 12.626 -24.812 -22.131 1.00 76.19 367 GLY A CA 1
ATOM 3048 C C . GLY A 1 367 ? 11.170 -24.311 -22.162 1.00 76.19 367 GLY A C 1
ATOM 3049 O O . GLY A 1 367 ? 10.814 -23.372 -22.892 1.00 76.19 367 GLY A O 1
ATOM 3050 N N . PRO A 1 368 ? 10.281 -24.938 -21.369 1.00 85.00 368 PRO A N 1
ATOM 3051 C CA . PRO A 1 368 ? 8.871 -24.571 -21.321 1.00 85.00 368 PRO A CA 1
ATOM 3052 C C . PRO A 1 368 ? 8.676 -23.107 -20.910 1.00 85.00 368 PRO A C 1
ATOM 3054 O O . PRO A 1 368 ? 9.468 -22.523 -20.171 1.00 85.00 368 PRO A O 1
ATOM 3057 N N . ILE A 1 369 ? 7.588 -22.511 -21.401 1.00 89.44 369 ILE A N 1
ATOM 3058 C CA . ILE A 1 369 ? 7.230 -21.138 -21.057 1.00 89.44 369 ILE A CA 1
ATOM 3059 C C . ILE A 1 369 ? 6.618 -21.079 -19.658 1.00 89.44 369 ILE A C 1
ATOM 3061 O O . ILE A 1 369 ? 5.584 -21.683 -19.377 1.00 89.44 369 ILE A O 1
ATOM 3065 N N . ASN A 1 370 ? 7.224 -20.277 -18.798 1.00 93.19 370 ASN A N 1
ATOM 3066 C CA . ASN A 1 370 ? 6.655 -19.849 -17.535 1.00 93.19 370 ASN A CA 1
ATOM 3067 C C . ASN A 1 370 ? 5.932 -18.523 -17.762 1.00 93.19 370 ASN A C 1
ATOM 3069 O O . ASN A 1 370 ? 6.501 -17.575 -18.293 1.00 93.19 370 ASN A O 1
ATOM 3073 N N . HIS A 1 371 ? 4.656 -18.433 -17.392 1.00 94.75 371 HIS A N 1
ATOM 3074 C CA . HIS A 1 371 ? 3.833 -17.271 -17.749 1.00 94.75 371 HIS A CA 1
ATOM 3075 C C . HIS A 1 371 ? 4.039 -16.038 -16.863 1.00 94.75 371 HIS A C 1
ATOM 3077 O O . HIS A 1 371 ? 3.734 -14.930 -17.306 1.00 94.75 371 HIS A O 1
ATOM 3083 N N . TYR A 1 372 ? 4.520 -16.233 -15.637 1.00 95.12 372 TYR A N 1
ATOM 3084 C CA . TYR A 1 372 ? 4.643 -15.196 -14.616 1.00 95.12 372 TYR A CA 1
ATOM 3085 C C . TYR A 1 372 ? 6.044 -15.238 -14.019 1.00 95.12 372 TYR A C 1
ATOM 3087 O O . TYR A 1 372 ? 6.547 -16.320 -13.699 1.00 95.12 372 TYR A O 1
ATOM 3095 N N . ARG A 1 373 ? 6.655 -14.069 -13.820 1.00 93.75 373 ARG A N 1
ATOM 3096 C CA . ARG A 1 373 ? 7.849 -13.965 -12.978 1.00 93.75 373 ARG A CA 1
ATOM 3097 C C . ARG A 1 373 ? 7.490 -14.269 -11.526 1.00 93.75 373 ARG A C 1
ATOM 3099 O O . ARG A 1 373 ? 6.325 -14.218 -11.123 1.00 93.75 373 ARG A O 1
ATOM 3106 N N . THR A 1 374 ? 8.506 -14.580 -10.735 1.00 92.31 374 THR A N 1
ATOM 3107 C CA . THR A 1 374 ? 8.368 -14.826 -9.297 1.00 92.31 374 THR A CA 1
ATOM 3108 C C . THR A 1 374 ? 9.004 -13.695 -8.497 1.00 92.31 374 THR A C 1
ATOM 3110 O O . THR A 1 374 ? 9.913 -13.016 -8.981 1.00 92.31 374 THR A O 1
ATOM 3113 N N . LEU A 1 375 ? 8.587 -13.527 -7.239 1.00 90.50 375 LEU A N 1
ATOM 3114 C CA . LEU A 1 375 ? 9.260 -12.611 -6.309 1.00 90.50 375 LEU A CA 1
ATOM 3115 C C . LEU A 1 375 ? 10.761 -12.908 -6.166 1.00 90.50 375 LEU A C 1
ATOM 3117 O O . LEU A 1 375 ? 11.549 -11.980 -6.011 1.00 90.50 375 LEU A O 1
ATOM 3121 N N . LYS A 1 376 ? 11.165 -14.180 -6.280 1.00 88.12 376 LYS A N 1
ATOM 3122 C CA . LYS A 1 376 ? 12.573 -14.588 -6.235 1.00 88.12 376 LYS A CA 1
ATOM 3123 C C . LYS A 1 376 ? 13.377 -13.991 -7.394 1.00 88.12 376 LYS A C 1
ATOM 3125 O O . LYS A 1 376 ? 14.444 -13.443 -7.156 1.00 88.12 376 LYS A O 1
ATOM 3130 N N . MET A 1 377 ? 12.839 -14.018 -8.615 1.00 89.19 377 MET A N 1
ATOM 3131 C CA . MET A 1 377 ? 13.502 -13.409 -9.777 1.00 89.19 377 MET A CA 1
ATOM 3132 C C . MET A 1 377 ? 13.677 -11.895 -9.601 1.00 89.19 377 MET A C 1
ATOM 3134 O O . MET A 1 377 ? 14.725 -11.348 -9.929 1.00 89.19 377 MET A O 1
ATOM 3138 N N . LEU A 1 378 ? 12.667 -11.206 -9.052 1.00 89.31 378 LEU A N 1
ATOM 3139 C CA . LEU A 1 378 ? 12.781 -9.774 -8.746 1.00 89.31 378 LEU A CA 1
ATOM 3140 C C . LEU A 1 378 ? 13.858 -9.505 -7.692 1.00 89.31 378 LEU A C 1
ATOM 3142 O O . LEU A 1 378 ? 14.623 -8.550 -7.816 1.00 89.31 378 LEU A O 1
ATOM 3146 N N . ALA A 1 379 ? 13.930 -10.361 -6.675 1.00 87.69 379 ALA A N 1
ATOM 3147 C CA . ALA A 1 379 ? 14.922 -10.273 -5.618 1.00 87.69 379 ALA A CA 1
ATOM 3148 C C . ALA A 1 379 ? 16.348 -10.493 -6.146 1.00 87.69 379 ALA A C 1
ATOM 3150 O O . ALA A 1 379 ? 17.250 -9.751 -5.770 1.00 87.69 379 ALA A O 1
ATOM 3151 N N . GLU A 1 380 ? 16.548 -11.466 -7.041 1.00 86.31 380 GLU A N 1
ATOM 3152 C CA . GLU A 1 380 ? 17.826 -11.737 -7.715 1.00 86.31 380 GLU A CA 1
ATOM 3153 C C . GLU A 1 380 ? 18.283 -10.531 -8.539 1.00 86.31 380 GLU A C 1
ATOM 3155 O O . GLU A 1 380 ? 19.414 -10.072 -8.373 1.00 86.31 380 GLU A O 1
ATOM 3160 N N . THR A 1 381 ? 17.393 -9.945 -9.344 1.00 85.88 381 THR A N 1
ATOM 3161 C CA . THR A 1 381 ? 17.698 -8.728 -10.109 1.00 85.88 381 THR A CA 1
ATOM 3162 C C . THR A 1 381 ? 18.050 -7.549 -9.203 1.00 85.88 381 THR A C 1
ATOM 3164 O O . THR A 1 381 ? 19.072 -6.892 -9.408 1.00 85.88 381 THR A O 1
ATOM 3167 N N . ALA A 1 382 ? 17.248 -7.293 -8.166 1.00 86.25 382 ALA A N 1
ATOM 3168 C CA . ALA A 1 382 ? 17.530 -6.225 -7.211 1.00 86.25 382 ALA A CA 1
ATOM 3169 C C . ALA A 1 382 ? 18.870 -6.457 -6.486 1.00 86.25 382 ALA A C 1
ATOM 3171 O O . ALA A 1 382 ? 19.603 -5.506 -6.203 1.00 86.25 382 ALA A O 1
ATOM 3172 N N . PHE A 1 383 ? 19.211 -7.718 -6.196 1.00 84.94 383 PHE A N 1
ATOM 3173 C CA . PHE A 1 383 ? 20.446 -8.083 -5.508 1.00 84.94 383 PHE A CA 1
ATOM 3174 C C . PHE A 1 383 ? 21.671 -7.827 -6.385 1.00 84.94 383 PHE A C 1
ATOM 3176 O O . PHE A 1 383 ? 22.655 -7.282 -5.891 1.00 84.94 383 PHE A O 1
ATOM 3183 N N . LEU A 1 384 ? 21.597 -8.130 -7.685 1.00 84.12 384 LEU A N 1
ATOM 3184 C CA . LEU A 1 384 ? 22.645 -7.776 -8.649 1.00 84.12 384 LEU A CA 1
ATOM 3185 C C . LEU A 1 384 ? 22.886 -6.262 -8.691 1.00 84.12 384 LEU A C 1
ATOM 3187 O O . LEU A 1 384 ? 24.036 -5.829 -8.611 1.00 84.12 384 LEU A O 1
ATOM 3191 N N . GLY A 1 385 ? 21.818 -5.460 -8.735 1.00 84.38 385 GLY A N 1
ATOM 3192 C CA . GLY A 1 385 ? 21.915 -3.999 -8.669 1.00 84.38 385 GLY A CA 1
ATOM 3193 C C . GLY A 1 385 ? 22.576 -3.510 -7.377 1.00 84.38 385 GLY A C 1
ATOM 3194 O O . GLY A 1 385 ? 23.467 -2.663 -7.399 1.00 84.38 385 GLY A O 1
ATOM 3195 N N . MET A 1 386 ? 22.205 -4.098 -6.237 1.00 82.31 386 MET A N 1
ATOM 3196 C CA . MET A 1 386 ? 22.819 -3.785 -4.943 1.00 82.31 386 MET A CA 1
ATOM 3197 C C . MET A 1 386 ? 24.299 -4.195 -4.870 1.00 82.31 386 MET A C 1
ATOM 3199 O O . MET A 1 386 ? 25.085 -3.487 -4.245 1.00 82.31 386 MET A O 1
ATOM 3203 N N . LEU A 1 387 ? 24.694 -5.322 -5.471 1.00 81.81 387 LEU A N 1
ATOM 3204 C CA . LEU A 1 387 ? 26.099 -5.739 -5.535 1.00 81.81 387 LEU A CA 1
ATOM 3205 C C . LEU A 1 387 ? 26.935 -4.799 -6.408 1.00 81.81 387 LEU A C 1
ATOM 3207 O O . LEU A 1 387 ? 28.089 -4.540 -6.077 1.00 81.81 387 LEU A O 1
ATOM 3211 N N . ALA A 1 388 ? 26.356 -4.294 -7.500 1.00 83.81 388 ALA A N 1
ATOM 3212 C CA . ALA A 1 388 ? 27.010 -3.322 -8.367 1.00 83.81 388 ALA A CA 1
ATOM 3213 C C . ALA A 1 388 ? 27.228 -1.978 -7.655 1.00 83.81 388 ALA A C 1
ATOM 3215 O O . ALA A 1 388 ? 28.294 -1.383 -7.797 1.00 83.81 388 ALA A O 1
ATOM 3216 N N . HIS A 1 389 ? 26.252 -1.530 -6.855 1.00 85.00 389 HIS A N 1
ATOM 3217 C CA . HIS A 1 389 ? 26.347 -0.285 -6.092 1.00 85.00 389 HIS A CA 1
ATOM 3218 C C . HIS A 1 389 ? 25.842 -0.439 -4.638 1.00 85.00 389 HIS A C 1
ATOM 3220 O O . HIS A 1 389 ? 24.671 -0.155 -4.335 1.00 85.00 389 HIS A O 1
ATOM 3226 N N . PRO A 1 390 ? 26.721 -0.864 -3.707 1.00 80.56 390 PRO A N 1
ATOM 3227 C CA . PRO A 1 390 ? 26.347 -1.194 -2.333 1.00 80.56 390 PRO A CA 1
ATOM 3228 C C . PRO A 1 390 ? 26.225 0.021 -1.406 1.00 80.56 390 PRO A C 1
ATOM 3230 O O . PRO A 1 390 ? 25.789 -0.130 -0.268 1.00 80.56 390 PRO A O 1
ATOM 3233 N N . GLU A 1 391 ? 26.604 1.222 -1.817 1.00 82.81 391 GLU A N 1
ATOM 3234 C CA . GLU A 1 391 ? 26.465 2.382 -0.933 1.00 82.81 391 GLU A CA 1
ATOM 3235 C C . GLU A 1 391 ? 25.005 2.841 -0.832 1.00 82.81 391 GLU A C 1
ATOM 3237 O O . GLU A 1 391 ? 24.125 2.323 -1.520 1.00 82.81 391 GLU A O 1
ATOM 3242 N N . GLY A 1 392 ? 24.710 3.774 0.072 1.00 82.88 392 GLY A N 1
ATOM 3243 C CA . GLY A 1 392 ? 23.416 4.461 0.095 1.00 82.88 392 GLY A CA 1
ATOM 3244 C C . GLY A 1 392 ? 23.247 5.434 -1.082 1.00 82.88 392 GLY A C 1
ATOM 3245 O O . GLY A 1 392 ? 24.164 5.589 -1.886 1.00 82.88 392 GLY A O 1
ATOM 3246 N N . PRO A 1 393 ? 22.091 6.109 -1.200 1.00 88.69 393 PRO A N 1
ATOM 3247 C CA . PRO A 1 393 ? 21.967 7.289 -2.046 1.00 88.69 393 PRO A CA 1
ATOM 3248 C C . PRO A 1 393 ? 22.957 8.382 -1.625 1.00 88.69 393 PRO A C 1
ATOM 3250 O O . PRO A 1 393 ? 23.122 8.665 -0.434 1.00 88.69 393 PRO A O 1
ATOM 3253 N N . ASP A 1 394 ? 23.578 9.033 -2.604 1.00 90.25 394 ASP A N 1
ATOM 3254 C CA . ASP A 1 394 ? 24.579 10.070 -2.373 1.00 90.25 394 ASP A CA 1
ATOM 3255 C C . ASP A 1 394 ? 24.060 11.212 -1.497 1.00 90.25 394 ASP A C 1
ATOM 3257 O O . ASP A 1 394 ? 22.993 11.779 -1.740 1.00 90.25 394 ASP A O 1
ATOM 3261 N N . LYS A 1 395 ? 24.859 11.607 -0.498 1.00 92.94 395 LYS A N 1
ATOM 3262 C CA . LYS A 1 395 ? 24.570 12.698 0.457 1.00 92.94 395 LYS A CA 1
ATOM 3263 C C . LYS A 1 395 ? 23.336 12.478 1.344 1.00 92.94 395 LYS A C 1
ATOM 3265 O O . LYS A 1 395 ? 23.027 13.370 2.136 1.00 92.94 395 LYS A O 1
ATOM 3270 N N . ALA A 1 396 ? 22.640 11.348 1.226 1.00 92.12 396 ALA A N 1
ATOM 3271 C CA . ALA A 1 396 ? 21.521 11.039 2.100 1.00 92.12 396 ALA A CA 1
ATOM 3272 C C . ALA A 1 396 ? 22.023 10.726 3.512 1.00 92.12 396 ALA A C 1
ATOM 3274 O O . ALA A 1 396 ? 23.058 10.085 3.705 1.00 92.12 396 ALA A O 1
ATOM 3275 N N . GLU A 1 397 ? 21.269 11.159 4.514 1.00 92.06 397 GLU A N 1
ATOM 3276 C CA . GLU A 1 397 ? 21.543 10.804 5.900 1.00 92.06 397 GLU A CA 1
ATOM 3277 C C . GLU A 1 397 ? 21.003 9.407 6.193 1.00 92.06 397 GLU A C 1
ATOM 3279 O O . GLU A 1 397 ? 19.878 9.082 5.820 1.00 92.06 397 GLU A O 1
ATOM 3284 N N . TRP A 1 398 ? 21.777 8.587 6.901 1.00 89.69 398 TRP A N 1
ATOM 3285 C CA . TRP A 1 398 ? 21.278 7.324 7.431 1.00 89.69 398 TRP A CA 1
ATOM 3286 C C . TRP A 1 398 ? 20.544 7.535 8.760 1.00 89.69 398 TRP A C 1
ATOM 3288 O O . TRP A 1 398 ? 21.136 7.949 9.757 1.00 89.69 398 TRP A O 1
ATOM 3298 N N . ILE A 1 399 ? 19.256 7.205 8.782 1.00 87.81 399 ILE A N 1
ATOM 3299 C CA . ILE A 1 399 ? 18.363 7.368 9.926 1.00 87.81 399 ILE A CA 1
ATOM 3300 C C . ILE A 1 399 ? 18.277 6.065 10.729 1.00 87.81 399 ILE A C 1
ATOM 3302 O O . ILE A 1 399 ? 17.819 5.031 10.242 1.00 87.81 399 ILE A O 1
ATOM 3306 N N . ASN A 1 400 ? 18.653 6.143 12.009 1.00 86.56 400 ASN A N 1
ATOM 3307 C CA . ASN A 1 400 ? 18.432 5.108 13.024 1.00 86.56 400 ASN A CA 1
ATOM 3308 C C . ASN A 1 400 ? 18.030 5.768 14.354 1.00 86.56 400 ASN A C 1
ATOM 3310 O O . ASN A 1 400 ? 18.831 5.850 15.284 1.00 86.56 400 ASN A O 1
ATOM 3314 N N . TYR A 1 401 ? 16.784 6.247 14.448 1.00 83.75 401 TYR A N 1
ATOM 3315 C CA . TYR A 1 401 ? 16.307 7.050 15.588 1.00 83.75 401 TYR A CA 1
ATOM 3316 C C . TYR A 1 401 ? 16.519 6.400 16.956 1.00 83.75 401 TYR A C 1
ATOM 3318 O O . TYR A 1 401 ? 16.783 7.085 17.939 1.00 83.75 401 TYR A O 1
ATOM 3326 N N . LYS A 1 402 ? 16.396 5.073 17.040 1.00 80.75 402 LYS A N 1
ATOM 3327 C CA . LYS A 1 402 ? 16.545 4.349 18.308 1.00 80.75 402 LYS A CA 1
ATOM 3328 C C . LYS A 1 402 ? 17.975 3.938 18.623 1.00 80.75 402 LYS A C 1
ATOM 3330 O O . LYS A 1 402 ? 18.196 3.302 19.649 1.00 80.75 402 LYS A O 1
ATOM 3335 N N . ASN A 1 403 ? 18.914 4.226 17.722 1.00 80.69 403 ASN A N 1
ATOM 3336 C CA . ASN A 1 403 ? 20.284 3.732 17.774 1.00 80.69 403 ASN A CA 1
ATOM 3337 C C . ASN A 1 403 ? 20.351 2.221 18.070 1.00 80.69 403 ASN A C 1
ATOM 3339 O O . ASN A 1 403 ? 21.226 1.735 18.785 1.00 80.69 403 ASN A O 1
ATOM 3343 N N . THR A 1 404 ? 19.361 1.474 17.570 1.00 73.62 404 THR A N 1
ATOM 3344 C CA . THR A 1 404 ? 19.269 0.043 17.859 1.00 73.62 404 THR A CA 1
ATOM 3345 C C . THR A 1 404 ? 20.214 -0.710 16.932 1.00 73.62 404 THR A C 1
ATOM 3347 O O . THR A 1 404 ? 20.191 -0.469 15.713 1.00 73.62 404 THR A O 1
ATOM 3350 N N . PRO A 1 405 ? 21.046 -1.622 17.472 1.00 64.75 405 PRO A N 1
ATOM 3351 C CA . PRO A 1 405 ? 21.722 -2.601 16.639 1.00 64.75 405 PRO A CA 1
ATOM 3352 C C . PRO A 1 405 ? 20.655 -3.445 15.940 1.00 64.75 405 PRO A C 1
ATOM 3354 O O . PRO A 1 405 ? 19.523 -3.560 16.412 1.00 64.75 405 PRO A O 1
ATOM 3357 N N . ASN A 1 406 ? 20.971 -3.999 14.773 1.00 60.03 406 ASN A N 1
ATOM 3358 C CA . ASN A 1 406 ? 19.991 -4.840 14.104 1.00 60.03 406 ASN A CA 1
ATOM 3359 C C . ASN A 1 406 ? 19.824 -6.158 14.863 1.00 60.03 406 ASN A C 1
ATOM 3361 O O . ASN A 1 406 ? 20.755 -6.954 14.929 1.00 60.03 406 ASN A O 1
ATOM 3365 N N . GLU A 1 407 ? 18.655 -6.376 15.455 1.00 51.75 407 GLU A N 1
ATOM 3366 C CA . GLU A 1 407 ? 18.383 -7.569 16.264 1.00 51.75 407 GLU A CA 1
ATOM 3367 C C . GLU A 1 407 ? 17.898 -8.766 15.424 1.00 51.75 407 GLU A C 1
ATOM 3369 O O . GLU A 1 407 ? 17.772 -9.866 15.959 1.00 51.75 407 GLU A O 1
ATOM 3374 N N . THR A 1 408 ? 17.581 -8.577 14.136 1.00 49.81 408 THR A N 1
ATOM 3375 C CA . THR A 1 408 ? 16.780 -9.543 13.358 1.00 49.81 408 THR A CA 1
ATOM 3376 C C . THR A 1 408 ? 17.561 -10.572 12.547 1.00 49.81 408 THR A C 1
ATOM 3378 O O . THR A 1 408 ? 16.924 -11.448 11.968 1.00 49.81 408 THR A O 1
ATOM 3381 N N . HIS A 1 409 ? 18.899 -10.566 12.530 1.00 53.66 409 HIS A N 1
ATOM 3382 C CA . HIS A 1 409 ? 19.645 -11.538 11.722 1.00 53.66 409 HIS A CA 1
ATOM 3383 C C . HIS A 1 409 ? 20.763 -12.259 12.477 1.00 53.66 409 HIS A C 1
ATOM 3385 O O . HIS A 1 409 ? 21.604 -11.669 13.153 1.00 53.66 409 HIS A O 1
ATOM 3391 N N . ARG A 1 410 ? 20.751 -13.585 12.318 1.00 58.88 410 ARG A N 1
ATOM 3392 C CA . ARG A 1 410 ? 21.834 -14.502 12.679 1.00 58.88 410 ARG A CA 1
ATOM 3393 C C . ARG A 1 410 ? 22.859 -14.537 11.547 1.00 58.88 410 ARG A C 1
ATOM 3395 O O . ARG A 1 410 ? 22.498 -14.358 10.386 1.00 58.88 410 ARG A O 1
ATOM 3402 N N . LEU A 1 411 ? 24.113 -14.835 11.877 1.00 57.97 411 LEU A N 1
ATOM 3403 C CA . LEU A 1 411 ? 25.123 -15.163 10.870 1.00 57.97 411 LEU A CA 1
ATOM 3404 C C . LEU A 1 411 ? 24.603 -16.292 9.966 1.00 57.97 411 LEU A C 1
ATOM 3406 O O . LEU A 1 411 ? 24.028 -17.265 10.470 1.00 57.97 411 LEU A O 1
ATOM 3410 N N . LEU A 1 412 ? 24.817 -16.158 8.651 1.00 61.16 412 LEU A N 1
ATOM 3411 C CA . LEU A 1 412 ? 24.582 -17.245 7.699 1.00 61.16 412 LEU A CA 1
ATOM 3412 C C . LEU A 1 412 ? 25.303 -18.499 8.193 1.00 61.16 412 LEU A C 1
ATOM 3414 O O . LEU A 1 412 ? 26.462 -18.446 8.613 1.00 61.16 412 LEU A O 1
ATOM 3418 N N . THR A 1 413 ? 24.621 -19.636 8.153 1.00 66.06 413 THR A N 1
ATOM 3419 C CA . THR A 1 413 ? 25.275 -20.926 8.382 1.00 66.06 413 THR A CA 1
ATOM 3420 C C . THR A 1 413 ? 26.276 -21.197 7.266 1.00 66.06 413 THR A C 1
ATOM 3422 O O . THR A 1 413 ? 26.137 -20.664 6.171 1.00 66.06 413 THR A O 1
ATOM 3425 N N . LYS A 1 414 ? 27.248 -22.089 7.500 1.00 68.00 414 LYS A N 1
ATOM 3426 C CA . LYS A 1 414 ? 28.193 -22.513 6.450 1.00 68.00 414 LYS A CA 1
ATOM 3427 C C . LYS A 1 414 ? 27.498 -22.929 5.147 1.00 68.00 414 LYS A C 1
ATOM 3429 O O . LYS A 1 414 ? 27.987 -22.591 4.084 1.00 68.00 414 LYS A O 1
ATOM 3434 N N . LYS A 1 415 ? 26.338 -23.590 5.242 1.00 67.25 415 LYS A N 1
ATOM 3435 C CA . LYS A 1 415 ? 25.524 -23.994 4.087 1.00 67.25 415 LYS A CA 1
ATOM 3436 C C . LYS A 1 415 ? 24.935 -22.798 3.329 1.00 67.25 415 LYS A C 1
ATOM 3438 O O . LYS A 1 415 ? 24.855 -22.821 2.115 1.00 67.25 415 LYS A O 1
ATOM 3443 N N . GLU A 1 416 ? 24.520 -21.752 4.040 1.00 64.56 416 GLU A N 1
ATOM 3444 C CA . GLU A 1 416 ? 23.999 -20.522 3.425 1.00 64.56 416 GLU A CA 1
ATOM 3445 C C . GLU A 1 416 ? 25.123 -19.600 2.905 1.00 64.56 416 GLU A C 1
ATOM 3447 O O . GLU A 1 416 ? 24.841 -18.619 2.228 1.00 64.56 416 GLU A O 1
ATOM 3452 N N . GLN A 1 417 ? 26.388 -19.900 3.223 1.00 65.94 417 GLN A N 1
ATOM 3453 C CA . GLN A 1 417 ? 27.573 -19.232 2.670 1.00 65.94 417 GLN A CA 1
ATOM 3454 C C . GLN A 1 417 ? 28.106 -19.918 1.402 1.00 65.94 417 GLN A C 1
ATOM 3456 O O . GLN A 1 417 ? 29.061 -19.425 0.802 1.00 65.94 417 GLN A O 1
ATOM 3461 N N . GLU A 1 418 ? 27.536 -21.057 1.003 1.00 72.31 418 GLU A N 1
ATOM 3462 C CA . GLU A 1 418 ? 27.892 -21.714 -0.253 1.00 72.31 418 GLU A CA 1
ATOM 3463 C C . GLU A 1 418 ? 27.331 -20.924 -1.440 1.00 72.31 418 GLU A C 1
ATOM 3465 O O . GLU A 1 418 ? 26.226 -20.375 -1.394 1.00 72.31 418 GLU A O 1
ATOM 3470 N N . TRP A 1 419 ? 28.101 -20.869 -2.527 1.00 74.56 419 TRP A N 1
ATOM 3471 C CA . TRP A 1 419 ? 27.641 -20.262 -3.770 1.00 74.56 419 TRP A CA 1
ATOM 3472 C C . TRP A 1 419 ? 26.430 -21.028 -4.297 1.00 74.56 419 TRP A C 1
ATOM 3474 O O . TRP A 1 419 ? 26.505 -22.228 -4.555 1.00 74.56 419 TRP A O 1
ATOM 3484 N N . THR A 1 420 ? 25.317 -20.322 -4.475 1.00 72.94 420 THR A N 1
ATOM 3485 C CA . THR A 1 420 ? 24.132 -20.864 -5.139 1.00 72.94 420 THR A CA 1
ATOM 3486 C C . THR A 1 420 ? 24.173 -20.447 -6.602 1.00 72.94 420 THR A C 1
ATOM 3488 O O . THR A 1 420 ? 24.294 -19.261 -6.903 1.00 72.94 420 THR A O 1
ATOM 3491 N N . LEU A 1 421 ? 24.090 -21.417 -7.513 1.00 75.25 421 LEU A N 1
ATOM 3492 C CA . LEU A 1 421 ? 23.948 -21.130 -8.935 1.00 75.25 421 LEU A CA 1
ATOM 3493 C C . LEU A 1 421 ? 22.590 -20.457 -9.172 1.00 75.25 421 LEU A C 1
ATOM 3495 O O . LEU A 1 421 ? 21.552 -21.047 -8.875 1.00 75.25 421 LEU A O 1
ATOM 3499 N N . VAL A 1 422 ? 22.608 -19.243 -9.717 1.00 75.06 422 VAL A N 1
ATOM 3500 C CA . VAL A 1 422 ? 21.413 -18.597 -10.271 1.00 75.06 422 VAL A CA 1
ATOM 3501 C C . VAL A 1 422 ? 21.343 -18.999 -11.746 1.00 75.06 422 VAL A C 1
ATOM 3503 O O . VAL A 1 422 ? 22.259 -18.653 -12.497 1.00 75.06 422 VAL A O 1
ATOM 3506 N N . PRO A 1 423 ? 20.339 -19.787 -12.169 1.00 71.31 423 PRO A N 1
ATOM 3507 C CA . PRO A 1 423 ? 20.256 -20.252 -13.546 1.00 71.31 423 PRO A CA 1
ATOM 3508 C C . PRO A 1 423 ? 20.013 -19.078 -14.498 1.00 71.31 423 PRO A C 1
ATOM 3510 O O . PRO A 1 423 ? 19.310 -18.121 -14.172 1.00 71.31 423 PRO A O 1
ATOM 3513 N N . ALA A 1 424 ? 20.576 -19.163 -15.703 1.00 76.31 424 ALA A N 1
ATOM 3514 C CA . ALA A 1 424 ? 20.233 -18.224 -16.761 1.00 76.31 424 ALA A CA 1
ATOM 3515 C C . ALA A 1 424 ? 18.763 -18.418 -17.163 1.00 76.31 424 ALA A C 1
ATOM 3517 O O . ALA A 1 424 ? 18.304 -19.546 -17.348 1.00 76.31 424 ALA A O 1
ATOM 3518 N N . CYS A 1 425 ? 18.038 -17.315 -17.333 1.00 82.31 425 CYS A N 1
ATOM 3519 C CA . CYS A 1 425 ? 16.671 -17.322 -17.837 1.00 82.31 425 CYS A CA 1
ATOM 3520 C C . CYS A 1 425 ? 16.514 -16.294 -18.957 1.00 82.31 425 CYS A C 1
ATOM 3522 O O . CYS A 1 425 ? 17.163 -15.246 -18.962 1.00 82.31 425 CYS A O 1
ATOM 3524 N N . LEU A 1 426 ? 15.636 -16.597 -19.913 1.00 86.81 426 LEU A N 1
ATOM 3525 C CA . LEU A 1 426 ? 15.223 -15.643 -20.937 1.00 86.81 426 LEU A CA 1
ATOM 3526 C C . LEU A 1 426 ? 13.881 -15.054 -20.523 1.00 86.81 426 LEU A C 1
ATOM 3528 O O . LEU A 1 426 ? 12.877 -15.762 -20.502 1.00 86.81 426 LEU A O 1
ATOM 3532 N N . VAL A 1 427 ? 13.859 -13.766 -20.200 1.00 88.44 427 VAL A N 1
ATOM 3533 C CA . VAL A 1 427 ? 12.659 -13.057 -19.743 1.00 88.44 427 VAL A CA 1
ATOM 3534 C C . VAL A 1 427 ? 12.231 -12.064 -20.814 1.00 88.44 427 VAL A C 1
ATOM 3536 O O . VAL A 1 427 ? 13.063 -11.338 -21.357 1.00 88.44 427 VAL A O 1
ATOM 3539 N N . ASN A 1 428 ? 10.933 -11.997 -21.112 1.00 89.00 428 ASN A N 1
ATOM 3540 C CA . ASN A 1 428 ? 10.423 -10.950 -21.992 1.00 89.00 428 ASN A CA 1
ATOM 3541 C C . ASN A 1 428 ? 10.686 -9.560 -21.393 1.00 89.00 428 ASN A C 1
ATOM 3543 O O . ASN A 1 428 ? 10.352 -9.293 -20.237 1.00 89.00 428 ASN A O 1
ATOM 3547 N N . LEU A 1 429 ? 11.222 -8.662 -22.223 1.00 85.50 429 LEU A N 1
ATOM 3548 C CA . LEU A 1 429 ? 11.535 -7.287 -21.829 1.00 85.50 429 LEU A CA 1
ATOM 3549 C C . LEU A 1 429 ? 10.292 -6.444 -21.515 1.00 85.50 429 LEU A C 1
ATOM 3551 O O . LEU A 1 429 ? 10.396 -5.502 -20.739 1.00 85.50 429 LEU A O 1
ATOM 3555 N N . PHE A 1 430 ? 9.135 -6.783 -22.083 1.00 89.06 430 PHE A N 1
ATOM 3556 C CA . PHE A 1 430 ? 7.874 -6.078 -21.852 1.00 89.06 430 PHE A CA 1
ATOM 3557 C C . PHE A 1 430 ? 6.801 -7.049 -21.378 1.00 89.06 430 PHE A C 1
ATOM 3559 O O . PHE A 1 430 ? 6.716 -8.187 -21.872 1.00 89.06 430 PHE A O 1
ATOM 3566 N N . ALA A 1 431 ? 5.959 -6.599 -20.451 1.00 91.75 431 ALA A N 1
ATOM 3567 C CA . ALA A 1 431 ? 4.788 -7.361 -20.072 1.00 91.75 431 ALA A CA 1
ATOM 3568 C C . ALA A 1 431 ? 3.770 -7.442 -21.215 1.00 91.75 431 ALA A C 1
ATOM 3570 O O . ALA A 1 431 ? 3.669 -6.585 -22.092 1.00 91.75 431 ALA A O 1
ATOM 3571 N N . LYS A 1 432 ? 2.992 -8.524 -21.203 1.00 92.88 432 LYS A N 1
ATOM 3572 C CA . LYS A 1 432 ? 1.917 -8.775 -22.160 1.00 92.88 432 LYS A CA 1
ATOM 3573 C C . LYS A 1 432 ? 0.590 -8.827 -21.424 1.00 92.88 432 LYS A C 1
ATOM 3575 O O . LYS A 1 432 ? 0.467 -9.544 -20.426 1.00 92.88 432 LYS A O 1
ATOM 3580 N N . LYS A 1 433 ? -0.411 -8.123 -21.957 1.00 94.81 433 LYS A N 1
ATOM 3581 C CA . LYS A 1 433 ? -1.808 -8.286 -21.541 1.00 94.81 433 LYS A CA 1
ATOM 3582 C C . LYS A 1 433 ? -2.215 -9.745 -21.718 1.00 94.81 433 LYS A C 1
ATOM 3584 O O . LYS A 1 433 ? -1.826 -10.384 -22.698 1.00 94.81 433 LYS A O 1
ATOM 3589 N N . TYR A 1 434 ? -2.980 -10.273 -20.772 1.00 95.19 434 TYR A N 1
ATOM 3590 C CA . TYR A 1 434 ? -3.398 -11.677 -20.814 1.00 95.19 434 TYR A CA 1
ATOM 3591 C C . TYR A 1 434 ? -4.844 -11.925 -20.390 1.00 95.19 434 TYR A C 1
ATOM 3593 O O . TYR A 1 434 ? -5.375 -12.975 -20.736 1.00 95.19 434 TYR A O 1
ATOM 3601 N N . LEU A 1 435 ? -5.467 -10.984 -19.678 1.00 95.19 435 LEU A N 1
ATOM 3602 C CA . LEU A 1 435 ? -6.862 -11.071 -19.259 1.00 95.19 435 LEU A CA 1
ATOM 3603 C C . LEU A 1 435 ? -7.782 -10.600 -20.394 1.00 95.19 435 LEU A C 1
ATOM 3605 O O . LEU A 1 435 ? -7.541 -9.567 -21.022 1.00 95.19 435 LEU A O 1
ATOM 3609 N N . ARG A 1 436 ? -8.830 -11.377 -20.659 1.00 94.12 436 ARG A N 1
ATOM 3610 C CA . ARG A 1 436 ? -9.854 -11.166 -21.688 1.00 94.12 436 ARG A CA 1
ATOM 3611 C C . ARG A 1 436 ? -11.207 -10.877 -21.037 1.00 94.12 436 ARG A C 1
ATOM 3613 O O . ARG A 1 436 ? -11.350 -10.917 -19.822 1.00 94.12 436 ARG A O 1
ATOM 3620 N N . GLU A 1 437 ? -12.218 -10.593 -21.852 1.00 93.31 437 GLU A N 1
ATOM 3621 C CA . GLU A 1 437 ? -13.576 -10.290 -21.372 1.00 93.31 437 GLU A CA 1
ATOM 3622 C C . GLU A 1 437 ? -14.157 -11.377 -20.460 1.00 93.31 437 GLU A C 1
ATOM 3624 O O . GLU A 1 437 ? -14.607 -11.094 -19.353 1.00 93.31 437 GLU A O 1
ATOM 3629 N N . GLU A 1 438 ? -14.041 -12.635 -20.869 1.00 94.38 438 GLU A N 1
ATOM 3630 C CA . GLU A 1 438 ? -14.449 -13.801 -20.078 1.00 94.38 438 GLU A CA 1
ATOM 3631 C C . GLU A 1 438 ? -13.755 -13.912 -18.708 1.00 94.38 438 GLU A C 1
ATOM 3633 O O . GLU A 1 438 ? -14.316 -14.499 -17.781 1.00 94.38 438 GLU A O 1
ATOM 3638 N N . ASP A 1 439 ? -12.568 -13.316 -18.552 1.00 94.56 439 ASP A N 1
ATOM 3639 C CA . ASP A 1 439 ? -11.802 -13.366 -17.309 1.00 94.56 439 ASP A CA 1
ATOM 3640 C C . ASP A 1 439 ? -12.324 -12.370 -16.270 1.00 94.56 439 ASP A C 1
ATOM 3642 O O . ASP A 1 439 ? -12.302 -12.668 -15.071 1.00 94.56 439 ASP A O 1
ATOM 3646 N N . TYR A 1 440 ? -12.803 -11.197 -16.699 1.00 94.88 440 TYR A N 1
ATOM 3647 C CA . TYR A 1 440 ? -13.284 -10.169 -15.776 1.00 94.88 440 TYR A CA 1
ATOM 3648 C C . TYR A 1 440 ? -14.796 -10.129 -15.621 1.00 94.88 440 TYR A C 1
ATOM 3650 O O . TYR A 1 440 ? -15.256 -9.654 -14.589 1.00 94.88 440 TYR A O 1
ATOM 3658 N N . VAL A 1 441 ? -15.591 -10.635 -16.564 1.00 96.56 441 VAL A N 1
ATOM 3659 C CA . VAL A 1 441 ? -17.052 -10.589 -16.424 1.00 96.56 441 VAL A CA 1
ATOM 3660 C C . VAL A 1 441 ? -17.515 -11.356 -15.175 1.00 96.56 441 VAL A C 1
ATOM 3662 O O . VAL A 1 441 ? -17.178 -12.523 -14.929 1.00 96.56 441 VAL A O 1
ATOM 3665 N N . ILE A 1 442 ? -18.325 -10.671 -14.367 1.00 95.69 442 ILE A N 1
ATOM 3666 C CA . ILE A 1 442 ? -18.947 -11.213 -13.165 1.00 95.69 442 ILE A CA 1
ATOM 3667 C C . ILE A 1 442 ? -20.403 -11.548 -13.479 1.00 95.69 442 ILE A C 1
ATOM 3669 O O . ILE A 1 442 ? -21.246 -10.663 -13.622 1.00 95.69 442 ILE A O 1
ATOM 3673 N N . LEU A 1 443 ? -20.703 -12.844 -13.562 1.00 89.56 443 LEU A N 1
ATOM 3674 C CA . LEU A 1 443 ? -22.072 -13.336 -13.682 1.00 89.56 443 LEU A CA 1
ATOM 3675 C C . LEU A 1 443 ? -22.772 -13.252 -12.317 1.00 89.56 443 LEU A C 1
ATOM 3677 O O . LEU A 1 443 ? -22.142 -13.471 -11.271 1.00 89.56 443 LEU A O 1
ATOM 3681 N N . LYS A 1 444 ? -24.055 -12.872 -12.332 1.00 73.69 444 LYS A N 1
ATOM 3682 C CA . LYS A 1 444 ? -24.869 -12.778 -11.116 1.00 73.69 444 LYS A CA 1
ATOM 3683 C C . LYS A 1 444 ? -25.084 -14.148 -10.496 1.00 73.69 444 LYS A C 1
ATOM 3685 O O . LYS A 1 444 ? -25.523 -15.054 -11.236 1.00 73.69 444 LYS A O 1
#

pLDDT: mean 88.45, std 11.57, range [47.66, 98.38]

Radius of gyration: 23.68 Å; chains: 1; bounding box: 57×58×75 Å

Foldseek 3Di:
DQDADAPVVVVVLVLVLVLLLADPQCNDPVSVVVLVVQALQWEWAALPPPQATETQRDQDFQFKWKAKALDQQVQDFFPQQRQVVHHDDPLRSLLLLLLLLLQVVFVCPFCCNPPACVLNNYDAPSQQVLVLLPRGHRWDKIASDPLLNVLNNQWDADPVVRAIDGDDPFDKTKMKMWIDGQCDQQPDDDDPLSCRLPPQKHFNADHSDCQCPLRSIIIGRADHPGGTKTWMHMHMDGSVRRVVSCVVCPNCCSNSPDDPSSVLSVVSNPDQEEEPVSSVVSCVVPPDPPADPVNSQVVSVVVSRHYDNDDDRRHQDPVNSVVSLVVQLVPVVVSSLSSYFAKKKFFDFAPWDDPDPVPRDTDTDTHDIDGHHHSSVSSVSSVSSCVSPVDHRPPTDIDDSVPDDRPPDDPDDPVSVDDDDDGDMGIDSHTDRDDDSVSRNDDD

Sequence (444 aa):
MTRLFTISEIKHLVKESTRERLLFYEQSDINQQIALDHELGFEAILTGNGDEKILLPEDGTVIYLFRGQNQEHMPCYPSLYRETPRPLTISEIFTWRMKLTLFRDMLDTYPIVDKFFKRHNFKVDYEGLAQHYGLLTPVLDLTSNIDIALFFATCWYDPEEDCYKPFDDGKEHEGILYLFCPLRANEPIPLKIDDFMKENITPIGLQPFLRPARQKGYALHIPKGKSTKSWAYRFKFSNEDSLEYYNLFQEGHDLWIYDILAEKTKKIAKITEFSYEAFARTYEEFRPKGVSRTKLKKALAIEGISLTKYAEAVYFSEDEKDEAIRKWNSGEGKQFCDIIGRRPWHEEIGEHKTISEENGQHHVEIGPINHYRTLKMLAETAFLGMLAHPEGPDKAEWINYKNTPNETHRLLTKKEQEWTLVPACLVNLFAKKYLREEDYVILK

Secondary structure (DSSP, 8-state):
-PPPBPHHHHHHHHHHHHHHHS-GGGSSHHHHHHHHHT--SEEEEE-SSTT-EEEES-SS----EEEEESS--SS---GGG--SS-PPPHHHHHHHHHHHHHHHHHHTTSHHIIIIIHHHTBPP-HHHHHHHTT---SEEEEES-HHHHHHHHHSEEETTTTEEE---SSS-EEEEEEEE-TTTTTSSP---GGGTTTSSEEE--S-SSSHHHHTTEEEEE--TT----EEEEEEEE-HHHHHHHHHHTTTTTTTS---HHHHHHHHHHH--EEEHHHHHHHHHHSPPTT--HHHHHHHHHHTT-EEESS-------HHHHHHHHHHIIIIIHHHHHHTEEE--EEE-BPPPEEEETTTTEEE--B-PEE-S-BHHHHHHHHHHHHHH--S-STTPEEE-TT-----S-PPPPGGGGSPPP---EEE-SS-EE---HHHH----